Protein AF-A0ABD5LM76-F1 (afdb_monomer_lite)

Structure (mmCIF, N/CA/C/O backbone):
data_AF-A0ABD5LM76-F1
#
_entry.id   AF-A0ABD5LM76-F1
#
loop_
_atom_site.group_PDB
_atom_site.id
_atom_site.type_symbol
_atom_site.label_atom_id
_atom_site.label_alt_id
_atom_site.label_comp_id
_atom_site.label_asym_id
_atom_site.label_entity_id
_atom_site.label_seq_id
_atom_site.pdbx_PDB_ins_code
_atom_site.Cartn_x
_atom_site.Cartn_y
_atom_site.Cartn_z
_atom_site.occupancy
_atom_site.B_iso_or_equiv
_atom_site.auth_seq_id
_atom_site.auth_comp_id
_atom_site.auth_asym_id
_atom_site.auth_atom_id
_atom_site.pdbx_PDB_model_num
ATOM 1 N N . MET A 1 1 ? -2.955 -32.760 -16.239 1.00 55.09 1 MET A N 1
ATOM 2 C CA . MET A 1 1 ? -3.762 -31.868 -15.371 1.00 55.09 1 MET A CA 1
ATOM 3 C C . MET A 1 1 ? -4.968 -32.569 -14.747 1.00 55.09 1 MET A C 1
ATOM 5 O O . MET A 1 1 ? -4.958 -32.713 -13.535 1.00 55.09 1 MET A O 1
ATOM 9 N N . SER A 1 2 ? -5.954 -33.074 -15.508 1.00 62.06 2 SER A N 1
ATOM 10 C CA . SER A 1 2 ? -7.107 -33.803 -14.919 1.00 62.06 2 SER A CA 1
ATOM 11 C C . SER A 1 2 ? -6.694 -35.058 -14.122 1.00 62.06 2 SER A C 1
ATOM 13 O O . SER A 1 2 ? -7.229 -35.310 -13.047 1.00 62.06 2 SER A O 1
ATOM 15 N N . ARG A 1 3 ? -5.668 -35.792 -14.583 1.00 80.00 3 ARG A N 1
ATOM 16 C CA . ARG A 1 3 ? -5.166 -36.998 -13.902 1.00 80.00 3 ARG A CA 1
ATOM 17 C C . ARG A 1 3 ? -4.562 -36.721 -12.520 1.00 80.00 3 ARG A C 1
ATOM 19 O O . ARG A 1 3 ? -4.882 -37.441 -11.585 1.00 80.00 3 ARG A O 1
ATOM 26 N N . ASP A 1 4 ? -3.723 -35.693 -12.384 1.00 84.94 4 ASP A N 1
ATOM 27 C CA . ASP A 1 4 ? -3.109 -35.355 -11.090 1.00 84.94 4 ASP A CA 1
ATOM 28 C C . ASP A 1 4 ? -4.123 -34.739 -10.124 1.00 84.94 4 ASP A C 1
ATOM 30 O O . ASP A 1 4 ? -4.091 -35.051 -8.940 1.00 84.94 4 ASP A O 1
ATOM 34 N N . ALA A 1 5 ? -5.070 -33.939 -10.628 1.00 86.00 5 ALA A N 1
ATOM 35 C CA . ALA A 1 5 ? -6.168 -33.420 -9.816 1.00 86.00 5 ALA A CA 1
ATOM 36 C C . ALA A 1 5 ? -7.029 -34.552 -9.236 1.00 86.00 5 ALA A C 1
ATOM 38 O O . ALA A 1 5 ? -7.273 -34.581 -8.034 1.00 86.00 5 ALA A O 1
ATOM 39 N N . ASN A 1 6 ? -7.424 -35.527 -10.061 1.00 87.94 6 ASN A N 1
ATOM 40 C CA . ASN A 1 6 ? -8.151 -36.705 -9.581 1.00 87.94 6 ASN A CA 1
ATOM 41 C C . ASN A 1 6 ? -7.313 -37.532 -8.598 1.00 87.94 6 ASN A C 1
ATOM 43 O O . ASN A 1 6 ? -7.844 -38.029 -7.612 1.00 87.94 6 ASN A O 1
ATOM 47 N N . PHE A 1 7 ? -6.007 -37.649 -8.847 1.00 89.62 7 PHE A N 1
ATOM 48 C CA . PHE A 1 7 ? -5.096 -38.407 -7.995 1.00 89.62 7 PHE A CA 1
ATOM 49 C C . PHE A 1 7 ? -4.967 -37.811 -6.587 1.00 89.62 7 PHE A C 1
ATOM 51 O O . PHE A 1 7 ? -5.062 -38.549 -5.611 1.00 89.62 7 PHE A O 1
ATOM 58 N N . ILE A 1 8 ? -4.789 -36.490 -6.460 1.00 92.12 8 ILE A N 1
ATOM 59 C CA . ILE A 1 8 ? -4.613 -35.869 -5.138 1.00 92.12 8 ILE A CA 1
ATOM 60 C C . ILE A 1 8 ? -5.928 -35.614 -4.402 1.00 92.12 8 ILE A C 1
ATOM 62 O O . ILE A 1 8 ? -5.895 -35.412 -3.194 1.00 92.12 8 ILE A O 1
ATOM 66 N N . ARG A 1 9 ? -7.079 -35.618 -5.095 1.00 93.44 9 ARG A N 1
ATOM 67 C CA . ARG A 1 9 ? -8.379 -35.226 -4.519 1.00 93.44 9 ARG A CA 1
ATOM 68 C C . ARG A 1 9 ? -8.726 -35.994 -3.239 1.00 93.44 9 ARG A C 1
ATOM 70 O O . ARG A 1 9 ? -9.321 -35.413 -2.346 1.00 93.44 9 ARG A O 1
ATOM 77 N N . HIS A 1 10 ? -8.329 -37.261 -3.129 1.00 90.75 10 HIS A N 1
ATOM 78 C CA . HIS A 1 10 ? -8.589 -38.088 -1.944 1.00 90.75 10 HIS A CA 1
ATOM 79 C C . HIS A 1 10 ? -7.708 -37.761 -0.730 1.00 90.75 10 HIS A C 1
ATOM 81 O O . HIS A 1 10 ? -8.061 -38.127 0.385 1.00 90.75 10 HIS A O 1
ATOM 87 N N . ALA A 1 11 ? -6.565 -37.109 -0.941 1.00 90.44 11 ALA A N 1
ATOM 88 C CA . ALA A 1 11 ? -5.636 -36.705 0.115 1.00 90.44 11 ALA A CA 1
ATOM 89 C C . ALA A 1 11 ? -5.654 -35.184 0.366 1.00 90.44 11 ALA A C 1
ATOM 91 O O . ALA A 1 11 ? -4.979 -34.697 1.268 1.00 90.44 11 ALA A O 1
ATOM 92 N N . PHE A 1 12 ? -6.396 -34.434 -0.448 1.00 95.00 12 PHE A N 1
ATOM 93 C CA . PHE A 1 12 ? -6.521 -32.986 -0.366 1.00 95.00 12 PHE A CA 1
ATOM 94 C C . PHE A 1 12 ? -7.631 -32.599 0.613 1.00 95.00 12 PHE A C 1
ATOM 96 O O . PHE A 1 12 ? -8.768 -33.051 0.467 1.00 95.00 12 PHE A O 1
ATOM 103 N N . ASP A 1 13 ? -7.336 -31.712 1.560 1.00 93.19 13 ASP A N 1
ATOM 104 C CA . ASP A 1 13 ? -8.338 -31.203 2.493 1.00 93.19 13 ASP A CA 1
ATOM 105 C C . ASP A 1 13 ? -8.925 -29.894 1.954 1.00 93.19 13 ASP A C 1
ATOM 107 O O . ASP A 1 13 ? -8.348 -28.813 2.072 1.00 93.19 13 ASP A O 1
ATOM 111 N N . THR A 1 14 ? -10.099 -30.001 1.329 1.00 91.44 14 THR A N 1
ATOM 112 C CA . THR A 1 14 ? -10.798 -28.844 0.749 1.00 91.44 14 THR A CA 1
ATOM 113 C C . THR A 1 14 ? -11.212 -27.818 1.801 1.00 91.44 14 THR A C 1
ATOM 115 O O . THR A 1 14 ? -11.096 -26.617 1.551 1.00 91.44 14 THR A O 1
ATOM 118 N N . SER A 1 15 ? -11.663 -28.270 2.971 1.00 87.38 15 SER A N 1
ATOM 119 C CA . SER A 1 15 ? -12.113 -27.386 4.047 1.00 87.38 15 SER A CA 1
ATOM 120 C C . SER A 1 15 ? -10.939 -26.609 4.624 1.00 87.38 15 SER A C 1
ATOM 122 O O . SER A 1 15 ? -11.007 -25.386 4.736 1.00 87.38 15 SER A O 1
ATOM 124 N N . TYR A 1 16 ? -9.836 -27.298 4.926 1.00 85.88 16 TYR A N 1
ATOM 125 C CA . TYR A 1 16 ? -8.589 -26.666 5.338 1.00 85.88 16 TYR A CA 1
ATOM 126 C C . TYR A 1 16 ? -8.118 -25.652 4.299 1.00 85.88 16 TYR A C 1
ATOM 128 O O . TYR A 1 16 ? -7.893 -24.487 4.625 1.00 85.88 16 TYR A O 1
ATOM 136 N N . TYR A 1 17 ? -8.041 -26.067 3.033 1.00 88.56 17 TYR A N 1
ATOM 137 C CA . TYR A 1 17 ? -7.530 -25.214 1.973 1.00 88.56 17 TYR A CA 1
ATOM 138 C C . TYR A 1 17 ? -8.348 -23.928 1.833 1.00 88.56 17 TYR A C 1
ATOM 140 O O . TYR A 1 17 ? -7.769 -22.850 1.826 1.00 88.56 17 TYR A O 1
ATOM 148 N N . LEU A 1 18 ? -9.680 -24.000 1.797 1.00 86.06 18 LEU A N 1
ATOM 149 C CA . LEU A 1 18 ? -10.540 -22.812 1.707 1.00 86.06 18 LEU A CA 1
ATOM 150 C C . LEU A 1 18 ? -10.556 -21.963 2.990 1.00 86.06 18 LEU A C 1
ATOM 152 O O . LEU A 1 18 ? -10.845 -20.765 2.944 1.00 86.06 18 LEU A O 1
ATOM 156 N N . ASN A 1 19 ? -10.264 -22.554 4.150 1.00 77.19 19 ASN A N 1
ATOM 157 C CA . ASN A 1 19 ? -10.186 -21.827 5.418 1.00 77.19 19 ASN A CA 1
ATOM 158 C C . ASN A 1 19 ? -8.890 -21.034 5.567 1.00 77.19 19 ASN A C 1
ATOM 160 O O . ASN A 1 19 ? -8.923 -19.909 6.075 1.00 77.19 19 ASN A O 1
ATOM 164 N N . THR A 1 20 ? -7.784 -21.602 5.094 1.00 72.81 20 THR A N 1
ATOM 165 C CA . THR A 1 20 ? -6.458 -20.978 5.109 1.00 72.81 20 THR A CA 1
ATOM 166 C C . THR A 1 20 ? -6.275 -20.000 3.942 1.00 72.81 20 THR A C 1
ATOM 168 O O . THR A 1 20 ? -5.527 -19.037 4.061 1.00 72.81 20 THR A O 1
ATOM 171 N N . ASN A 1 21 ? -7.007 -20.187 2.838 1.00 77.06 21 ASN A N 1
ATOM 172 C CA . ASN A 1 21 ? -6.916 -19.390 1.610 1.00 77.06 21 ASN A CA 1
ATOM 173 C C . ASN A 1 21 ? -8.222 -18.626 1.347 1.00 77.06 21 ASN A C 1
ATOM 175 O O . ASN A 1 21 ? -9.003 -18.969 0.456 1.00 77.06 21 ASN A O 1
ATOM 179 N N . ARG A 1 22 ? -8.492 -17.615 2.184 1.00 71.94 22 ARG A N 1
ATOM 180 C CA . ARG A 1 22 ? -9.768 -16.875 2.176 1.00 71.94 22 ARG A CA 1
ATOM 181 C C . ARG A 1 22 ? -10.026 -16.105 0.883 1.00 71.94 22 ARG A C 1
ATOM 183 O O . ARG A 1 22 ? -11.186 -15.926 0.525 1.00 71.94 22 ARG A O 1
ATOM 190 N N . ASP A 1 23 ? -8.971 -15.713 0.179 1.00 69.31 23 ASP A N 1
ATOM 191 C CA . ASP A 1 23 ? -9.027 -15.075 -1.136 1.00 69.31 23 ASP A CA 1
ATOM 192 C C . ASP A 1 23 ? -9.758 -15.931 -2.184 1.00 69.31 23 ASP A C 1
ATOM 194 O O . ASP A 1 23 ? -10.390 -15.389 -3.082 1.00 69.31 23 ASP A O 1
ATOM 198 N N . LEU A 1 24 ? -9.771 -17.258 -2.017 1.00 76.94 24 LEU A N 1
ATOM 199 C CA . LEU A 1 24 ? -10.425 -18.186 -2.943 1.00 76.94 24 LEU A CA 1
ATOM 200 C C . LEU A 1 24 ? -11.911 -18.419 -2.643 1.00 76.94 24 LEU A C 1
ATOM 202 O O . LEU A 1 24 ? -12.599 -19.033 -3.452 1.00 76.94 24 LEU A O 1
ATOM 206 N N . ARG A 1 25 ? -12.430 -17.970 -1.491 1.00 66.94 25 ARG A N 1
ATOM 207 C CA . ARG A 1 25 ? -13.804 -18.296 -1.053 1.00 66.94 25 ARG A CA 1
ATOM 208 C C . ARG A 1 25 ? -14.891 -17.700 -1.946 1.00 66.94 25 ARG A C 1
ATOM 210 O O . ARG A 1 25 ? -15.967 -18.279 -2.042 1.00 66.94 25 ARG A O 1
ATOM 217 N N . ASN A 1 26 ? -14.598 -16.572 -2.590 1.00 59.53 26 ASN A N 1
ATOM 218 C CA . ASN A 1 26 ? -15.542 -15.859 -3.452 1.00 59.53 26 ASN A CA 1
ATOM 219 C C . ASN A 1 26 ? -15.322 -16.158 -4.941 1.00 59.53 26 ASN A C 1
ATOM 221 O O . ASN A 1 26 ? -16.097 -15.711 -5.785 1.00 59.53 26 ASN A O 1
ATOM 225 N N . GLU A 1 27 ? -14.280 -16.918 -5.280 1.00 58.66 27 GLU A N 1
ATOM 226 C CA . GLU A 1 27 ? -14.040 -17.367 -6.642 1.00 58.66 27 GLU A CA 1
ATOM 227 C C . GLU A 1 27 ? -14.721 -18.733 -6.815 1.00 58.66 27 GLU A C 1
ATOM 229 O O . GLU A 1 27 ? -14.486 -19.651 -6.035 1.00 58.66 27 GLU A O 1
ATOM 234 N N . ASN A 1 28 ? -15.585 -18.896 -7.823 1.00 71.06 28 ASN A N 1
ATOM 235 C CA . ASN A 1 28 ? -16.253 -20.174 -8.122 1.00 71.06 28 ASN A CA 1
ATOM 236 C C . ASN A 1 28 ? -15.255 -21.184 -8.736 1.00 71.06 28 ASN A C 1
ATOM 238 O O . ASN A 1 28 ? -15.371 -21.584 -9.897 1.00 71.06 28 ASN A O 1
ATOM 242 N N . ILE A 1 29 ? -14.206 -21.518 -7.983 1.00 80.50 29 ILE A N 1
ATOM 243 C CA . ILE A 1 29 ? -13.035 -22.282 -8.407 1.00 80.50 29 ILE A CA 1
ATOM 244 C C . ILE A 1 29 ? -12.951 -23.577 -7.605 1.00 80.50 29 ILE A C 1
ATOM 246 O O . ILE A 1 29 ? -13.075 -23.592 -6.386 1.00 80.50 29 ILE A O 1
ATOM 250 N N . ASP A 1 30 ? -12.663 -24.677 -8.301 1.00 89.75 30 ASP A N 1
ATOM 251 C CA . ASP A 1 30 ? -12.339 -25.959 -7.678 1.00 89.75 30 ASP A CA 1
ATOM 252 C C . ASP A 1 30 ? -10.980 -25.877 -6.944 1.00 89.75 30 ASP A C 1
ATOM 254 O O . ASP A 1 30 ? -9.945 -25.711 -7.607 1.00 89.75 30 ASP A O 1
ATOM 258 N N . PRO A 1 31 ? -10.937 -26.041 -5.607 1.00 91.62 31 PRO A N 1
ATOM 259 C CA . PRO A 1 31 ? -9.717 -25.879 -4.809 1.00 91.62 31 PRO A CA 1
ATOM 260 C C . PRO A 1 31 ? -8.588 -26.840 -5.187 1.00 91.62 31 PRO A C 1
ATOM 262 O O . PRO A 1 31 ? -7.414 -26.471 -5.143 1.00 91.62 31 PRO A O 1
ATOM 265 N N . VAL A 1 32 ? -8.925 -28.055 -5.629 1.00 93.81 32 VAL A N 1
ATOM 266 C CA . VAL A 1 32 ? -7.935 -29.046 -6.072 1.00 93.81 32 VAL A CA 1
ATOM 267 C C . VAL A 1 32 ? -7.302 -28.595 -7.386 1.00 93.81 32 VAL A C 1
ATOM 269 O O . VAL A 1 32 ? -6.083 -28.671 -7.562 1.00 93.81 32 VAL A O 1
ATOM 272 N N . LEU A 1 33 ? -8.120 -28.092 -8.316 1.00 91.25 33 LEU A N 1
ATOM 273 C CA . LEU A 1 33 ? -7.619 -27.547 -9.577 1.00 91.25 33 LEU A CA 1
ATOM 274 C C . LEU A 1 33 ? -6.811 -26.271 -9.355 1.00 91.25 33 LEU A C 1
ATOM 276 O O . LEU A 1 33 ? -5.775 -26.112 -10.005 1.00 91.25 33 LEU A O 1
ATOM 280 N N . HIS A 1 34 ? -7.247 -25.400 -8.442 1.00 90.31 34 HIS A N 1
ATOM 281 C CA . HIS A 1 34 ? -6.477 -24.231 -8.035 1.00 90.31 34 HIS A CA 1
ATOM 282 C C . HIS A 1 34 ? -5.104 -24.653 -7.526 1.00 90.31 34 HIS A C 1
ATOM 284 O O . HIS A 1 34 ? -4.085 -24.196 -8.047 1.00 90.31 34 HIS A O 1
ATOM 290 N N . TYR A 1 35 ? -5.066 -25.584 -6.568 1.00 91.25 35 TYR A N 1
ATOM 291 C CA . TYR A 1 35 ? -3.819 -26.050 -5.990 1.00 91.25 35 TYR A CA 1
ATOM 292 C C . TYR A 1 35 ? -2.875 -26.610 -7.047 1.00 91.25 35 TYR A C 1
ATOM 294 O O . TYR A 1 35 ? -1.744 -26.146 -7.117 1.00 91.25 35 TYR A O 1
ATOM 302 N N . ILE A 1 36 ? -3.338 -27.529 -7.905 1.00 90.12 36 ILE A N 1
ATOM 303 C CA . ILE A 1 36 ? -2.534 -28.155 -8.970 1.00 90.12 36 ILE A CA 1
ATOM 304 C C . ILE A 1 36 ? -1.976 -27.129 -9.961 1.00 90.12 36 ILE A C 1
ATOM 306 O O . ILE A 1 36 ? -0.831 -27.263 -10.400 1.00 90.12 36 ILE A O 1
ATOM 310 N N . LYS A 1 37 ? -2.774 -26.126 -10.345 1.00 84.50 37 LYS A N 1
ATOM 311 C CA . LYS A 1 37 ? -2.377 -25.145 -11.363 1.00 84.50 37 LYS A CA 1
ATOM 312 C C . LYS A 1 37 ? -1.488 -24.040 -10.801 1.00 84.50 37 LYS A C 1
ATOM 314 O O . LYS A 1 37 ? -0.560 -23.612 -11.485 1.00 84.50 37 LYS A O 1
ATOM 319 N N . ARG A 1 38 ? -1.798 -23.573 -9.593 1.00 80.56 38 ARG A N 1
ATOM 320 C CA . ARG A 1 38 ? -1.242 -22.345 -9.016 1.00 80.56 38 ARG A CA 1
ATOM 321 C C . ARG A 1 38 ? -0.845 -22.506 -7.559 1.00 80.56 38 ARG A C 1
ATOM 323 O O . ARG A 1 38 ? 0.283 -22.189 -7.205 1.00 80.56 38 ARG A O 1
ATOM 330 N N . GLY A 1 39 ? -1.716 -23.073 -6.730 1.00 82.81 39 GLY A N 1
ATOM 331 C CA . GLY A 1 39 ? -1.540 -23.038 -5.281 1.00 82.81 39 GLY A CA 1
ATOM 332 C C . GLY A 1 39 ? -0.229 -23.633 -4.763 1.00 82.81 39 GLY A C 1
ATOM 333 O O . GLY A 1 39 ? 0.350 -23.073 -3.842 1.00 82.81 39 GLY A O 1
ATOM 334 N N . TRP A 1 40 ? 0.291 -24.713 -5.355 1.00 84.75 40 TRP A N 1
ATOM 335 C CA . TRP A 1 40 ? 1.593 -25.256 -4.938 1.00 84.75 40 TRP A CA 1
ATOM 336 C C . TRP A 1 40 ? 2.777 -24.355 -5.323 1.00 84.75 40 TRP A C 1
ATOM 338 O O . TRP A 1 40 ? 3.761 -24.294 -4.595 1.00 84.75 40 TRP A O 1
ATOM 348 N N . LYS A 1 41 ? 2.674 -23.622 -6.440 1.00 75.38 41 LYS A N 1
ATOM 349 C CA . LYS A 1 41 ? 3.671 -22.632 -6.888 1.00 75.38 41 LYS A CA 1
ATOM 350 C C . LYS A 1 41 ? 3.619 -21.366 -6.039 1.00 75.38 41 LYS A C 1
ATOM 352 O O . LYS A 1 41 ? 4.636 -20.737 -5.764 1.00 75.38 41 LYS A O 1
ATOM 357 N N . GLU A 1 42 ? 2.420 -21.034 -5.581 1.00 72.19 42 GLU A N 1
ATOM 358 C CA . GLU A 1 42 ? 2.175 -20.003 -4.580 1.00 72.19 42 GLU A CA 1
ATOM 359 C C . GLU A 1 42 ? 2.585 -20.461 -3.177 1.00 72.19 42 GLU A C 1
ATOM 361 O O . GLU A 1 42 ? 2.507 -19.659 -2.254 1.00 72.19 42 GLU A O 1
ATOM 366 N N . GLY A 1 43 ? 3.025 -21.717 -3.004 1.00 73.75 43 GLY A N 1
ATOM 367 C CA . GLY A 1 43 ? 3.472 -22.319 -1.748 1.00 73.75 43 GLY A CA 1
ATOM 368 C C . GLY A 1 43 ? 2.369 -22.482 -0.698 1.00 73.75 43 GLY A C 1
ATOM 369 O O . GLY A 1 43 ? 2.661 -22.386 0.492 1.00 73.75 43 GLY A O 1
ATOM 370 N N . ARG A 1 44 ? 1.110 -22.642 -1.128 1.00 84.56 44 ARG A N 1
ATOM 371 C CA . ARG A 1 44 ? -0.040 -22.948 -0.261 1.00 84.56 44 ARG A CA 1
ATOM 372 C C . ARG A 1 44 ? 0.005 -24.408 0.166 1.00 84.56 44 ARG A C 1
ATOM 374 O O . ARG A 1 44 ? 0.498 -25.246 -0.582 1.00 84.56 44 ARG A O 1
ATOM 381 N N . ASP A 1 45 ? -0.568 -24.733 1.313 1.00 88.56 45 ASP A N 1
ATOM 382 C CA . ASP A 1 45 ? -0.561 -26.098 1.839 1.00 88.56 45 ASP A CA 1
ATOM 383 C C . ASP A 1 45 ? -1.895 -26.803 1.528 1.00 88.56 45 ASP A C 1
ATOM 385 O O . ASP A 1 45 ? -2.948 -26.246 1.831 1.00 88.56 45 ASP A O 1
ATOM 389 N N . PRO A 1 46 ? -1.889 -27.993 0.895 1.00 93.00 46 PRO A N 1
ATOM 390 C CA . PRO A 1 46 ? -3.096 -28.713 0.474 1.00 93.00 46 PRO A CA 1
ATOM 391 C C . PRO A 1 46 ? -3.823 -29.443 1.617 1.00 93.00 46 PRO A C 1
ATOM 393 O O . PRO A 1 46 ? -4.957 -29.880 1.438 1.00 93.00 46 PRO A O 1
ATOM 396 N N . THR A 1 47 ? -3.162 -29.636 2.760 1.00 90.50 47 THR A N 1
ATOM 397 C CA . THR A 1 47 ? -3.679 -30.338 3.945 1.00 90.50 47 THR A CA 1
ATOM 398 C C . THR A 1 47 ? -2.895 -29.894 5.192 1.00 90.50 47 THR A C 1
ATOM 400 O O . THR A 1 47 ? -1.735 -29.493 5.038 1.00 90.50 47 THR A O 1
ATOM 403 N N . PRO A 1 48 ? -3.471 -29.965 6.412 1.00 84.81 48 PRO A N 1
ATOM 404 C CA . PRO A 1 48 ? -2.765 -29.639 7.653 1.00 84.81 48 PRO A CA 1
ATOM 405 C C . PRO A 1 48 ? -1.473 -30.428 7.877 1.00 84.81 48 PRO A C 1
ATOM 407 O O . PRO A 1 48 ? -0.585 -29.946 8.562 1.00 84.81 48 PRO A O 1
ATOM 410 N N . ASP A 1 49 ? -1.321 -31.613 7.288 1.00 86.38 49 ASP A N 1
ATOM 411 C CA . ASP A 1 49 ? -0.147 -32.464 7.524 1.00 86.38 49 ASP A CA 1
ATOM 412 C C . ASP A 1 49 ? 0.962 -32.289 6.474 1.00 86.38 49 ASP A C 1
ATOM 414 O O . ASP A 1 49 ? 2.003 -32.943 6.553 1.00 86.38 49 ASP A O 1
ATOM 418 N N . PHE A 1 50 ? 0.761 -31.418 5.477 1.00 85.94 50 PHE A N 1
ATOM 419 C CA . PHE A 1 50 ? 1.698 -31.239 4.371 1.00 85.94 50 PHE A CA 1
ATOM 420 C C . PHE A 1 50 ? 2.047 -29.772 4.152 1.00 85.94 50 PHE A C 1
ATOM 422 O O . PHE A 1 50 ? 1.285 -29.026 3.537 1.00 85.94 50 PHE A O 1
ATOM 429 N N . SER A 1 51 ? 3.252 -29.383 4.563 1.00 84.06 51 SER A N 1
ATOM 430 C CA . SER A 1 51 ? 3.841 -28.123 4.120 1.00 84.06 51 SER A CA 1
ATOM 431 C C . SER A 1 51 ? 4.426 -28.254 2.712 1.00 84.06 51 SER A C 1
ATOM 433 O O . SER A 1 51 ? 5.432 -28.937 2.516 1.00 84.06 51 SER A O 1
ATOM 435 N N . THR A 1 52 ? 3.846 -27.557 1.732 1.00 85.81 52 THR A N 1
ATOM 436 C CA . THR A 1 52 ? 4.350 -27.485 0.351 1.00 85.81 52 THR A CA 1
ATOM 437 C C . THR A 1 52 ? 5.785 -26.974 0.325 1.00 85.81 52 THR A C 1
ATOM 439 O O . THR A 1 52 ? 6.667 -27.614 -0.252 1.00 85.81 52 THR A O 1
ATOM 442 N N . ASN A 1 53 ? 6.037 -25.855 1.004 1.00 76.44 53 ASN A N 1
ATOM 443 C CA . ASN A 1 53 ? 7.372 -25.271 1.081 1.00 76.44 53 ASN A CA 1
ATOM 444 C C . ASN A 1 53 ? 8.306 -26.144 1.925 1.00 76.44 53 ASN A C 1
ATOM 446 O O . ASN A 1 53 ? 9.417 -26.434 1.494 1.00 76.44 53 ASN A O 1
ATOM 450 N N . GLY A 1 54 ? 7.848 -26.635 3.082 1.00 73.19 54 GLY A N 1
ATOM 451 C CA . GLY A 1 54 ? 8.652 -27.500 3.947 1.00 73.19 54 GLY A CA 1
ATOM 452 C C . GLY A 1 54 ? 9.068 -28.810 3.271 1.00 73.19 54 GLY A C 1
ATOM 453 O O . GLY A 1 54 ? 10.166 -29.312 3.527 1.00 73.19 54 GLY A O 1
ATOM 454 N N . TYR A 1 55 ? 8.227 -29.346 2.386 1.00 82.31 55 TYR A N 1
ATOM 455 C CA . TYR A 1 55 ? 8.551 -30.513 1.578 1.00 82.31 55 TYR A CA 1
ATOM 456 C C . TYR A 1 55 ? 9.570 -30.178 0.488 1.00 82.31 55 TYR A C 1
ATOM 458 O O . TYR A 1 55 ? 10.569 -30.882 0.377 1.00 82.31 55 TYR A O 1
ATOM 466 N N . LEU A 1 56 ? 9.378 -29.095 -0.272 1.00 79.12 56 LEU A N 1
ATOM 467 C CA . LEU A 1 56 ? 10.343 -28.663 -1.293 1.00 79.12 56 LEU A CA 1
ATOM 468 C C . LEU A 1 56 ? 11.719 -28.323 -0.693 1.00 79.12 56 LEU A C 1
ATOM 470 O O . LEU A 1 56 ? 12.739 -28.654 -1.290 1.00 79.12 56 LEU A O 1
ATOM 474 N N . MET A 1 57 ? 11.760 -27.741 0.510 1.00 66.69 57 MET A N 1
ATOM 475 C CA . MET A 1 57 ? 13.002 -27.443 1.236 1.00 66.69 57 MET A CA 1
ATOM 476 C C . MET A 1 57 ? 13.820 -28.698 1.557 1.00 66.69 57 MET A C 1
ATOM 478 O O . MET A 1 57 ? 15.039 -28.693 1.417 1.00 66.69 57 MET A O 1
ATOM 482 N N . GLN A 1 58 ? 13.162 -29.775 1.993 1.00 74.88 58 GLN A N 1
ATOM 483 C CA . GLN A 1 58 ? 13.834 -31.034 2.338 1.00 74.88 58 GLN A CA 1
ATOM 484 C C . GLN A 1 58 ? 14.194 -31.871 1.107 1.00 74.88 58 GLN A C 1
ATOM 486 O O . GLN A 1 58 ? 14.950 -32.831 1.219 1.00 74.88 58 GLN A O 1
ATOM 491 N N . ASN A 1 59 ? 13.649 -31.518 -0.060 1.00 79.00 59 ASN A N 1
ATOM 492 C CA . ASN A 1 59 ? 13.692 -32.330 -1.270 1.00 79.00 59 ASN A CA 1
ATOM 493 C C . ASN A 1 59 ? 14.072 -31.483 -2.502 1.00 79.00 59 ASN A C 1
ATOM 495 O O . ASN A 1 59 ? 13.228 -31.250 -3.376 1.00 79.00 59 ASN A O 1
ATOM 499 N N . PRO A 1 60 ? 15.330 -30.998 -2.591 1.00 73.81 60 PRO A N 1
ATOM 500 C CA . PRO A 1 60 ? 15.767 -30.116 -3.675 1.00 73.81 60 PRO A CA 1
ATOM 501 C C . PRO A 1 60 ? 15.662 -30.737 -5.073 1.00 73.81 60 PRO A C 1
ATOM 503 O O . PRO A 1 60 ? 15.490 -30.016 -6.051 1.00 73.81 60 PRO A O 1
ATOM 506 N N . ASP A 1 61 ? 15.742 -32.062 -5.180 1.00 80.31 61 ASP A N 1
ATOM 507 C CA . ASP A 1 61 ? 15.538 -32.813 -6.420 1.00 80.31 61 ASP A CA 1
ATOM 508 C C . ASP A 1 61 ? 14.105 -32.658 -6.955 1.00 80.31 61 ASP A C 1
ATOM 510 O O . ASP A 1 61 ? 13.898 -32.435 -8.149 1.00 80.31 61 ASP A O 1
ATOM 514 N N . VAL A 1 62 ? 13.110 -32.672 -6.063 1.00 83.62 62 VAL A N 1
ATOM 515 C CA . VAL A 1 62 ? 11.701 -32.442 -6.414 1.00 83.62 62 VAL A CA 1
ATOM 516 C C . VAL A 1 62 ? 11.507 -31.008 -6.874 1.00 83.62 62 VAL A C 1
ATOM 518 O O . VAL A 1 62 ? 10.859 -30.775 -7.894 1.00 83.62 62 VAL A O 1
ATOM 521 N N . LEU A 1 63 ? 12.119 -30.055 -6.169 1.00 73.38 63 LEU A N 1
ATOM 522 C CA . LEU A 1 63 ? 12.089 -28.653 -6.561 1.00 73.38 63 LEU A CA 1
ATOM 523 C C . LEU A 1 63 ? 12.671 -28.444 -7.968 1.00 73.38 63 LEU A C 1
ATOM 525 O O . LEU A 1 63 ? 12.019 -27.829 -8.807 1.00 73.38 63 LEU A O 1
ATOM 529 N N . GLN A 1 64 ? 13.852 -29.004 -8.246 1.00 68.19 64 GLN A N 1
ATOM 530 C CA . GLN A 1 64 ? 14.507 -28.907 -9.556 1.00 68.19 64 GLN A CA 1
ATOM 531 C C . GLN A 1 64 ? 13.696 -29.579 -10.672 1.00 68.19 64 GLN A C 1
ATOM 533 O O . GLN A 1 64 ? 13.683 -29.096 -11.804 1.00 68.19 64 GLN A O 1
ATOM 538 N N . SER A 1 65 ? 12.990 -30.670 -10.358 1.00 79.69 65 SER A N 1
ATOM 539 C CA . SER A 1 65 ? 12.143 -31.379 -11.323 1.00 79.69 65 SER A CA 1
ATOM 540 C C . SER A 1 65 ? 10.893 -30.595 -11.748 1.00 79.69 65 SER A C 1
ATOM 542 O O . SER A 1 65 ? 10.277 -30.934 -12.758 1.00 79.69 65 SER A O 1
ATOM 544 N N . GLY A 1 66 ? 10.478 -29.584 -10.971 1.00 77.06 66 GLY A N 1
ATOM 545 C CA . GLY A 1 66 ? 9.245 -28.825 -11.205 1.00 77.06 66 GLY A CA 1
ATOM 546 C C . GLY A 1 66 ? 7.953 -29.622 -11.031 1.00 77.06 66 GLY A C 1
ATOM 547 O O . GLY A 1 66 ? 6.877 -29.150 -11.408 1.00 77.06 66 GLY A O 1
ATOM 548 N N . ILE A 1 67 ? 8.030 -30.835 -10.481 1.00 86.44 67 ILE A N 1
ATOM 549 C CA . ILE A 1 67 ? 6.860 -31.659 -10.192 1.00 86.44 67 ILE A CA 1
ATOM 550 C C . ILE A 1 67 ? 6.124 -31.061 -8.988 1.00 86.44 67 ILE A C 1
ATOM 552 O O . ILE A 1 67 ? 6.741 -30.645 -8.009 1.00 86.44 67 ILE A O 1
ATOM 556 N N . ASN A 1 68 ? 4.786 -31.053 -9.035 1.00 90.19 68 ASN A N 1
ATOM 557 C CA . ASN A 1 68 ? 3.974 -30.640 -7.891 1.00 90.19 68 ASN A CA 1
ATOM 558 C C . ASN A 1 68 ? 4.379 -31.456 -6.640 1.00 90.19 68 ASN A C 1
ATOM 560 O O . ASN A 1 68 ? 4.309 -32.688 -6.682 1.00 90.19 68 ASN A O 1
ATOM 564 N N . PRO A 1 69 ? 4.767 -30.807 -5.529 1.00 90.00 69 PRO A N 1
ATOM 565 C CA . PRO A 1 69 ? 5.360 -31.484 -4.378 1.00 90.00 69 PRO A CA 1
ATOM 566 C C . PRO A 1 69 ? 4.403 -32.454 -3.696 1.00 90.00 69 PRO A C 1
ATOM 568 O O . PRO A 1 69 ? 4.821 -33.530 -3.280 1.00 90.00 69 PRO A O 1
ATOM 571 N N . PHE A 1 70 ? 3.113 -32.126 -3.626 1.00 94.19 70 PHE A N 1
ATOM 572 C CA . PHE A 1 70 ? 2.122 -33.016 -3.032 1.00 94.19 70 PHE A CA 1
ATOM 573 C C . PHE A 1 70 ? 1.854 -34.236 -3.917 1.00 94.19 70 PHE A C 1
ATOM 575 O O . PHE A 1 70 ? 1.791 -35.361 -3.427 1.00 94.19 70 PHE A O 1
ATOM 582 N N . VAL A 1 71 ? 1.790 -34.042 -5.239 1.00 93.38 71 VAL A N 1
ATOM 583 C CA . VAL A 1 71 ? 1.722 -35.150 -6.206 1.00 93.38 71 VAL A CA 1
ATOM 584 C C . VAL A 1 71 ? 2.963 -36.035 -6.090 1.00 93.38 71 VAL A C 1
ATOM 586 O O . VAL A 1 71 ? 2.832 -37.258 -6.055 1.00 93.38 71 VAL A O 1
ATOM 589 N N . HIS A 1 72 ? 4.155 -35.434 -6.023 1.00 93.44 72 HIS A N 1
ATOM 590 C CA . HIS A 1 72 ? 5.415 -36.157 -5.873 1.00 93.44 72 HIS A CA 1
ATOM 591 C C . HIS A 1 72 ? 5.429 -36.977 -4.585 1.00 93.44 72 HIS A C 1
ATOM 593 O O . HIS A 1 72 ? 5.732 -38.169 -4.610 1.00 93.44 72 HIS A O 1
ATOM 599 N N . TYR A 1 73 ? 5.062 -36.359 -3.463 1.00 93.00 73 TYR A N 1
ATOM 600 C CA . TYR A 1 73 ? 5.021 -37.036 -2.179 1.00 93.00 73 TYR A CA 1
ATOM 601 C C . TYR A 1 73 ? 4.088 -38.247 -2.198 1.00 93.00 73 TYR A C 1
ATOM 603 O O . TYR A 1 73 ? 4.490 -39.341 -1.806 1.00 93.00 73 TYR A O 1
ATOM 611 N N . LEU A 1 74 ? 2.870 -38.070 -2.711 1.00 92.81 74 LEU A N 1
ATOM 612 C CA . LEU A 1 74 ? 1.874 -39.135 -2.767 1.00 92.81 74 LEU A CA 1
ATOM 613 C C . LEU A 1 74 ? 2.255 -40.267 -3.735 1.00 92.81 74 LEU A C 1
ATOM 615 O O . LEU A 1 74 ? 1.884 -41.410 -3.481 1.00 92.81 74 LEU A O 1
ATOM 619 N N . LYS A 1 75 ? 2.981 -39.980 -4.827 1.00 91.00 75 LYS A N 1
ATOM 620 C CA . LYS A 1 75 ? 3.421 -41.004 -5.798 1.00 91.00 75 LYS A CA 1
ATOM 621 C C . LYS A 1 75 ? 4.706 -41.721 -5.389 1.00 91.00 75 LYS A C 1
ATOM 623 O O . LYS A 1 75 ? 4.807 -42.926 -5.590 1.00 91.00 75 LYS A O 1
ATOM 628 N N . TYR A 1 76 ? 5.678 -40.987 -4.855 1.00 91.50 76 TYR A N 1
ATOM 629 C CA . TYR A 1 76 ? 7.043 -41.477 -4.648 1.00 91.50 76 TYR A CA 1
ATOM 630 C C . TYR A 1 76 ? 7.520 -41.207 -3.227 1.00 91.50 76 TYR A C 1
ATOM 632 O O . TYR A 1 76 ? 7.918 -42.129 -2.518 1.00 91.50 76 TYR A O 1
ATOM 640 N N . GLY A 1 77 ? 7.404 -39.957 -2.769 1.00 86.56 77 GLY A N 1
ATOM 641 C CA . GLY A 1 77 ? 8.042 -39.512 -1.533 1.00 86.56 77 GLY A CA 1
ATOM 642 C C . GLY A 1 77 ? 7.640 -40.290 -0.280 1.00 86.56 77 GLY A C 1
ATOM 643 O O . GLY A 1 77 ? 8.480 -40.508 0.588 1.00 86.56 77 GLY A O 1
ATOM 644 N N . ARG A 1 78 ? 6.391 -40.762 -0.201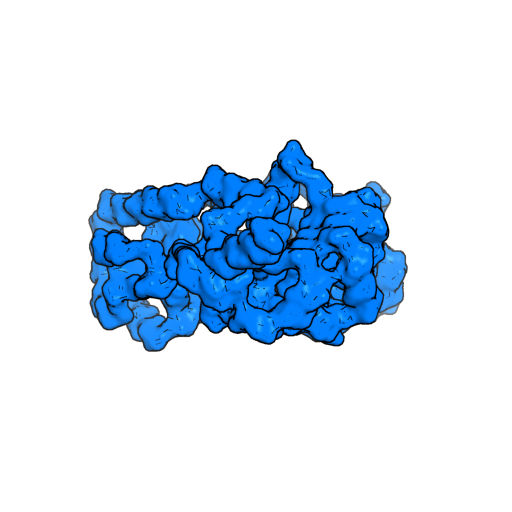 1.00 86.88 78 ARG A N 1
ATOM 645 C CA . ARG A 1 78 ? 5.918 -41.620 0.894 1.00 86.88 78 ARG A CA 1
ATOM 646 C C . ARG A 1 78 ? 6.635 -42.973 0.926 1.00 86.88 78 ARG A C 1
ATOM 648 O O . ARG A 1 78 ? 6.963 -43.453 2.006 1.00 86.88 78 ARG A O 1
ATOM 655 N N . HIS A 1 79 ? 6.881 -43.579 -0.235 1.00 86.31 79 HIS A N 1
ATOM 656 C CA . HIS A 1 79 ? 7.595 -44.855 -0.354 1.00 86.31 79 HIS A CA 1
ATOM 657 C C . HIS A 1 79 ? 9.111 -44.693 -0.197 1.00 86.31 79 HIS A C 1
ATOM 659 O O . HIS A 1 79 ? 9.775 -45.599 0.291 1.00 86.31 79 HIS A O 1
ATOM 665 N N . GLU A 1 80 ? 9.638 -43.522 -0.551 1.00 86.81 80 GLU A N 1
ATOM 666 C CA . GLU A 1 80 ? 11.044 -43.142 -0.367 1.00 86.81 80 GLU A CA 1
ATOM 667 C C . GLU A 1 80 ? 11.381 -42.736 1.080 1.00 86.81 80 GLU A C 1
ATOM 669 O O . GLU A 1 80 ? 12.526 -42.409 1.376 1.00 86.81 80 GLU A O 1
ATOM 674 N N . GLY A 1 81 ? 10.402 -42.735 1.993 1.00 83.44 81 GLY A N 1
ATOM 675 C CA . GLY A 1 81 ? 10.612 -42.379 3.399 1.00 83.44 81 GLY A CA 1
ATOM 676 C C . GLY A 1 81 ? 10.837 -40.884 3.647 1.00 83.44 81 GLY A C 1
ATOM 677 O O . GLY A 1 81 ? 11.357 -40.511 4.697 1.00 83.44 81 GLY A O 1
ATOM 678 N N . ARG A 1 82 ? 10.448 -40.009 2.708 1.00 85.00 82 ARG A N 1
ATOM 679 C CA . ARG A 1 82 ? 10.581 -38.555 2.880 1.00 85.00 82 ARG A CA 1
ATOM 680 C C . ARG A 1 82 ? 9.643 -38.073 3.985 1.00 85.00 82 ARG A C 1
ATOM 682 O O . ARG A 1 82 ? 8.448 -38.372 3.979 1.00 85.00 82 ARG A O 1
ATOM 689 N N . VAL A 1 83 ? 10.189 -37.311 4.927 1.00 78.19 83 VAL A N 1
ATOM 690 C CA . VAL A 1 83 ? 9.461 -36.845 6.111 1.00 78.19 83 VAL A CA 1
ATOM 691 C C . VAL A 1 83 ? 8.570 -35.658 5.751 1.00 78.19 83 VAL A C 1
ATOM 693 O O . VAL A 1 83 ? 8.986 -34.731 5.053 1.00 78.19 83 VAL A O 1
ATOM 696 N N . LEU A 1 84 ? 7.330 -35.683 6.238 1.00 77.00 84 LEU A N 1
ATOM 697 C CA . LEU A 1 84 ? 6.442 -34.530 6.171 1.00 77.00 84 LEU A CA 1
ATOM 698 C C . LEU A 1 84 ? 6.694 -33.595 7.342 1.00 77.00 84 LEU A C 1
ATOM 700 O O . LEU A 1 84 ? 6.915 -34.028 8.471 1.00 77.00 84 LEU A O 1
ATOM 704 N N . ARG A 1 85 ? 6.587 -32.299 7.071 1.00 66.94 85 ARG A N 1
ATOM 705 C CA . ARG A 1 85 ? 6.323 -31.317 8.115 1.00 66.94 85 ARG A CA 1
ATOM 706 C C . ARG A 1 85 ? 4.841 -31.003 8.091 1.00 66.94 85 ARG A C 1
ATOM 708 O O . ARG A 1 85 ? 4.323 -30.663 7.023 1.00 66.94 85 ARG A O 1
ATOM 715 N N . ALA A 1 86 ? 4.211 -31.103 9.260 1.00 59.47 86 ALA A N 1
ATOM 716 C CA . ALA A 1 86 ? 2.870 -30.587 9.456 1.00 59.47 86 ALA A CA 1
ATOM 717 C C . ALA A 1 86 ? 2.849 -29.118 9.025 1.00 59.47 86 ALA A C 1
ATOM 719 O O . ALA A 1 86 ? 3.777 -28.355 9.313 1.00 59.47 86 ALA A O 1
ATOM 720 N N . SER A 1 87 ? 1.812 -28.752 8.285 1.00 54.50 87 SER A N 1
ATOM 721 C CA . SER A 1 87 ? 1.468 -27.361 8.075 1.00 54.50 87 SER A CA 1
ATOM 722 C C . SER A 1 87 ? 1.249 -26.744 9.451 1.00 54.50 87 SER A C 1
ATOM 724 O O . SER A 1 87 ? 0.532 -27.297 10.284 1.00 54.50 87 SER A O 1
ATOM 726 N N . SER A 1 88 ? 1.879 -25.605 9.720 1.00 51.47 88 SER A N 1
ATOM 727 C CA . SER A 1 88 ? 1.705 -24.920 10.998 1.00 51.47 88 SER A CA 1
ATOM 728 C C . SER A 1 88 ? 0.253 -24.489 11.223 1.00 51.47 88 SER A C 1
ATOM 730 O O . SER A 1 88 ? -0.066 -24.089 12.334 1.00 51.47 88 SER A O 1
ATOM 732 N N . GLY A 1 89 ? -0.637 -24.547 10.215 1.00 41.84 89 GLY A N 1
ATOM 733 C CA . GLY A 1 89 ? -2.055 -24.158 10.308 1.00 41.84 89 GLY A CA 1
ATOM 734 C C . GLY A 1 89 ? -2.274 -22.665 10.590 1.00 41.84 89 GLY A C 1
ATOM 735 O O . GLY A 1 89 ? -3.378 -22.144 10.451 1.00 41.84 89 GLY A O 1
ATOM 736 N N . VAL A 1 90 ? -1.200 -21.972 10.943 1.00 36.19 90 VAL A N 1
ATOM 737 C CA . VAL A 1 90 ? -1.057 -20.539 11.059 1.00 36.19 90 VAL A CA 1
ATOM 738 C C . VAL A 1 90 ? -0.417 -20.059 9.754 1.00 36.19 90 VAL A C 1
ATOM 740 O O . VAL A 1 90 ? 0.523 -20.706 9.282 1.00 36.19 90 VAL A O 1
ATOM 743 N N . PRO A 1 91 ? -0.865 -18.944 9.152 1.00 38.75 91 PRO A N 1
ATOM 744 C CA . PRO A 1 91 ? -0.109 -18.271 8.101 1.00 38.75 91 PRO A CA 1
ATOM 745 C C . PRO A 1 91 ? 1.168 -17.624 8.676 1.00 38.75 91 PRO A C 1
ATOM 747 O O . PRO A 1 91 ? 1.445 -16.473 8.398 1.00 38.75 91 PRO A O 1
ATOM 750 N N . ASP A 1 92 ? 1.954 -18.357 9.466 1.00 39.22 92 ASP A N 1
ATOM 751 C CA . ASP A 1 92 ? 3.141 -17.855 10.151 1.00 39.22 92 ASP A CA 1
ATOM 752 C C . ASP A 1 92 ? 4.339 -18.742 9.819 1.00 39.22 92 ASP A C 1
ATOM 754 O O . ASP A 1 92 ? 4.397 -19.926 10.159 1.00 39.22 92 ASP A O 1
ATOM 758 N N . LEU A 1 93 ? 5.309 -18.159 9.122 1.00 34.34 93 LEU A N 1
ATOM 759 C CA . LEU A 1 93 ? 6.406 -17.447 9.781 1.00 34.34 93 LEU A CA 1
ATOM 760 C C . LEU A 1 93 ? 7.059 -16.506 8.747 1.00 34.34 93 LEU A C 1
ATOM 762 O O . LEU A 1 93 ? 7.068 -16.832 7.554 1.00 34.34 93 LEU A O 1
ATOM 766 N N . PRO A 1 94 ? 7.618 -15.360 9.172 1.00 35.41 94 PRO A N 1
ATOM 767 C CA . PRO A 1 94 ? 8.346 -14.441 8.309 1.00 35.41 94 PRO A CA 1
ATOM 768 C C . PRO A 1 94 ? 9.668 -15.101 7.907 1.00 35.41 94 PRO A C 1
ATOM 770 O O . PRO A 1 94 ? 10.713 -14.849 8.489 1.00 35.41 94 PRO A O 1
ATOM 773 N N . PHE A 1 95 ? 9.657 -15.989 6.917 1.00 44.50 95 PHE A N 1
ATOM 774 C CA . PHE A 1 95 ? 10.902 -16.471 6.313 1.00 44.50 95 PHE A CA 1
ATOM 775 C C . PHE A 1 95 ? 11.339 -15.531 5.190 1.00 44.50 95 PHE A C 1
ATOM 777 O O . PHE A 1 95 ? 11.653 -15.936 4.073 1.00 44.50 95 PHE A O 1
ATOM 784 N N . SER A 1 96 ? 11.357 -14.238 5.506 1.00 46.53 96 SER A N 1
ATOM 785 C CA . SER A 1 96 ? 12.202 -13.271 4.832 1.00 46.53 96 SER A CA 1
ATOM 786 C C . SER A 1 96 ? 13.627 -13.480 5.315 1.00 46.53 96 SER A C 1
ATOM 788 O O . SER A 1 96 ? 13.936 -13.221 6.475 1.00 46.53 96 SER A O 1
ATOM 790 N N . GLY A 1 97 ? 14.486 -14.003 4.444 1.00 51.09 97 GLY A N 1
ATOM 791 C CA . GLY A 1 97 ? 15.898 -14.192 4.774 1.00 51.09 97 GLY A CA 1
ATOM 792 C C . GLY A 1 97 ? 16.443 -15.598 4.589 1.00 51.09 97 GLY A C 1
ATOM 793 O O . GLY A 1 97 ? 17.654 -15.750 4.690 1.00 51.09 97 GLY A O 1
ATOM 794 N N . ASP A 1 98 ? 15.615 -16.611 4.301 1.00 59.03 98 ASP A N 1
ATOM 795 C CA . ASP A 1 98 ? 16.115 -17.965 4.031 1.00 59.03 98 ASP A CA 1
ATOM 796 C C . ASP A 1 98 ? 16.537 -18.112 2.548 1.00 59.03 98 ASP A C 1
ATOM 798 O O . ASP A 1 98 ? 15.671 -18.133 1.660 1.00 59.03 98 ASP A O 1
ATOM 802 N N . PRO A 1 99 ? 17.842 -18.281 2.243 1.00 61.81 99 PRO A N 1
ATOM 803 C CA . PRO A 1 99 ? 18.331 -18.442 0.871 1.00 61.81 99 PRO A CA 1
ATOM 804 C C . PRO A 1 99 ? 17.792 -19.693 0.153 1.00 61.81 99 PRO A C 1
ATOM 806 O O . PRO A 1 99 ? 17.940 -19.838 -1.062 1.00 61.81 99 PRO A O 1
ATOM 809 N N . PHE A 1 100 ? 17.207 -20.654 0.870 1.00 59.50 100 PHE A N 1
ATOM 810 C CA . PHE A 1 100 ? 16.572 -21.831 0.275 1.00 59.50 100 PHE A CA 1
ATOM 811 C C . PHE A 1 100 ? 15.141 -21.548 -0.193 1.00 59.50 100 PHE A C 1
ATOM 813 O O . PHE A 1 100 ? 14.768 -21.983 -1.284 1.00 59.50 100 PHE A O 1
ATOM 820 N N . VAL A 1 101 ? 14.358 -20.782 0.577 1.00 60.91 101 VAL A N 1
ATOM 821 C CA . VAL A 1 101 ? 13.014 -20.334 0.160 1.00 60.91 101 VAL A CA 1
ATOM 822 C C . VAL A 1 101 ? 13.121 -19.451 -1.083 1.00 60.91 101 VAL A C 1
ATOM 824 O O . VAL A 1 101 ? 12.358 -19.632 -2.034 1.00 60.91 101 VAL A O 1
ATOM 827 N N . ALA A 1 102 ? 14.138 -18.586 -1.122 1.00 69.44 102 ALA A N 1
ATOM 828 C CA . ALA A 1 102 ? 14.466 -17.790 -2.299 1.00 69.44 102 ALA A CA 1
ATOM 829 C C . ALA A 1 102 ? 14.707 -18.669 -3.540 1.00 69.44 102 ALA A C 1
ATOM 831 O O . ALA A 1 102 ? 14.084 -18.445 -4.571 1.00 69.44 102 ALA A O 1
ATOM 832 N N . ARG A 1 103 ? 15.499 -19.747 -3.431 1.00 71.19 103 ARG A N 1
ATOM 833 C CA . ARG A 1 103 ? 15.758 -20.677 -4.551 1.00 71.19 103 ARG A CA 1
ATOM 834 C C . ARG A 1 103 ? 14.500 -21.355 -5.096 1.00 71.19 103 ARG A C 1
ATOM 836 O O . ARG A 1 103 ? 14.385 -21.550 -6.306 1.00 71.19 103 ARG A O 1
ATOM 843 N N . ALA A 1 104 ? 13.551 -21.710 -4.231 1.00 68.00 104 ALA A N 1
ATOM 844 C CA . ALA A 1 104 ? 12.279 -22.264 -4.685 1.00 68.00 104 ALA A CA 1
ATOM 845 C C . ALA A 1 104 ? 11.440 -21.226 -5.443 1.00 68.00 104 ALA A C 1
ATOM 847 O O . ALA A 1 104 ? 10.875 -21.533 -6.496 1.00 68.00 104 ALA A O 1
ATOM 848 N N . ALA A 1 105 ? 11.408 -19.989 -4.943 1.00 75.56 105 ALA A N 1
ATOM 849 C CA . ALA A 1 105 ? 10.775 -18.876 -5.634 1.00 75.56 105 ALA A CA 1
ATOM 850 C C . ALA A 1 105 ? 11.449 -18.589 -6.987 1.00 75.56 105 ALA A C 1
ATOM 852 O O . ALA A 1 105 ? 10.751 -18.446 -7.986 1.00 75.56 105 ALA A O 1
ATOM 853 N N . HIS A 1 106 ? 12.785 -18.624 -7.067 1.00 81.81 106 HIS A N 1
ATOM 854 C CA . HIS A 1 106 ? 13.533 -18.416 -8.315 1.00 81.81 106 HIS A CA 1
ATOM 855 C C . HIS A 1 106 ? 13.079 -19.363 -9.422 1.00 81.81 106 HIS A C 1
ATOM 857 O O . HIS A 1 106 ? 12.751 -18.913 -10.519 1.00 81.81 106 HIS A O 1
ATOM 863 N N . TYR A 1 107 ? 12.998 -20.663 -9.120 1.00 75.44 107 TYR A N 1
ATOM 864 C CA . TYR A 1 107 ? 12.557 -21.666 -10.088 1.00 75.44 107 TYR A CA 1
ATOM 865 C C . TYR A 1 107 ? 11.142 -21.368 -10.602 1.00 75.44 107 TYR A C 1
ATOM 867 O O . TYR A 1 107 ? 10.897 -21.361 -11.809 1.00 75.44 107 TYR A O 1
ATOM 875 N N . VAL A 1 108 ? 10.205 -21.083 -9.692 1.00 75.56 108 VAL A N 1
ATOM 876 C CA . VAL A 1 108 ? 8.815 -20.761 -10.046 1.00 75.56 108 VAL A CA 1
ATOM 877 C C . VAL A 1 108 ? 8.745 -19.497 -10.904 1.00 75.56 108 VAL A C 1
ATOM 879 O O . VAL A 1 108 ? 8.054 -19.486 -11.924 1.00 75.56 108 VAL A O 1
ATOM 882 N N . GLN A 1 109 ? 9.476 -18.454 -10.523 1.00 85.94 109 GLN A N 1
ATOM 883 C CA . GLN A 1 109 ? 9.558 -17.201 -11.264 1.00 85.94 109 GLN A CA 1
ATOM 884 C C . GLN A 1 109 ? 10.161 -17.397 -12.656 1.00 85.94 109 GLN A C 1
ATOM 886 O O . GLN A 1 109 ? 9.697 -16.776 -13.605 1.00 85.94 109 GLN A O 1
ATOM 891 N N . ASP A 1 110 ? 11.171 -18.252 -12.822 1.00 86.81 110 ASP A N 1
ATOM 892 C CA . ASP A 1 110 ? 11.792 -18.490 -14.131 1.00 86.81 110 ASP A CA 1
ATOM 893 C C . ASP A 1 110 ? 10.848 -19.172 -15.111 1.00 86.81 110 ASP A C 1
ATOM 895 O O . ASP A 1 110 ? 10.812 -18.792 -16.285 1.00 86.81 110 ASP A O 1
ATOM 899 N N . GLN A 1 111 ? 10.051 -20.118 -14.612 1.00 81.19 111 GLN A N 1
ATOM 900 C CA . GLN A 1 111 ? 9.053 -20.836 -15.402 1.00 81.19 111 GLN A CA 1
ATOM 901 C C . GLN A 1 111 ? 7.818 -19.991 -15.732 1.00 81.19 111 GLN A C 1
ATOM 903 O O . GLN A 1 111 ? 7.189 -20.225 -16.761 1.00 81.19 111 GLN A O 1
ATOM 908 N N . ASN A 1 112 ? 7.444 -19.043 -14.866 1.00 83.38 112 ASN A N 1
ATOM 909 C CA . ASN A 1 112 ? 6.211 -18.264 -15.027 1.00 83.38 112 ASN A CA 1
ATOM 910 C C . ASN A 1 112 ? 6.445 -16.802 -15.438 1.00 83.38 112 ASN A C 1
ATOM 912 O O . ASN A 1 112 ? 5.473 -16.055 -15.523 1.00 83.38 112 ASN A O 1
ATOM 916 N N . PHE A 1 113 ? 7.688 -16.371 -15.673 1.00 92.19 113 PHE A N 1
ATOM 917 C CA . PHE A 1 113 ? 7.943 -15.007 -16.134 1.00 92.19 113 PHE A CA 1
ATOM 918 C C . PHE A 1 113 ? 7.178 -14.745 -17.445 1.00 92.19 113 PHE A C 1
ATOM 920 O O . PHE A 1 113 ? 7.288 -15.550 -18.377 1.00 92.19 113 PHE A O 1
ATOM 927 N N . PRO A 1 114 ? 6.399 -13.655 -17.533 1.00 91.69 114 PRO A N 1
ATOM 928 C CA . PRO A 1 114 ? 5.492 -13.429 -18.651 1.00 91.69 114 PRO A CA 1
ATOM 929 C C . PRO A 1 114 ? 6.256 -13.200 -19.960 1.00 91.69 114 PRO A C 1
ATOM 931 O O . PRO A 1 114 ? 7.065 -12.280 -20.074 1.00 91.69 114 PRO A O 1
ATOM 934 N N . LEU A 1 115 ? 5.966 -14.013 -20.980 1.00 93.50 115 LEU A N 1
ATOM 935 C CA . LEU A 1 115 ? 6.590 -13.895 -22.306 1.00 93.50 115 LEU A CA 1
ATOM 936 C C . LEU A 1 115 ? 6.204 -12.586 -23.006 1.00 93.50 115 LEU A C 1
ATOM 938 O O . LEU A 1 115 ? 6.955 -12.067 -23.829 1.00 93.50 115 LEU A O 1
ATOM 942 N N . GLU A 1 116 ? 5.031 -12.050 -22.684 1.00 96.12 116 GLU A N 1
ATOM 943 C CA . GLU A 1 116 ? 4.546 -10.759 -23.151 1.00 96.12 116 GLU A CA 1
ATOM 944 C C . GLU A 1 116 ? 5.438 -9.613 -22.658 1.00 96.12 116 GLU A C 1
ATOM 946 O O . GLU A 1 116 ? 5.695 -8.687 -23.425 1.00 96.12 116 GLU A O 1
ATOM 951 N N . ALA A 1 117 ? 5.989 -9.705 -21.440 1.00 97.38 117 ALA A N 1
ATOM 952 C CA . ALA A 1 117 ? 6.933 -8.710 -20.930 1.00 97.38 117 ALA A CA 1
ATOM 953 C C . ALA A 1 117 ? 8.245 -8.700 -21.725 1.00 97.38 117 ALA A C 1
ATOM 955 O O . ALA A 1 117 ? 8.819 -7.639 -21.949 1.00 97.38 117 ALA A O 1
ATOM 956 N N . GLU A 1 118 ? 8.701 -9.857 -22.224 1.00 97.50 118 GLU A N 1
ATOM 957 C CA . GLU A 1 118 ? 9.912 -9.932 -23.058 1.00 97.50 118 GLU A CA 1
ATOM 958 C C . GLU A 1 118 ? 9.771 -9.178 -24.392 1.00 97.50 118 GLU A C 1
ATOM 960 O O . GLU A 1 118 ? 10.772 -8.761 -24.984 1.00 97.50 118 GLU A O 1
ATOM 965 N N . ARG A 1 119 ? 8.526 -8.996 -24.854 1.00 97.56 119 ARG A N 1
ATOM 966 C CA . ARG A 1 119 ? 8.163 -8.367 -26.133 1.00 97.56 119 ARG A CA 1
ATOM 967 C C . ARG A 1 119 ? 7.626 -6.944 -25.988 1.00 97.56 119 ARG A C 1
ATOM 969 O O . ARG A 1 119 ? 7.460 -6.272 -27.001 1.00 97.56 119 ARG A O 1
ATOM 976 N N . ALA A 1 120 ? 7.318 -6.504 -24.772 1.00 98.50 120 ALA A N 1
ATOM 977 C CA . ALA A 1 120 ? 6.766 -5.182 -24.526 1.00 98.50 120 ALA A CA 1
ATOM 978 C C . ALA A 1 120 ? 7.843 -4.099 -24.685 1.00 98.50 120 ALA A C 1
ATOM 980 O O . ALA A 1 120 ? 8.960 -4.242 -24.190 1.00 98.50 120 ALA A O 1
ATOM 981 N N . GLU A 1 121 ? 7.498 -3.001 -25.364 1.00 98.69 121 GLU A N 1
ATOM 982 C CA . GLU A 1 121 ? 8.412 -1.866 -25.553 1.00 98.69 121 GLU A CA 1
ATOM 983 C C . GLU A 1 121 ? 8.448 -0.924 -24.338 1.00 98.69 121 GLU A C 1
ATOM 985 O O . GLU A 1 121 ? 9.452 -0.249 -24.115 1.00 98.69 121 GLU A O 1
ATOM 990 N N . ASN A 1 122 ? 7.384 -0.906 -23.533 1.00 98.75 122 ASN A N 1
ATOM 991 C CA . ASN A 1 122 ? 7.258 -0.068 -22.345 1.00 98.75 122 ASN A CA 1
ATOM 992 C C . ASN A 1 122 ? 6.956 -0.956 -21.131 1.00 98.75 122 ASN A C 1
ATOM 994 O O . ASN A 1 122 ? 5.973 -1.696 -21.132 1.00 98.75 122 ASN A O 1
ATOM 998 N N . ILE A 1 123 ? 7.792 -0.893 -20.091 1.00 98.88 123 ILE A N 1
ATOM 999 C CA . ILE A 1 123 ? 7.616 -1.656 -18.844 1.00 98.88 123 ILE A CA 1
ATOM 1000 C C . ILE A 1 123 ? 7.450 -0.690 -17.672 1.00 98.88 123 ILE A C 1
ATOM 1002 O O . ILE A 1 123 ? 8.304 0.172 -17.467 1.00 98.88 123 ILE A O 1
ATOM 1006 N N . LEU A 1 124 ? 6.385 -0.857 -16.888 1.00 98.88 124 LEU A N 1
ATOM 1007 C CA . LEU A 1 124 ? 6.229 -0.214 -15.582 1.00 98.88 124 LEU A CA 1
ATOM 1008 C C . LEU A 1 124 ? 6.574 -1.243 -14.505 1.00 98.88 124 LEU A C 1
ATOM 1010 O O . LEU A 1 124 ? 5.886 -2.254 -14.364 1.00 98.88 124 LEU A O 1
ATOM 1014 N N . VAL A 1 125 ? 7.638 -0.990 -13.753 1.00 98.81 125 VAL A N 1
ATOM 1015 C CA . VAL A 1 125 ? 8.079 -1.840 -12.647 1.00 98.81 125 VAL A CA 1
ATOM 1016 C C . VAL A 1 125 ? 7.644 -1.207 -11.333 1.00 98.81 125 VAL A C 1
ATOM 1018 O O . VAL A 1 125 ? 8.008 -0.069 -11.055 1.00 98.81 125 VAL A O 1
ATOM 1021 N N . ILE A 1 126 ? 6.915 -1.951 -10.506 1.00 98.69 126 ILE A N 1
ATOM 1022 C CA . ILE A 1 126 ? 6.630 -1.585 -9.120 1.00 98.69 126 ILE A CA 1
ATOM 1023 C C . ILE A 1 126 ? 7.556 -2.397 -8.225 1.00 98.69 126 ILE A C 1
ATOM 1025 O O . ILE A 1 126 ? 7.435 -3.624 -8.158 1.00 98.69 126 ILE A O 1
ATOM 1029 N N . LEU A 1 127 ? 8.491 -1.722 -7.556 1.00 98.00 127 LEU A N 1
ATOM 1030 C CA . LEU A 1 127 ? 9.357 -2.373 -6.586 1.00 98.00 127 LEU A CA 1
ATOM 1031 C C . LEU A 1 127 ? 8.635 -2.589 -5.266 1.00 98.00 127 LEU A C 1
ATOM 1033 O O . LEU A 1 127 ? 8.065 -1.669 -4.688 1.00 98.00 127 LEU A O 1
ATOM 1037 N N . VAL A 1 128 ? 8.735 -3.814 -4.770 1.00 96.50 128 VAL A N 1
ATOM 1038 C CA . VAL A 1 128 ? 8.250 -4.224 -3.454 1.00 96.50 128 VAL A CA 1
ATOM 1039 C C . VAL A 1 128 ? 9.425 -4.711 -2.604 1.00 96.50 128 VAL A C 1
ATOM 1041 O O . VAL A 1 128 ? 10.473 -5.082 -3.151 1.00 96.50 128 VAL A O 1
ATOM 1044 N N . P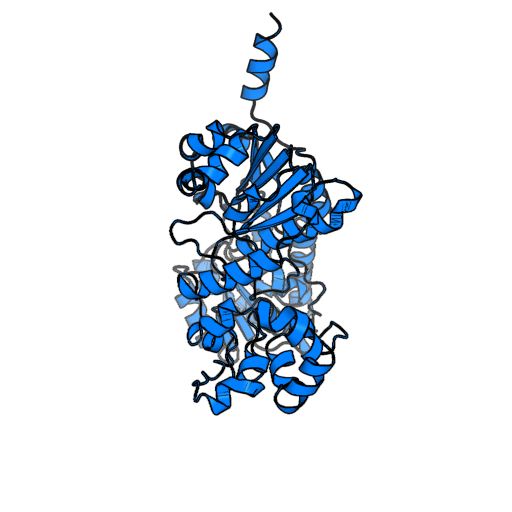RO A 1 129 ? 9.304 -4.73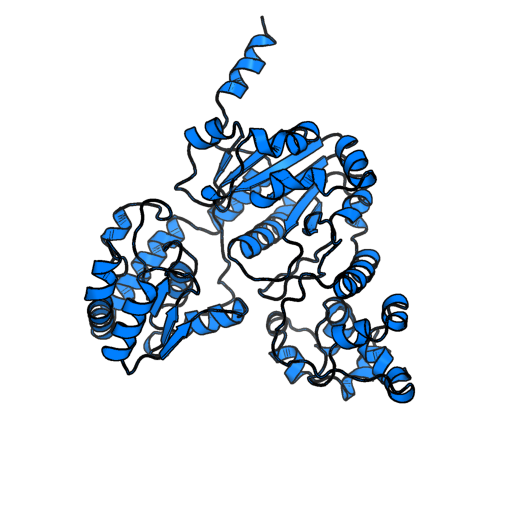3 -1.267 1.00 93.00 129 PRO A N 1
ATOM 1045 C CA . PRO A 1 129 ? 10.296 -5.404 -0.443 1.00 93.00 129 PRO A CA 1
ATOM 1046 C C . PRO A 1 129 ? 10.411 -6.885 -0.820 1.00 93.00 129 PRO A C 1
ATOM 1048 O O . PRO A 1 129 ? 9.490 -7.485 -1.361 1.00 93.00 129 PRO A O 1
ATOM 1051 N N . GLU A 1 130 ? 11.551 -7.482 -0.509 1.00 89.69 130 GLU A N 1
ATOM 1052 C CA . GLU A 1 130 ? 11.892 -8.894 -0.689 1.00 89.69 130 GLU A CA 1
ATOM 1053 C C . GLU A 1 130 ? 11.321 -9.816 0.399 1.00 89.69 130 GLU A C 1
ATOM 1055 O O . GLU A 1 130 ? 11.519 -11.031 0.358 1.00 89.69 130 GLU A O 1
ATOM 1060 N N . HIS A 1 131 ? 10.599 -9.242 1.360 1.00 83.81 131 HIS A N 1
ATOM 1061 C CA . HIS A 1 131 ? 9.924 -9.932 2.451 1.00 83.81 131 HIS A CA 1
ATOM 1062 C C . HIS A 1 131 ? 8.400 -9.874 2.304 1.00 83.81 131 HIS A C 1
ATOM 1064 O O . HIS A 1 131 ? 7.845 -8.983 1.663 1.00 83.81 131 HIS A O 1
ATOM 1070 N N . ASN A 1 132 ? 7.717 -10.839 2.918 1.00 77.06 132 ASN A N 1
ATOM 1071 C CA . ASN A 1 132 ? 6.273 -11.045 2.796 1.00 77.06 132 ASN A CA 1
ATOM 1072 C C . ASN A 1 132 ? 5.567 -10.661 4.105 1.00 77.06 132 ASN A C 1
ATOM 1074 O O . ASN A 1 132 ? 4.848 -11.464 4.694 1.00 77.06 132 ASN A O 1
ATOM 1078 N N . GLU A 1 133 ? 5.850 -9.454 4.593 1.00 81.94 133 GLU A N 1
ATOM 1079 C CA . GLU A 1 133 ? 5.183 -8.860 5.758 1.00 81.94 133 GLU A CA 1
ATOM 1080 C C . GLU A 1 133 ? 4.039 -7.942 5.306 1.00 81.94 133 GLU A C 1
ATOM 1082 O O . GLU A 1 133 ? 3.853 -7.696 4.107 1.00 81.94 133 GLU A O 1
ATOM 1087 N N . MET A 1 134 ? 3.251 -7.462 6.269 1.00 80.44 134 MET A N 1
ATOM 1088 C CA . MET A 1 134 ? 2.134 -6.549 6.041 1.00 80.44 134 MET A CA 1
ATOM 1089 C C . MET A 1 134 ? 2.445 -5.164 6.600 1.00 80.44 134 MET A C 1
ATOM 1091 O O . MET A 1 134 ? 2.751 -5.025 7.780 1.00 80.44 134 MET A O 1
ATOM 1095 N N . SER A 1 135 ? 2.272 -4.138 5.771 1.00 85.31 135 SER A N 1
ATOM 1096 C CA . SER A 1 135 ? 2.223 -2.737 6.190 1.00 85.31 135 SER A CA 1
ATOM 1097 C C . SER A 1 135 ? 1.342 -1.935 5.228 1.00 85.31 135 SER A C 1
ATOM 1099 O O . SER A 1 135 ? 1.054 -2.394 4.118 1.00 85.31 135 SER A O 1
ATOM 1101 N N . GLY A 1 136 ? 0.925 -0.731 5.635 1.00 84.44 136 GLY A N 1
ATOM 1102 C CA . GLY A 1 136 ? 0.174 0.180 4.762 1.00 84.44 136 GLY A CA 1
ATOM 1103 C C . GLY A 1 136 ? 0.942 0.534 3.483 1.00 84.44 136 GLY A C 1
ATOM 1104 O O . GLY A 1 136 ? 0.372 0.484 2.395 1.00 84.44 136 GLY A O 1
ATOM 1105 N N . GLY A 1 137 ? 2.253 0.779 3.596 1.00 88.38 137 GLY A N 1
ATOM 1106 C CA . GLY A 1 137 ? 3.127 1.035 2.446 1.00 88.38 137 GLY A CA 1
ATOM 1107 C C . GLY A 1 137 ? 3.246 -0.167 1.503 1.00 88.38 137 GLY A C 1
ATOM 1108 O O . GLY A 1 137 ? 3.114 -0.019 0.294 1.00 88.38 137 GLY A O 1
ATOM 1109 N N . ILE A 1 138 ? 3.398 -1.390 2.031 1.00 91.00 138 ILE A N 1
ATOM 1110 C CA . ILE A 1 138 ? 3.417 -2.590 1.177 1.00 91.00 138 ILE A CA 1
ATOM 1111 C C . ILE A 1 138 ? 2.079 -2.747 0.451 1.00 91.00 138 ILE A C 1
ATOM 1113 O O . ILE A 1 138 ? 2.065 -3.011 -0.749 1.00 91.00 138 ILE A O 1
ATOM 1117 N N . TYR A 1 139 ? 0.955 -2.555 1.145 1.00 92.00 139 TYR A N 1
ATOM 1118 C CA . TYR A 1 139 ? -0.364 -2.611 0.518 1.00 92.00 139 TYR A CA 1
ATOM 1119 C C . TYR A 1 139 ? -0.509 -1.573 -0.609 1.00 92.00 139 TYR A C 1
ATOM 1121 O O . TYR A 1 139 ? -1.039 -1.894 -1.676 1.00 92.00 139 TYR A O 1
ATOM 1129 N N . SER A 1 140 ? 0.001 -0.350 -0.414 1.00 93.56 140 SER A N 1
ATOM 1130 C CA . SER A 1 140 ? -0.096 0.723 -1.409 1.00 93.56 140 SER A CA 1
ATOM 1131 C C . SER A 1 140 ? 0.629 0.375 -2.714 1.00 93.56 140 SER A C 1
ATOM 1133 O O . SER A 1 140 ? 0.076 0.623 -3.786 1.00 93.56 140 SER A O 1
ATOM 1135 N N . PHE A 1 141 ? 1.781 -0.305 -2.665 1.00 95.81 141 PHE A N 1
ATOM 1136 C CA . PHE A 1 141 ? 2.500 -0.757 -3.867 1.00 95.81 141 PHE A CA 1
ATOM 1137 C C . PHE A 1 141 ? 1.652 -1.700 -4.732 1.00 95.81 141 PHE A C 1
ATOM 1139 O O . PHE A 1 141 ? 1.559 -1.532 -5.950 1.00 95.81 141 PHE A O 1
ATOM 1146 N N . PHE A 1 142 ? 0.973 -2.664 -4.106 1.00 95.50 142 PHE A N 1
ATOM 1147 C CA . PHE A 1 142 ? 0.083 -3.587 -4.815 1.00 95.50 142 PHE A CA 1
ATOM 1148 C C . PHE A 1 142 ? -1.201 -2.894 -5.288 1.00 95.50 142 PHE A C 1
ATOM 1150 O O . PHE A 1 142 ? -1.692 -3.194 -6.376 1.00 95.50 142 PHE A O 1
ATOM 1157 N N . SER A 1 143 ? -1.716 -1.922 -4.527 1.00 95.44 143 SER A N 1
ATOM 1158 C CA . SER A 1 143 ? -2.849 -1.085 -4.948 1.00 95.44 143 SER A CA 1
ATOM 1159 C C . SER A 1 143 ? -2.516 -0.272 -6.209 1.00 95.44 143 SER A C 1
ATOM 1161 O O . SER A 1 143 ? -3.307 -0.253 -7.160 1.00 95.44 143 SER A O 1
ATOM 1163 N N . ILE A 1 144 ? -1.307 0.304 -6.278 1.00 97.38 144 ILE A N 1
ATOM 1164 C CA . ILE A 1 144 ? -0.786 1.006 -7.462 1.00 97.38 144 ILE A CA 1
ATOM 1165 C C . ILE A 1 144 ? -0.675 0.034 -8.640 1.00 97.38 144 ILE A C 1
ATOM 1167 O O . ILE A 1 144 ? -1.197 0.326 -9.715 1.00 97.38 144 ILE A O 1
ATOM 1171 N N . ALA A 1 145 ? -0.059 -1.138 -8.445 1.00 97.38 145 ALA A N 1
ATOM 1172 C CA . ALA A 1 145 ? 0.113 -2.140 -9.499 1.00 97.38 145 ALA A CA 1
ATOM 1173 C C . ALA A 1 145 ? -1.230 -2.619 -10.078 1.00 97.38 145 ALA A C 1
ATOM 1175 O O . ALA A 1 145 ? -1.423 -2.605 -11.297 1.00 97.38 145 ALA A O 1
ATOM 1176 N N . LYS A 1 146 ? -2.192 -2.968 -9.212 1.00 95.69 146 LYS A N 1
ATOM 1177 C CA . LYS A 1 146 ? -3.552 -3.371 -9.603 1.00 95.69 146 LYS A CA 1
ATOM 1178 C C . LYS A 1 146 ? -4.270 -2.254 -10.361 1.00 95.69 146 LYS A C 1
ATOM 1180 O O . LYS A 1 146 ? -4.939 -2.506 -11.365 1.00 95.69 146 LYS A O 1
ATOM 1185 N N . SER A 1 147 ? -4.142 -1.014 -9.896 1.00 96.94 147 SER A N 1
ATOM 1186 C CA . SER A 1 147 ? -4.796 0.145 -10.513 1.00 96.94 147 SER A CA 1
ATOM 1187 C C . SER A 1 147 ? -4.198 0.477 -11.877 1.00 96.94 147 SER A C 1
ATOM 1189 O O . SER A 1 147 ? -4.952 0.656 -12.833 1.00 96.94 147 SER A O 1
ATOM 1191 N N . ALA A 1 148 ? -2.869 0.451 -12.001 1.00 97.31 148 ALA A N 1
ATOM 1192 C CA . ALA A 1 148 ? -2.180 0.588 -13.279 1.00 97.31 148 ALA A CA 1
ATOM 1193 C C . ALA A 1 148 ? -2.606 -0.519 -14.252 1.00 97.31 148 ALA A C 1
ATOM 1195 O O . ALA A 1 148 ? -3.046 -0.239 -15.361 1.00 97.31 148 ALA A O 1
ATOM 1196 N N . TYR A 1 149 ? -2.625 -1.780 -13.813 1.00 96.25 149 TYR A N 1
ATOM 1197 C CA . TYR A 1 149 ? -3.099 -2.884 -14.649 1.00 96.25 149 TYR A CA 1
ATOM 1198 C C . TYR A 1 149 ? -4.545 -2.687 -15.139 1.00 96.25 149 TYR A C 1
ATOM 1200 O O . TYR A 1 149 ? -4.864 -2.975 -16.297 1.00 96.25 149 TYR A O 1
ATOM 1208 N N . ASN A 1 150 ? -5.441 -2.167 -14.298 1.00 95.62 150 ASN A N 1
ATOM 1209 C CA . ASN A 1 150 ? -6.822 -1.868 -14.692 1.00 95.62 150 ASN A CA 1
ATOM 1210 C C . ASN A 1 150 ? -6.924 -0.711 -15.704 1.00 95.62 150 ASN A C 1
ATOM 1212 O O . ASN A 1 150 ? -7.871 -0.668 -16.494 1.00 95.62 150 ASN A O 1
ATOM 1216 N N . LEU A 1 151 ? -5.927 0.173 -15.740 1.00 96.94 151 LEU A N 1
ATOM 1217 C CA . LEU A 1 151 ? -5.805 1.284 -16.683 1.00 96.94 151 LEU A CA 1
ATOM 1218 C C . LEU A 1 151 ? -5.037 0.937 -17.967 1.00 96.94 151 LEU A C 1
ATOM 1220 O O . LEU A 1 151 ? -4.851 1.816 -18.801 1.00 96.94 151 LEU A O 1
ATOM 1224 N N . ARG A 1 152 ? -4.705 -0.336 -18.222 1.00 95.31 152 ARG A N 1
ATOM 1225 C CA . ARG A 1 152 ? -4.018 -0.799 -19.454 1.00 95.31 152 ARG A CA 1
ATOM 1226 C C . ARG A 1 152 ? -4.731 -0.503 -20.783 1.00 95.31 152 ARG A C 1
ATOM 1228 O O . ARG A 1 152 ? -4.208 -0.790 -21.848 1.00 95.31 152 ARG A O 1
ATOM 1235 N N . HIS A 1 153 ? -5.961 0.004 -20.735 1.00 96.19 153 HIS A N 1
ATOM 1236 C CA . HIS A 1 153 ? -6.677 0.507 -21.910 1.00 96.19 153 HIS A CA 1
ATOM 1237 C C . HIS A 1 153 ? -6.337 1.976 -22.228 1.00 96.19 153 HIS A C 1
ATOM 1239 O O . HIS A 1 153 ? -6.732 2.474 -23.277 1.00 96.19 153 HIS A O 1
ATOM 1245 N N . LYS A 1 154 ? -5.631 2.667 -21.323 1.00 96.69 154 LYS A N 1
ATOM 1246 C CA . LYS A 1 154 ? -5.211 4.071 -21.425 1.00 96.69 154 LYS A CA 1
ATOM 1247 C C . LYS A 1 154 ? -3.706 4.258 -21.629 1.00 96.69 154 LYS A C 1
ATOM 1249 O O . LYS A 1 154 ? -3.284 5.347 -21.995 1.00 96.69 154 LYS A O 1
ATOM 1254 N N . HIS A 1 155 ? -2.907 3.224 -21.391 1.00 97.31 155 HIS A N 1
ATOM 1255 C CA . HIS A 1 155 ? -1.456 3.233 -21.572 1.00 97.31 155 HIS A CA 1
ATOM 1256 C C . HIS A 1 155 ? -0.986 1.886 -22.128 1.00 97.31 155 HIS A C 1
ATOM 1258 O O . HIS A 1 155 ? -1.723 0.904 -22.091 1.00 97.31 155 HIS A O 1
ATOM 1264 N N . ASP A 1 156 ? 0.261 1.815 -22.583 1.00 96.81 156 ASP A N 1
ATOM 1265 C CA . ASP A 1 156 ? 0.853 0.629 -23.213 1.00 96.81 156 ASP A CA 1
ATOM 1266 C C . ASP A 1 156 ? 1.935 -0.064 -22.364 1.00 96.81 156 ASP A C 1
ATOM 1268 O O . ASP A 1 156 ? 2.506 -1.068 -22.790 1.00 96.81 156 ASP A O 1
ATOM 1272 N N . TYR A 1 157 ? 2.198 0.426 -21.146 1.00 98.50 157 TYR A N 1
ATOM 1273 C CA . TYR A 1 157 ? 3.090 -0.254 -20.207 1.00 98.50 157 TYR A CA 1
ATOM 1274 C C . TYR A 1 157 ? 2.626 -1.677 -19.872 1.00 98.50 157 TYR A C 1
ATOM 1276 O O . TYR A 1 157 ? 1.498 -1.889 -19.417 1.00 98.50 157 TYR A O 1
ATOM 1284 N N . PHE A 1 158 ? 3.543 -2.637 -19.983 1.00 98.62 158 PHE A N 1
ATOM 1285 C CA . PHE A 1 158 ? 3.424 -3.926 -19.313 1.00 98.62 158 PHE A CA 1
ATOM 1286 C C . PHE A 1 158 ? 3.831 -3.772 -17.844 1.00 98.62 158 PHE A C 1
ATOM 1288 O O . PHE A 1 158 ? 4.908 -3.254 -17.543 1.00 98.62 158 PHE A O 1
ATOM 1295 N N . ILE A 1 159 ? 2.973 -4.217 -16.928 1.00 98.56 159 ILE A N 1
ATOM 1296 C CA . ILE A 1 159 ? 3.163 -4.024 -15.488 1.00 98.56 159 ILE A CA 1
ATOM 1297 C C . ILE A 1 159 ? 3.904 -5.224 -14.892 1.00 98.56 159 ILE A C 1
ATOM 1299 O O . ILE A 1 159 ? 3.461 -6.361 -15.050 1.00 98.56 159 ILE A O 1
ATOM 1303 N N . LEU A 1 160 ? 5.004 -4.980 -14.180 1.00 98.62 160 LEU A N 1
ATOM 1304 C CA . LEU A 1 160 ? 5.734 -5.991 -13.414 1.00 98.62 160 LEU A CA 1
ATOM 1305 C C . LEU A 1 160 ? 5.839 -5.567 -11.950 1.00 98.62 160 LEU A C 1
ATOM 1307 O O . LEU A 1 160 ? 6.284 -4.462 -11.654 1.00 98.62 160 LEU A O 1
ATOM 1311 N N . VAL A 1 161 ? 5.491 -6.467 -11.032 1.00 98.56 161 VAL A N 1
ATOM 1312 C CA . VAL A 1 161 ? 5.791 -6.304 -9.605 1.00 98.56 161 VAL A CA 1
ATOM 1313 C C . VAL A 1 161 ? 7.067 -7.077 -9.309 1.00 98.56 161 VAL A C 1
ATOM 1315 O O . VAL A 1 161 ? 7.149 -8.276 -9.589 1.00 98.56 161 VAL A O 1
ATOM 1318 N N . MET A 1 162 ? 8.084 -6.390 -8.792 1.00 98.38 162 MET A N 1
ATOM 1319 C CA . MET A 1 162 ? 9.402 -6.986 -8.589 1.00 98.38 162 MET A CA 1
ATOM 1320 C C . MET A 1 162 ? 9.953 -6.728 -7.192 1.00 98.38 162 MET A C 1
ATOM 1322 O O . MET A 1 162 ? 9.883 -5.609 -6.697 1.00 98.38 162 MET A O 1
ATOM 1326 N N . THR A 1 163 ? 10.549 -7.735 -6.554 1.00 97.12 163 THR A N 1
ATOM 1327 C CA . THR A 1 163 ? 11.274 -7.510 -5.297 1.00 97.12 163 THR A CA 1
ATOM 1328 C C . THR A 1 163 ? 12.510 -6.666 -5.557 1.00 97.12 163 THR A C 1
ATOM 1330 O O . THR A 1 163 ? 13.223 -6.912 -6.532 1.00 97.12 163 THR A O 1
ATOM 1333 N N . ARG A 1 164 ? 12.799 -5.703 -4.677 1.00 95.31 164 ARG A N 1
ATOM 1334 C CA . ARG A 1 164 ? 14.010 -4.881 -4.772 1.00 95.31 164 ARG A CA 1
ATOM 1335 C C . ARG A 1 164 ? 15.279 -5.747 -4.870 1.00 95.31 164 ARG A C 1
ATOM 1337 O O . ARG A 1 164 ? 15.351 -6.801 -4.221 1.00 95.31 164 ARG A O 1
ATOM 1344 N N . PRO A 1 165 ? 16.290 -5.311 -5.645 1.00 95.50 165 PRO A N 1
ATOM 1345 C CA . PRO A 1 165 ? 17.612 -5.919 -5.602 1.00 95.50 165 PRO A CA 1
ATOM 1346 C C . PRO A 1 165 ? 18.126 -5.930 -4.163 1.00 95.50 165 PRO A C 1
ATOM 1348 O O . PRO A 1 165 ? 18.004 -4.938 -3.442 1.00 95.50 165 PRO A O 1
ATOM 1351 N N . ASN A 1 166 ? 18.664 -7.064 -3.734 1.00 92.56 166 ASN A N 1
ATOM 1352 C CA . ASN A 1 166 ? 19.170 -7.244 -2.383 1.00 92.56 166 ASN A CA 1
ATOM 1353 C C . ASN A 1 166 ? 20.353 -8.226 -2.403 1.00 92.56 166 ASN A C 1
ATOM 1355 O O . ASN A 1 166 ? 20.377 -9.132 -3.240 1.00 92.56 166 ASN A O 1
ATOM 1359 N N . PRO A 1 167 ? 21.327 -8.079 -1.489 1.00 86.75 167 PRO A N 1
ATOM 1360 C CA . PRO A 1 167 ? 22.572 -8.854 -1.514 1.00 86.75 167 PRO A CA 1
ATOM 1361 C C . PRO A 1 167 ? 22.376 -10.354 -1.254 1.00 86.75 167 PRO A C 1
ATOM 1363 O O . PRO A 1 167 ? 23.263 -11.150 -1.544 1.00 86.75 167 PRO A O 1
ATOM 1366 N N . MET A 1 168 ? 21.223 -10.740 -0.705 1.00 86.38 168 MET A N 1
ATOM 1367 C CA . MET A 1 168 ? 20.896 -12.120 -0.345 1.00 86.38 168 MET A CA 1
ATOM 1368 C C . MET A 1 168 ? 20.041 -12.826 -1.415 1.00 86.38 168 MET A C 1
ATOM 1370 O O . MET A 1 168 ? 19.640 -13.970 -1.209 1.00 86.38 168 MET A O 1
ATOM 1374 N N . ASP A 1 169 ? 19.753 -12.150 -2.537 1.00 86.00 169 ASP A N 1
ATOM 1375 C CA . ASP A 1 169 ? 18.897 -12.613 -3.645 1.00 86.00 169 ASP A CA 1
ATOM 1376 C C . ASP A 1 169 ? 17.533 -13.169 -3.185 1.00 86.00 169 ASP A C 1
ATOM 1378 O O . ASP A 1 169 ? 16.967 -14.111 -3.750 1.00 86.00 169 ASP A O 1
ATOM 1382 N N . LEU A 1 170 ? 17.003 -12.585 -2.108 1.00 88.94 170 LEU A N 1
ATOM 1383 C CA . LEU A 1 170 ? 15.726 -12.955 -1.516 1.00 88.94 170 LEU A CA 1
ATOM 1384 C C . LEU A 1 170 ? 14.580 -12.491 -2.408 1.00 88.94 170 LEU A C 1
ATOM 1386 O O . LEU A 1 170 ? 14.638 -11.425 -3.028 1.00 88.94 170 LEU A O 1
ATOM 1390 N N . THR A 1 171 ? 13.522 -13.296 -2.452 1.00 89.69 171 THR A N 1
ATOM 1391 C CA . THR A 1 171 ? 12.293 -12.980 -3.175 1.00 89.69 171 THR A CA 1
ATOM 1392 C C . THR A 1 171 ? 11.146 -13.885 -2.714 1.00 89.69 171 THR A C 1
ATOM 1394 O O . THR A 1 171 ? 11.353 -14.852 -1.976 1.00 89.69 171 THR A O 1
ATOM 1397 N N . TYR A 1 172 ? 9.931 -13.597 -3.175 1.00 86.00 172 TYR A N 1
ATOM 1398 C CA . TYR A 1 172 ? 8.745 -14.429 -2.989 1.00 86.00 172 TYR A CA 1
ATOM 1399 C C . TYR A 1 172 ? 7.860 -14.371 -4.240 1.00 86.00 172 TYR A C 1
ATOM 1401 O O . TYR A 1 172 ? 7.996 -13.469 -5.058 1.00 86.00 172 TYR A O 1
ATOM 1409 N N . ASN A 1 173 ? 6.947 -15.336 -4.393 1.00 81.44 173 ASN A N 1
ATOM 1410 C CA . ASN A 1 173 ? 6.113 -15.443 -5.600 1.00 81.44 173 ASN A CA 1
ATOM 1411 C C . ASN A 1 173 ? 4.818 -14.622 -5.533 1.00 81.44 173 ASN A C 1
ATOM 1413 O O . ASN A 1 173 ? 4.299 -14.217 -6.565 1.00 81.44 173 ASN A O 1
ATOM 1417 N N . ARG A 1 174 ? 4.258 -14.430 -4.333 1.00 83.06 174 ARG A N 1
ATOM 1418 C CA . ARG A 1 174 ? 2.990 -13.720 -4.113 1.00 83.06 174 ARG A CA 1
ATOM 1419 C C . ARG A 1 174 ? 2.882 -13.219 -2.676 1.00 83.06 174 ARG A C 1
ATOM 1421 O O . ARG A 1 174 ? 3.317 -13.917 -1.754 1.00 83.06 174 ARG A O 1
ATOM 1428 N N . GLN A 1 175 ? 2.296 -12.044 -2.483 1.00 81.75 175 GLN A N 1
ATOM 1429 C CA . GLN A 1 175 ? 2.017 -11.497 -1.156 1.00 81.75 175 GLN A CA 1
ATOM 1430 C C . GLN A 1 175 ? 0.843 -12.255 -0.521 1.00 81.75 175 GLN A C 1
ATOM 1432 O O . GLN A 1 175 ? -0.121 -12.589 -1.204 1.00 81.75 175 GLN A O 1
ATOM 1437 N N . ARG A 1 176 ? 0.932 -12.612 0.761 1.00 79.81 176 ARG A N 1
ATOM 1438 C CA . ARG A 1 176 ? -0.054 -13.512 1.397 1.00 79.81 176 ARG A CA 1
ATOM 1439 C C . ARG A 1 176 ? -0.879 -12.857 2.493 1.00 79.81 176 ARG A C 1
ATOM 1441 O O . ARG A 1 176 ? -1.883 -13.424 2.915 1.00 79.81 176 ARG A O 1
ATOM 1448 N N . ASN A 1 177 ? -0.484 -11.673 2.941 1.00 78.88 177 ASN A N 1
ATOM 1449 C CA . ASN A 1 177 ? -1.151 -11.010 4.051 1.00 78.88 177 ASN A CA 1
ATOM 1450 C C . ASN A 1 177 ? -2.375 -10.199 3.631 1.00 78.88 177 ASN A C 1
ATOM 1452 O O . ASN A 1 177 ? -3.090 -9.714 4.498 1.00 78.88 177 ASN A O 1
ATOM 1456 N N . PHE A 1 178 ? -2.658 -10.060 2.338 1.00 82.50 178 PHE A N 1
ATOM 1457 C CA . PHE A 1 178 ? -3.859 -9.398 1.834 1.00 82.50 178 PHE A CA 1
ATOM 1458 C C . PHE A 1 178 ? -4.234 -9.917 0.450 1.00 82.50 178 PHE A C 1
ATOM 1460 O O . PHE A 1 178 ? -3.421 -10.535 -0.238 1.00 82.50 178 PHE A O 1
ATOM 1467 N N . ARG A 1 179 ? -5.476 -9.661 0.032 1.00 81.19 179 ARG A N 1
ATOM 1468 C CA . ARG A 1 179 ? -5.988 -10.093 -1.272 1.00 81.19 179 ARG A CA 1
ATOM 1469 C C . ARG A 1 179 ? -5.279 -9.343 -2.397 1.00 81.19 179 ARG A C 1
ATOM 1471 O O . ARG A 1 179 ? -5.381 -8.124 -2.488 1.00 81.19 179 ARG A O 1
ATOM 1478 N N . ASN A 1 180 ? -4.583 -10.081 -3.252 1.00 83.44 180 ASN A N 1
ATOM 1479 C CA . ASN A 1 180 ? -3.865 -9.560 -4.412 1.00 83.44 180 ASN A CA 1
ATOM 1480 C C . ASN A 1 180 ? -3.802 -10.631 -5.512 1.00 83.44 180 ASN A C 1
ATOM 1482 O O . ASN A 1 180 ? -3.916 -11.831 -5.241 1.00 83.44 180 ASN A O 1
ATOM 1486 N N . SER A 1 181 ? -3.652 -10.186 -6.755 1.00 81.25 181 SER A N 1
ATOM 1487 C CA . SER A 1 181 ? -3.575 -11.057 -7.935 1.00 81.25 181 SER A CA 1
ATOM 1488 C C . SER A 1 181 ? -2.177 -11.129 -8.542 1.00 81.25 181 SER A C 1
ATOM 1490 O O . SER A 1 181 ? -1.933 -11.973 -9.407 1.00 81.25 181 SER A O 1
ATOM 1492 N N . GLU A 1 182 ? -1.288 -10.251 -8.094 1.00 88.12 182 GLU A N 1
ATOM 1493 C CA . GLU A 1 182 ? -0.002 -9.954 -8.698 1.00 88.12 182 GLU A CA 1
ATOM 1494 C C . GLU A 1 182 ? 1.014 -11.057 -8.387 1.00 88.12 182 GLU A C 1
ATOM 1496 O O . GLU A 1 182 ? 1.264 -11.407 -7.231 1.00 88.12 182 GLU A O 1
ATOM 1501 N N . ASP A 1 183 ? 1.626 -11.595 -9.441 1.00 87.75 183 ASP A N 1
ATOM 1502 C CA . ASP A 1 183 ? 2.828 -12.408 -9.301 1.00 87.75 183 ASP A CA 1
ATOM 1503 C C . ASP A 1 183 ? 4.030 -11.487 -9.078 1.00 87.75 183 ASP A C 1
ATOM 1505 O O . ASP A 1 183 ? 4.171 -10.448 -9.729 1.00 87.75 183 ASP A O 1
ATOM 1509 N N . VAL A 1 184 ? 4.898 -11.882 -8.151 1.00 93.31 184 VAL A N 1
ATOM 1510 C CA . VAL A 1 184 ? 6.096 -11.131 -7.786 1.00 93.31 184 VAL A CA 1
ATOM 1511 C C . VAL A 1 184 ? 7.327 -11.828 -8.351 1.00 93.31 184 VAL A C 1
ATOM 1513 O O . VAL A 1 184 ? 7.527 -13.032 -8.169 1.00 93.31 184 VAL A O 1
ATOM 1516 N N . PHE A 1 185 ? 8.162 -11.050 -9.036 1.00 95.81 185 PHE A N 1
ATOM 1517 C CA . PHE A 1 185 ? 9.380 -11.513 -9.698 1.00 95.81 185 PHE A CA 1
ATOM 1518 C C . PHE A 1 185 ? 10.626 -10.914 -9.046 1.00 95.81 185 PHE A C 1
ATOM 1520 O O . PHE A 1 185 ? 10.590 -9.820 -8.493 1.00 95.81 185 PHE A O 1
ATOM 1527 N N . ARG A 1 186 ? 11.772 -11.588 -9.117 1.00 95.19 186 ARG A N 1
ATOM 1528 C CA . ARG A 1 186 ? 13.030 -10.974 -8.669 1.00 95.19 186 ARG A CA 1
ATOM 1529 C C . ARG A 1 186 ? 13.524 -9.963 -9.698 1.00 95.19 186 ARG A C 1
ATOM 1531 O O . ARG A 1 186 ? 13.492 -10.241 -10.899 1.00 95.19 186 ARG A O 1
ATOM 1538 N N . PHE A 1 187 ? 14.038 -8.819 -9.241 1.00 97.88 187 PHE A N 1
ATOM 1539 C CA . PHE A 1 187 ? 14.460 -7.735 -10.137 1.00 97.88 187 PHE A CA 1
ATOM 1540 C C . PHE A 1 187 ? 15.477 -8.173 -11.196 1.00 97.88 187 PHE A C 1
ATOM 1542 O O . PHE A 1 187 ? 15.443 -7.679 -12.318 1.00 97.88 187 PHE A O 1
ATOM 1549 N N . ASN A 1 188 ? 16.332 -9.154 -10.891 1.00 96.12 188 ASN A N 1
ATOM 1550 C CA . ASN A 1 188 ? 17.322 -9.671 -11.838 1.00 96.12 188 ASN A CA 1
ATOM 1551 C C . ASN A 1 188 ? 16.713 -10.143 -13.166 1.00 96.12 188 ASN A C 1
ATOM 1553 O O . ASN A 1 188 ? 17.400 -10.104 -14.181 1.00 96.12 188 ASN A O 1
ATOM 1557 N N . GLN A 1 189 ? 15.435 -10.534 -13.190 1.00 98.00 189 GLN A N 1
ATOM 1558 C CA . GLN A 1 189 ? 14.743 -10.945 -14.411 1.00 98.00 189 GLN A CA 1
ATOM 1559 C C . GLN A 1 189 ? 14.385 -9.775 -15.345 1.00 98.00 189 GLN A C 1
ATOM 1561 O O . GLN A 1 189 ? 13.979 -10.032 -16.475 1.00 98.00 189 GLN A O 1
ATOM 1566 N N . ILE A 1 190 ? 14.576 -8.508 -14.949 1.00 98.56 190 ILE A N 1
ATOM 1567 C CA . ILE A 1 190 ? 14.295 -7.338 -15.804 1.00 98.56 190 ILE A CA 1
ATOM 1568 C C . ILE A 1 190 ? 15.071 -7.373 -17.129 1.00 98.56 190 ILE A C 1
ATOM 1570 O O . ILE A 1 190 ? 14.573 -6.919 -18.155 1.00 98.56 190 ILE A O 1
ATOM 1574 N N . VAL A 1 191 ? 16.257 -7.992 -17.133 1.00 98.44 191 VAL A N 1
ATOM 1575 C CA . VAL A 1 191 ? 17.111 -8.160 -18.323 1.00 98.44 191 VAL A CA 1
ATOM 1576 C C . VAL A 1 191 ? 16.469 -9.050 -19.396 1.00 98.44 191 VAL A C 1
ATOM 1578 O O . VAL A 1 191 ? 16.889 -9.041 -20.554 1.00 98.44 191 VAL A O 1
ATOM 1581 N N . ARG A 1 192 ? 15.422 -9.809 -19.039 1.00 98.44 192 ARG A N 1
ATOM 1582 C CA . ARG A 1 192 ? 14.623 -10.601 -19.984 1.00 98.44 192 ARG A CA 1
ATOM 1583 C C . ARG A 1 192 ? 13.739 -9.730 -20.875 1.00 98.44 192 ARG A C 1
ATOM 1585 O O . ARG A 1 192 ? 13.387 -10.170 -21.967 1.00 98.44 192 ARG A O 1
ATOM 1592 N N . CYS A 1 193 ? 13.421 -8.500 -20.466 1.00 98.50 193 CYS A N 1
ATOM 1593 C CA . CYS A 1 193 ? 12.592 -7.551 -21.215 1.00 98.50 193 CYS A CA 1
ATOM 1594 C C . CYS A 1 193 ? 13.338 -6.932 -22.414 1.00 98.50 193 CYS A C 1
ATOM 1596 O O . CYS A 1 193 ? 13.447 -5.721 -22.550 1.00 98.50 193 CYS A O 1
ATOM 1598 N N . LYS A 1 194 ? 13.883 -7.763 -23.309 1.00 96.31 194 LYS A N 1
ATOM 1599 C CA . LYS A 1 194 ? 14.838 -7.353 -24.357 1.00 96.31 194 LYS A CA 1
ATOM 1600 C C . LYS A 1 194 ? 14.296 -6.281 -25.307 1.00 96.31 194 LYS A C 1
ATOM 1602 O O . LYS A 1 194 ? 15.076 -5.441 -25.758 1.00 96.31 194 LYS A O 1
ATOM 1607 N N . ALA A 1 195 ? 12.994 -6.314 -25.600 1.00 98.44 195 ALA A N 1
ATOM 1608 C CA . ALA A 1 195 ? 12.326 -5.349 -26.474 1.00 98.44 195 ALA A CA 1
ATOM 1609 C C . ALA A 1 195 ? 12.036 -3.996 -25.803 1.00 98.44 195 ALA A C 1
ATOM 1611 O O . ALA A 1 195 ? 11.714 -3.036 -26.502 1.00 98.44 195 ALA A O 1
ATOM 1612 N N . ALA A 1 196 ? 12.153 -3.902 -24.475 1.00 98.69 196 ALA A N 1
ATOM 1613 C CA . ALA A 1 196 ? 11.782 -2.701 -23.746 1.00 98.69 196 ALA A CA 1
ATOM 1614 C C . ALA A 1 196 ? 12.704 -1.533 -24.102 1.00 98.69 196 ALA A C 1
ATOM 1616 O O . ALA A 1 196 ? 13.909 -1.597 -23.877 1.00 98.69 196 ALA A O 1
ATOM 1617 N N . LYS A 1 197 ? 12.143 -0.449 -24.625 1.00 98.75 197 LYS A N 1
ATOM 1618 C CA . LYS A 1 197 ? 12.829 0.827 -24.865 1.00 98.75 197 LYS A CA 1
ATOM 1619 C C . LYS A 1 197 ? 12.699 1.743 -23.656 1.00 98.75 197 LYS A C 1
ATOM 1621 O O . LYS A 1 197 ? 13.663 2.417 -23.293 1.00 98.75 197 LYS A O 1
ATOM 1626 N N . THR A 1 198 ? 11.528 1.710 -23.016 1.00 98.88 198 THR A N 1
ATOM 1627 C CA . THR A 1 198 ? 11.219 2.480 -21.811 1.00 98.88 198 THR A CA 1
ATOM 1628 C C . THR A 1 198 ? 11.064 1.553 -20.616 1.00 98.88 198 THR A C 1
ATOM 1630 O O . THR A 1 198 ? 10.252 0.626 -20.637 1.00 98.88 198 THR A O 1
ATOM 1633 N N . ILE A 1 199 ? 11.791 1.850 -19.544 1.00 98.88 199 ILE A N 1
ATOM 1634 C CA . ILE A 1 199 ? 11.534 1.309 -18.211 1.00 98.88 199 ILE A CA 1
ATOM 1635 C C . ILE A 1 199 ? 11.092 2.471 -17.329 1.00 98.88 199 ILE A C 1
ATOM 1637 O O . ILE A 1 199 ? 11.789 3.480 -17.247 1.00 98.88 199 ILE A O 1
ATOM 1641 N N . TYR A 1 200 ? 9.950 2.330 -16.667 1.00 98.88 200 TYR A N 1
ATOM 1642 C CA . TYR A 1 200 ? 9.501 3.255 -15.638 1.00 98.88 200 TYR A CA 1
ATOM 1643 C C . TYR A 1 200 ? 9.458 2.525 -14.296 1.00 98.88 200 TYR A C 1
ATOM 1645 O O . TYR A 1 200 ? 8.716 1.562 -14.134 1.00 98.88 200 TYR A O 1
ATOM 1653 N N . LEU A 1 201 ? 10.290 2.942 -13.349 1.00 98.88 201 LEU A N 1
ATOM 1654 C CA . LEU A 1 201 ? 10.452 2.307 -12.048 1.00 98.88 201 LEU A CA 1
ATOM 1655 C C . LEU A 1 201 ? 9.737 3.102 -10.959 1.00 98.88 201 LEU A C 1
ATOM 1657 O O . LEU A 1 201 ? 10.049 4.267 -10.745 1.00 98.88 201 LEU A O 1
ATOM 1661 N N . GLN A 1 202 ? 8.832 2.457 -10.236 1.00 98.75 202 GLN A N 1
ATOM 1662 C CA . GLN A 1 202 ? 8.276 2.951 -8.980 1.00 98.75 202 GLN A CA 1
ATOM 1663 C C . GLN A 1 202 ? 9.090 2.336 -7.842 1.00 98.75 202 GLN A C 1
ATOM 1665 O O . GLN A 1 202 ? 9.093 1.112 -7.689 1.00 98.75 202 GLN A O 1
ATOM 1670 N N . ILE A 1 203 ? 9.815 3.159 -7.086 1.00 97.94 203 ILE A N 1
ATOM 1671 C CA . ILE A 1 203 ? 10.741 2.705 -6.042 1.00 97.94 203 ILE A CA 1
ATOM 1672 C C . ILE A 1 203 ? 10.361 3.292 -4.678 1.00 97.94 203 ILE A C 1
ATOM 1674 O O . ILE A 1 203 ? 10.166 4.501 -4.595 1.00 97.94 203 ILE A O 1
ATOM 1678 N N . PRO A 1 204 ? 10.277 2.490 -3.603 1.00 96.25 204 PRO A N 1
ATOM 1679 C CA . PRO A 1 204 ? 10.134 3.023 -2.250 1.00 96.25 204 PRO A CA 1
ATOM 1680 C C . PRO A 1 204 ? 11.307 3.937 -1.877 1.00 96.25 204 PRO A C 1
ATOM 1682 O O . PRO A 1 204 ? 12.456 3.653 -2.222 1.00 96.25 204 PRO A O 1
ATOM 1685 N N . GLU A 1 205 ? 11.038 5.009 -1.144 1.00 95.38 205 GLU A N 1
ATOM 1686 C CA . GLU A 1 205 ? 12.013 6.018 -0.726 1.00 95.38 205 GLU A CA 1
ATOM 1687 C C . GLU A 1 205 ? 13.253 5.425 -0.052 1.00 95.38 205 GLU A C 1
ATOM 1689 O O . GLU A 1 205 ? 14.382 5.738 -0.445 1.00 95.38 205 GLU A O 1
ATOM 1694 N N . TYR A 1 206 ? 13.054 4.470 0.858 1.00 92.88 206 TYR A N 1
ATOM 1695 C CA . TYR A 1 206 ? 14.133 3.822 1.606 1.00 92.88 206 TYR A CA 1
ATOM 1696 C C . TYR A 1 206 ? 15.047 2.964 0.719 1.00 92.88 206 TYR A C 1
ATOM 1698 O O . TYR A 1 206 ? 16.159 2.622 1.111 1.00 92.88 206 TYR A O 1
ATOM 1706 N N . ALA A 1 207 ? 14.582 2.567 -0.469 1.00 94.88 207 ALA A N 1
ATOM 1707 C CA . ALA A 1 207 ? 15.349 1.739 -1.393 1.00 94.88 207 ALA A CA 1
ATOM 1708 C C . ALA A 1 207 ? 16.165 2.574 -2.390 1.00 94.88 207 ALA A C 1
ATOM 1710 O O . ALA A 1 207 ? 17.026 2.017 -3.070 1.00 94.88 207 ALA A O 1
ATOM 1711 N N . SER A 1 208 ? 15.917 3.884 -2.488 1.00 95.88 208 SER A N 1
ATOM 1712 C CA . SER A 1 208 ? 16.495 4.742 -3.531 1.00 95.88 208 SER A CA 1
ATOM 1713 C C . SER A 1 208 ? 18.028 4.843 -3.464 1.00 95.88 208 SER A C 1
ATOM 1715 O O . SER A 1 208 ? 18.685 4.785 -4.503 1.00 95.88 208 SER A O 1
ATOM 1717 N N . VAL A 1 209 ? 18.601 4.888 -2.257 1.00 94.88 209 VAL A N 1
ATOM 1718 C CA . VAL A 1 209 ? 20.053 5.014 -2.011 1.00 94.88 209 VAL A CA 1
ATOM 1719 C C . VAL A 1 209 ? 20.824 3.746 -2.380 1.00 94.88 209 VAL A C 1
ATOM 1721 O O . VAL A 1 209 ? 21.920 3.805 -2.938 1.00 94.88 209 VAL A O 1
ATOM 1724 N N . ASP A 1 210 ? 20.263 2.577 -2.074 1.00 94.44 210 ASP A N 1
ATOM 1725 C CA . ASP A 1 210 ? 20.971 1.302 -2.224 1.00 94.44 210 ASP A CA 1
ATOM 1726 C C . ASP A 1 210 ? 20.571 0.525 -3.478 1.00 94.44 210 ASP A C 1
ATOM 1728 O O . ASP A 1 210 ? 21.183 -0.499 -3.783 1.00 94.44 210 ASP A O 1
ATOM 1732 N N . PHE A 1 211 ? 19.574 0.997 -4.233 1.00 97.50 211 PHE A N 1
ATOM 1733 C CA . PHE A 1 211 ? 19.105 0.320 -5.439 1.00 97.50 211 PHE A CA 1
ATOM 1734 C C . PHE A 1 211 ? 20.246 0.030 -6.410 1.00 97.50 211 PHE A C 1
ATOM 1736 O O . PHE A 1 211 ? 20.460 -1.129 -6.750 1.00 97.50 211 PHE A O 1
ATOM 1743 N N . VAL A 1 212 ? 21.010 1.058 -6.801 1.00 97.25 212 VAL A N 1
ATOM 1744 C CA . VAL A 1 212 ? 22.104 0.919 -7.777 1.00 97.25 212 VAL A CA 1
ATOM 1745 C C . VAL A 1 212 ? 23.240 0.059 -7.233 1.00 97.25 212 VAL A C 1
ATOM 1747 O O . VAL A 1 212 ? 23.765 -0.779 -7.962 1.00 97.25 212 VAL A O 1
ATOM 1750 N N . LYS A 1 213 ? 23.574 0.204 -5.946 1.00 95.81 213 LYS A N 1
ATOM 1751 C CA . LYS A 1 213 ? 24.615 -0.594 -5.277 1.00 95.81 213 LYS A CA 1
ATOM 1752 C C . LYS A 1 213 ? 24.281 -2.086 -5.260 1.00 95.81 213 LYS A C 1
ATOM 1754 O O . LYS A 1 213 ? 25.180 -2.916 -5.334 1.00 95.81 213 LYS A O 1
ATOM 1759 N N . ASN A 1 214 ? 22.994 -2.417 -5.176 1.00 96.50 214 ASN A N 1
ATOM 1760 C CA . ASN A 1 214 ? 22.506 -3.792 -5.149 1.00 96.50 214 ASN A CA 1
ATOM 1761 C C . ASN A 1 214 ? 22.246 -4.379 -6.549 1.00 96.50 214 ASN A C 1
ATOM 1763 O O . ASN A 1 214 ? 21.833 -5.535 -6.649 1.00 96.50 214 ASN A O 1
ATOM 1767 N N . LEU A 1 215 ? 22.471 -3.625 -7.632 1.00 97.12 215 LEU A N 1
ATOM 1768 C CA . LEU A 1 215 ? 22.388 -4.163 -8.990 1.00 97.12 215 LEU A CA 1
ATOM 1769 C C . LEU A 1 215 ? 23.629 -4.989 -9.329 1.00 97.12 215 LEU A C 1
ATOM 1771 O O . LEU A 1 215 ? 24.764 -4.563 -9.121 1.00 97.12 215 LEU A O 1
ATOM 1775 N N . GLY A 1 216 ? 23.415 -6.142 -9.961 1.00 95.38 216 GLY A N 1
ATOM 1776 C CA . GLY A 1 216 ? 24.486 -6.824 -10.673 1.00 95.38 216 GLY A CA 1
ATOM 1777 C C . GLY A 1 216 ? 24.880 -6.074 -11.953 1.00 95.38 216 GLY A C 1
ATOM 1778 O O . GLY A 1 216 ? 24.153 -5.223 -12.479 1.00 95.38 216 GLY A O 1
ATOM 1779 N N . GLN A 1 217 ? 26.051 -6.424 -12.490 1.00 96.94 217 GLN A N 1
ATOM 1780 C CA . GLN A 1 217 ? 26.620 -5.759 -13.666 1.00 96.94 217 GLN A CA 1
ATOM 1781 C C . GLN A 1 217 ? 25.709 -5.845 -14.901 1.00 96.94 217 GLN A C 1
ATOM 1783 O O . GLN A 1 217 ? 25.654 -4.904 -15.697 1.00 96.94 217 GLN A O 1
ATOM 1788 N N . GLU A 1 218 ? 24.990 -6.957 -15.068 1.00 97.62 218 GLU A N 1
ATOM 1789 C CA . GLU A 1 218 ? 24.069 -7.160 -16.189 1.00 97.62 218 GLU A CA 1
ATOM 1790 C C . GLU A 1 218 ? 22.850 -6.237 -16.083 1.00 97.62 218 GLU A C 1
ATOM 1792 O O . GLU A 1 218 ? 22.529 -5.555 -17.054 1.00 97.62 218 GLU A O 1
ATOM 1797 N N . GLN A 1 219 ? 22.221 -6.139 -14.904 1.00 98.12 219 GLN A N 1
ATOM 1798 C CA . GLN A 1 219 ? 21.073 -5.252 -14.684 1.00 98.12 219 GLN A CA 1
ATOM 1799 C C . GLN A 1 219 ? 21.470 -3.787 -14.877 1.00 98.12 219 GLN A C 1
ATOM 1801 O O . GLN A 1 219 ? 20.764 -3.042 -15.555 1.00 98.12 219 GLN A O 1
ATOM 1806 N N . LEU A 1 220 ? 22.622 -3.383 -14.332 1.00 98.38 220 LEU A N 1
ATOM 1807 C CA . LEU A 1 220 ? 23.135 -2.024 -14.482 1.00 98.38 220 LEU A CA 1
ATOM 1808 C C . LEU A 1 220 ? 23.390 -1.673 -15.954 1.00 98.38 220 LEU A C 1
ATOM 1810 O O . LEU A 1 220 ? 22.979 -0.612 -16.423 1.00 98.38 220 LEU A O 1
ATOM 1814 N N . SER A 1 221 ? 24.044 -2.574 -16.692 1.00 98.44 221 SER A N 1
ATOM 1815 C CA . SER A 1 221 ? 24.321 -2.384 -18.122 1.00 98.44 221 SER A CA 1
ATOM 1816 C C . SER A 1 221 ? 23.027 -2.357 -18.940 1.00 98.44 221 SER A C 1
ATOM 1818 O O . SER A 1 221 ? 22.870 -1.523 -19.831 1.00 98.44 221 SER A O 1
ATOM 1820 N N . TYR A 1 222 ? 22.075 -3.230 -18.606 1.00 98.75 222 TYR A N 1
ATOM 1821 C CA . TYR A 1 222 ? 20.761 -3.275 -19.231 1.00 98.75 222 TYR A CA 1
ATOM 1822 C C . TYR A 1 222 ? 20.005 -1.953 -19.049 1.00 98.75 222 TYR A C 1
ATOM 1824 O O . TYR A 1 222 ? 19.605 -1.362 -20.052 1.00 98.75 222 TYR A O 1
ATOM 1832 N N . LEU A 1 223 ? 19.874 -1.448 -17.817 1.00 98.62 223 LEU A N 1
ATOM 1833 C CA . LEU A 1 223 ? 19.158 -0.199 -17.525 1.00 98.62 223 LEU A CA 1
ATOM 1834 C C . LEU A 1 223 ? 19.800 1.006 -18.223 1.00 98.62 223 LEU A C 1
ATOM 1836 O O . LEU A 1 223 ? 19.099 1.748 -18.904 1.00 98.62 223 LEU A O 1
ATOM 1840 N N . LYS A 1 224 ? 21.134 1.137 -18.158 1.00 98.31 224 LYS A N 1
ATOM 1841 C CA . LYS A 1 224 ? 21.881 2.204 -18.853 1.00 98.31 224 LYS A CA 1
ATOM 1842 C C . LYS A 1 224 ? 21.732 2.171 -20.376 1.00 98.31 224 LYS A C 1
ATOM 1844 O O . LYS A 1 224 ? 21.942 3.186 -21.028 1.00 98.31 224 LYS A O 1
ATOM 1849 N N . SER A 1 225 ? 21.416 1.009 -20.949 1.00 98.06 225 SER A N 1
ATOM 1850 C CA . SER A 1 225 ? 21.244 0.848 -22.399 1.00 98.06 225 SER A CA 1
ATOM 1851 C C . SER A 1 225 ? 19.836 1.176 -22.905 1.00 98.06 225 SER A C 1
ATOM 1853 O O . SER A 1 225 ? 19.611 1.129 -24.113 1.00 98.06 225 SER A O 1
ATOM 1855 N N . ARG A 1 226 ? 18.867 1.421 -22.011 1.00 98.38 226 ARG A N 1
ATOM 1856 C CA . ARG A 1 226 ? 17.487 1.738 -22.403 1.00 98.38 226 ARG A CA 1
ATOM 1857 C C . ARG A 1 226 ? 17.404 3.162 -22.948 1.00 98.38 226 ARG A C 1
ATOM 1859 O O . ARG A 1 226 ? 18.120 4.042 -22.485 1.00 98.38 226 ARG A O 1
ATOM 1866 N N . GLU A 1 227 ? 16.506 3.394 -23.904 1.00 98.50 227 GLU A N 1
ATOM 1867 C CA . GLU A 1 227 ? 16.275 4.739 -24.453 1.00 98.50 227 GLU A CA 1
ATOM 1868 C C . GLU A 1 227 ? 15.767 5.694 -23.369 1.00 98.50 227 GLU A C 1
ATOM 1870 O O . GLU A 1 227 ? 16.138 6.867 -23.335 1.00 98.50 227 GLU A O 1
ATOM 1875 N N . LYS A 1 228 ? 14.899 5.180 -22.491 1.00 98.62 228 LYS A N 1
ATOM 1876 C CA . LYS A 1 228 ? 14.313 5.916 -21.373 1.00 98.62 228 LYS A CA 1
ATOM 1877 C C . LYS A 1 228 ? 14.294 5.035 -20.129 1.00 98.62 228 LYS A C 1
ATOM 1879 O O . LYS A 1 228 ? 13.665 3.977 -20.127 1.00 98.62 228 LYS A O 1
ATOM 1884 N N . PHE A 1 229 ? 14.935 5.494 -19.061 1.00 98.75 229 PHE A N 1
ATOM 1885 C CA . PHE A 1 229 ? 14.814 4.912 -17.729 1.00 98.75 229 PHE A CA 1
ATOM 1886 C C . PHE A 1 229 ? 14.274 5.968 -16.766 1.00 98.75 229 PHE A C 1
ATOM 1888 O O . PHE A 1 229 ? 15.017 6.798 -16.251 1.00 98.75 229 PHE A O 1
ATOM 1895 N N . PHE A 1 230 ? 12.961 5.978 -16.572 1.00 98.81 230 PHE A N 1
ATOM 1896 C CA . PHE A 1 230 ? 12.307 6.879 -15.631 1.00 98.81 230 PHE A CA 1
ATOM 1897 C C . PHE A 1 230 ? 12.237 6.238 -14.256 1.00 98.81 230 PHE A C 1
ATOM 1899 O O . PHE A 1 230 ? 11.993 5.037 -14.137 1.00 98.81 230 PHE A O 1
ATOM 1906 N N . VAL A 1 231 ? 12.376 7.054 -13.220 1.00 98.81 231 VAL A N 1
ATOM 1907 C CA . VAL A 1 231 ? 12.214 6.622 -11.836 1.00 98.81 231 VAL A CA 1
ATOM 1908 C C . VAL A 1 231 ? 11.257 7.568 -11.133 1.00 98.81 231 VAL A C 1
ATOM 1910 O O . VAL A 1 231 ? 11.400 8.781 -11.222 1.00 98.81 231 VAL A O 1
ATOM 1913 N N . ASN A 1 232 ? 10.289 7.017 -10.415 1.00 98.75 232 ASN A N 1
ATOM 1914 C CA . ASN A 1 232 ? 9.473 7.750 -9.468 1.00 98.75 232 ASN A CA 1
ATOM 1915 C C . ASN A 1 232 ? 9.688 7.171 -8.073 1.00 98.75 232 ASN A C 1
ATOM 1917 O O . ASN A 1 232 ? 9.450 5.983 -7.840 1.00 98.75 232 ASN A O 1
ATOM 1921 N N . ILE A 1 233 ? 10.143 8.019 -7.158 1.00 98.19 233 ILE A N 1
ATOM 1922 C CA . ILE A 1 233 ? 10.293 7.666 -5.754 1.00 98.19 233 ILE A CA 1
ATOM 1923 C C . ILE A 1 233 ? 8.921 7.780 -5.079 1.00 98.19 233 ILE A C 1
ATOM 1925 O O . ILE A 1 233 ? 8.304 8.846 -5.053 1.00 98.19 233 ILE A O 1
ATOM 1929 N N . LEU A 1 234 ? 8.431 6.663 -4.552 1.00 96.88 234 LEU A N 1
ATOM 1930 C CA . LEU A 1 234 ? 7.212 6.575 -3.761 1.00 96.88 234 LEU A CA 1
ATOM 1931 C C . LEU A 1 234 ? 7.534 7.040 -2.336 1.00 96.88 234 LEU A C 1
ATOM 1933 O O . LEU A 1 234 ? 7.915 6.230 -1.502 1.00 96.88 234 LEU A O 1
ATOM 1937 N N . ASN A 1 235 ? 7.393 8.334 -2.058 1.00 93.56 235 ASN A N 1
ATOM 1938 C CA . ASN A 1 235 ? 7.573 8.895 -0.721 1.00 93.56 235 ASN A CA 1
ATOM 1939 C C . ASN A 1 235 ? 6.306 8.634 0.117 1.00 93.56 235 ASN A C 1
ATOM 1941 O O . ASN A 1 235 ? 5.307 9.353 0.013 1.00 93.56 235 ASN A O 1
ATOM 1945 N N . GLN A 1 236 ? 6.320 7.541 0.882 1.00 87.06 236 GLN A N 1
ATOM 1946 C CA . GLN A 1 236 ? 5.254 7.150 1.804 1.00 87.06 236 GLN A CA 1
ATOM 1947 C C . GLN A 1 236 ? 5.442 7.805 3.177 1.00 87.06 236 GLN A C 1
ATOM 1949 O O . GLN A 1 236 ? 4.457 8.207 3.787 1.00 87.06 236 GLN A O 1
ATOM 1954 N N . LYS A 1 237 ? 6.689 7.961 3.632 1.00 86.12 237 LYS A N 1
ATOM 1955 C CA . LYS A 1 237 ? 7.059 8.593 4.895 1.00 86.12 237 LYS A CA 1
ATOM 1956 C C . LYS A 1 237 ? 8.262 9.518 4.702 1.00 86.12 237 LYS A C 1
ATOM 1958 O O . LYS A 1 237 ? 9.396 9.076 4.534 1.00 86.12 237 LYS A O 1
ATOM 1963 N N . THR A 1 238 ? 8.018 10.822 4.815 1.00 82.50 238 THR A N 1
ATOM 1964 C CA . THR A 1 238 ? 9.034 11.850 4.539 1.00 82.50 238 THR A CA 1
ATOM 1965 C C . THR A 1 238 ? 10.241 11.781 5.475 1.00 82.50 238 THR A C 1
ATOM 1967 O O . THR A 1 238 ? 11.346 12.085 5.039 1.00 82.50 238 THR A O 1
ATOM 1970 N N . ASP A 1 239 ? 10.082 11.326 6.720 1.00 84.12 239 ASP A N 1
ATOM 1971 C CA . ASP A 1 239 ? 11.202 11.216 7.672 1.00 84.12 239 ASP A CA 1
ATOM 1972 C C . ASP A 1 239 ? 12.297 10.245 7.231 1.00 84.12 239 ASP A C 1
ATOM 1974 O O . ASP A 1 239 ? 13.442 10.360 7.663 1.00 84.12 239 ASP A O 1
ATOM 1978 N N . ILE A 1 240 ? 11.935 9.258 6.409 1.00 87.56 240 ILE A N 1
ATOM 1979 C CA . ILE A 1 240 ? 12.862 8.253 5.883 1.00 87.56 240 ILE A CA 1
ATOM 1980 C C . ILE A 1 240 ? 13.194 8.494 4.408 1.00 87.56 240 ILE A C 1
ATOM 1982 O O . ILE A 1 240 ? 13.913 7.690 3.817 1.00 87.56 240 ILE A O 1
ATOM 1986 N N . MET A 1 241 ? 12.672 9.571 3.810 1.00 93.19 241 MET A N 1
ATOM 1987 C CA . MET A 1 241 ? 13.025 9.989 2.459 1.00 93.19 241 MET A CA 1
ATOM 1988 C C . MET A 1 241 ? 14.464 10.527 2.468 1.00 93.19 241 MET A C 1
ATOM 1990 O O . MET A 1 241 ? 14.707 11.559 3.099 1.00 93.19 241 MET A O 1
ATOM 1994 N N . PRO A 1 242 ? 15.408 9.875 1.766 1.00 93.69 242 PRO A N 1
ATOM 1995 C CA . PRO A 1 242 ? 16.800 10.316 1.722 1.00 93.69 242 PRO A CA 1
ATOM 1996 C C . PRO A 1 242 ? 16.932 11.712 1.104 1.00 93.69 242 PRO A C 1
ATOM 1998 O O . PRO A 1 242 ? 16.133 12.096 0.241 1.00 93.69 242 PRO A O 1
ATOM 2001 N N . GLU A 1 243 ? 17.949 12.472 1.510 1.00 94.25 243 GLU A N 1
ATOM 2002 C CA . GLU A 1 243 ? 18.255 13.753 0.872 1.00 94.25 243 GLU A CA 1
ATOM 2003 C C . GLU A 1 243 ? 18.705 13.537 -0.578 1.00 94.25 243 GLU A C 1
ATOM 2005 O O . GLU A 1 243 ? 19.196 12.471 -0.960 1.00 94.25 243 GLU A O 1
ATOM 2010 N N . LYS A 1 244 ? 18.522 14.555 -1.426 1.00 91.88 244 LYS A N 1
ATOM 2011 C CA . LYS A 1 244 ? 18.722 14.411 -2.879 1.00 91.88 244 LYS A CA 1
ATOM 2012 C C . LYS A 1 244 ? 20.135 13.982 -3.269 1.00 91.88 244 LYS A C 1
ATOM 2014 O O . LYS A 1 244 ? 20.292 13.304 -4.279 1.00 91.88 244 LYS A O 1
ATOM 2019 N N . GLU A 1 245 ? 21.130 14.354 -2.469 1.00 94.50 245 GLU A N 1
ATOM 2020 C CA . GLU A 1 245 ? 22.533 13.996 -2.658 1.00 94.50 245 GLU A CA 1
ATOM 2021 C C . GLU A 1 245 ? 22.806 12.502 -2.404 1.00 94.50 245 GLU A C 1
ATOM 2023 O O . GLU A 1 245 ? 23.808 11.968 -2.877 1.00 94.50 245 GLU A O 1
ATOM 2028 N N . GLU A 1 246 ? 21.931 11.803 -1.675 1.00 95.69 246 GLU A N 1
ATOM 2029 C CA . GLU A 1 246 ? 22.144 10.407 -1.274 1.00 95.69 246 GLU A CA 1
ATOM 2030 C C . GLU A 1 246 ? 21.771 9.398 -2.371 1.00 95.69 246 GLU A C 1
ATOM 2032 O O . GLU A 1 246 ? 22.269 8.272 -2.367 1.00 95.69 246 GLU A O 1
ATOM 2037 N N . PHE A 1 247 ? 20.934 9.787 -3.338 1.00 94.44 247 PHE A N 1
ATOM 2038 C CA . PHE A 1 247 ? 20.528 8.941 -4.469 1.00 94.44 247 PHE A CA 1
ATOM 2039 C C . PHE A 1 247 ? 21.101 9.414 -5.816 1.00 94.44 247 PHE A C 1
ATOM 2041 O O . PHE A 1 247 ? 20.530 9.161 -6.881 1.00 94.44 247 PHE A O 1
ATOM 2048 N N . GLU A 1 248 ? 22.272 10.055 -5.799 1.00 94.94 248 GLU A N 1
ATOM 2049 C CA . GLU A 1 248 ? 22.966 10.498 -7.017 1.00 94.94 248 GLU A CA 1
ATOM 2050 C C . GLU A 1 248 ? 23.377 9.336 -7.934 1.00 94.94 248 GLU A C 1
ATOM 2052 O O . GLU A 1 248 ? 23.311 9.470 -9.154 1.00 94.94 248 GLU A O 1
ATOM 2057 N N . ASP A 1 249 ? 23.691 8.157 -7.388 1.00 96.06 249 ASP A N 1
ATOM 2058 C CA . ASP A 1 249 ? 23.950 6.961 -8.204 1.00 96.06 249 ASP A CA 1
ATOM 2059 C C . ASP A 1 249 ? 22.717 6.557 -9.029 1.00 96.06 249 ASP A C 1
ATOM 2061 O O . ASP A 1 249 ? 22.832 6.181 -10.200 1.00 96.06 249 ASP A O 1
ATOM 2065 N N . LEU A 1 250 ? 21.520 6.665 -8.438 1.00 97.44 250 LEU A N 1
ATOM 2066 C CA . LEU A 1 250 ? 20.251 6.427 -9.128 1.00 97.44 250 LEU A CA 1
ATOM 2067 C C . LEU A 1 250 ? 20.015 7.499 -10.192 1.00 97.44 250 LEU A C 1
ATOM 2069 O O . LEU A 1 250 ? 19.623 7.173 -11.315 1.00 97.44 250 LEU A O 1
ATOM 2073 N N . ARG A 1 251 ? 20.315 8.763 -9.875 1.00 95.88 251 ARG A N 1
ATOM 2074 C CA . ARG A 1 251 ? 20.224 9.882 -10.822 1.00 95.88 251 ARG A CA 1
ATOM 2075 C C . ARG A 1 251 ? 21.148 9.687 -12.019 1.00 95.88 251 ARG A C 1
ATOM 2077 O O . ARG A 1 251 ? 20.709 9.875 -13.147 1.00 95.88 251 ARG A O 1
ATOM 2084 N N . ALA A 1 252 ? 22.375 9.226 -11.794 1.00 96.88 252 ALA A N 1
ATOM 2085 C CA . ALA A 1 252 ? 23.394 9.039 -12.823 1.00 96.88 252 ALA A CA 1
ATOM 2086 C C . ALA A 1 252 ? 23.026 7.998 -13.894 1.00 96.88 252 ALA A C 1
ATOM 2088 O O . ALA A 1 252 ? 23.623 7.990 -14.973 1.00 96.88 252 ALA A O 1
ATOM 2089 N N . ILE A 1 253 ? 22.079 7.100 -13.608 1.00 97.50 253 ILE A N 1
ATOM 2090 C CA . ILE A 1 253 ? 21.633 6.074 -14.560 1.00 97.50 253 ILE A CA 1
ATOM 2091 C C . ILE A 1 253 ? 20.236 6.337 -15.127 1.00 97.50 253 ILE A C 1
ATOM 2093 O O . ILE A 1 253 ? 19.848 5.659 -16.075 1.00 97.50 253 ILE A O 1
ATOM 2097 N N . SER A 1 254 ? 19.492 7.285 -14.553 1.00 97.81 254 SER A N 1
ATOM 2098 C CA . SER A 1 254 ? 18.093 7.559 -14.886 1.00 97.81 254 SER A CA 1
ATOM 2099 C C . SER A 1 254 ? 17.968 8.719 -15.870 1.00 97.81 254 SER A C 1
ATOM 2101 O O . SER A 1 254 ? 18.714 9.690 -15.818 1.00 97.81 254 SER A O 1
ATOM 2103 N N . THR A 1 255 ? 16.977 8.650 -16.754 1.00 98.00 255 THR A N 1
ATOM 2104 C CA . THR A 1 255 ? 16.597 9.751 -17.649 1.00 98.00 255 THR A CA 1
ATOM 2105 C C . THR A 1 255 ? 15.948 10.901 -16.881 1.00 98.00 255 THR A C 1
ATOM 2107 O O . THR A 1 255 ? 16.192 12.063 -17.183 1.00 98.00 255 THR A O 1
ATOM 2110 N N . GLU A 1 256 ? 15.100 10.583 -15.904 1.00 97.06 256 GLU A N 1
ATOM 2111 C CA . GLU A 1 256 ? 14.479 11.551 -14.998 1.00 97.06 256 GLU A CA 1
ATOM 2112 C C . GLU A 1 256 ? 14.129 10.836 -13.690 1.00 97.06 256 GLU A C 1
ATOM 2114 O O . GLU A 1 256 ? 13.737 9.664 -13.710 1.00 97.06 256 GLU A O 1
ATOM 2119 N N . ILE A 1 257 ? 14.249 11.559 -12.576 1.00 98.00 257 ILE A N 1
ATOM 2120 C CA . ILE A 1 257 ? 13.698 11.151 -11.286 1.00 98.00 257 ILE A CA 1
ATOM 2121 C C . ILE A 1 257 ? 12.561 12.102 -10.921 1.00 98.00 257 ILE A C 1
ATOM 2123 O O . ILE A 1 257 ? 12.702 13.323 -11.015 1.00 98.00 257 ILE A O 1
ATOM 2127 N N . THR A 1 258 ? 11.452 11.529 -10.476 1.00 98.12 258 THR A N 1
ATOM 2128 C CA . THR A 1 258 ? 10.278 12.224 -9.945 1.00 98.12 258 THR A CA 1
ATOM 2129 C C . THR A 1 258 ? 9.919 11.656 -8.578 1.00 98.12 258 THR A C 1
ATOM 2131 O O . THR A 1 258 ? 10.524 10.680 -8.126 1.00 98.12 258 THR A O 1
ATOM 2134 N N . GLN A 1 259 ? 8.935 12.246 -7.907 1.00 97.81 259 GLN A N 1
ATOM 2135 C CA . GLN A 1 259 ? 8.385 11.688 -6.679 1.00 97.81 259 GLN A CA 1
ATOM 2136 C C . GLN A 1 259 ? 6.859 11.730 -6.663 1.00 97.81 259 GLN A C 1
ATOM 2138 O O . GLN A 1 259 ? 6.220 12.631 -7.215 1.00 97.81 259 GLN A O 1
ATOM 2143 N N . SER A 1 260 ? 6.281 10.776 -5.945 1.00 97.06 260 SER A N 1
ATOM 2144 C CA . SER A 1 260 ? 4.885 10.819 -5.533 1.00 97.06 260 SER A CA 1
ATOM 2145 C C . SER A 1 260 ? 4.795 10.738 -4.018 1.00 97.06 260 SER A C 1
ATOM 2147 O O . SER A 1 260 ? 5.447 9.883 -3.422 1.00 97.06 260 SER A O 1
ATOM 2149 N N . VAL A 1 261 ? 3.978 11.591 -3.411 1.00 93.75 261 VAL A N 1
ATOM 2150 C CA . VAL A 1 261 ? 3.881 11.745 -1.955 1.00 93.75 261 VAL A CA 1
ATOM 2151 C C . VAL A 1 261 ? 2.545 11.201 -1.457 1.00 93.75 261 VAL A C 1
ATOM 2153 O O . VAL A 1 261 ? 1.507 11.542 -2.021 1.00 93.75 261 VAL A O 1
ATOM 2156 N N . ALA A 1 262 ? 2.552 10.382 -0.403 1.00 89.75 262 ALA A N 1
ATOM 2157 C CA . ALA A 1 262 ? 1.331 9.772 0.133 1.00 89.75 262 ALA A CA 1
ATOM 2158 C C . ALA A 1 262 ? 0.460 10.728 0.966 1.00 89.75 262 ALA A C 1
ATOM 2160 O O . ALA A 1 262 ? -0.766 10.628 0.939 1.00 89.75 262 ALA A O 1
ATOM 2161 N N . HIS A 1 263 ? 1.069 11.665 1.695 1.00 83.50 263 HIS A N 1
ATOM 2162 C CA . HIS A 1 263 ? 0.350 12.528 2.635 1.00 83.50 263 HIS A CA 1
ATOM 2163 C C . HIS A 1 263 ? 0.282 13.979 2.159 1.00 83.50 263 HIS A C 1
ATOM 2165 O O . HIS A 1 263 ? 1.276 14.564 1.729 1.00 83.50 263 HIS A O 1
ATOM 2171 N N . HIS A 1 264 ? -0.894 14.588 2.321 1.00 84.25 264 HIS A N 1
ATOM 2172 C CA . HIS A 1 264 ? -1.133 16.001 2.017 1.00 84.25 264 HIS A CA 1
ATOM 2173 C C . HIS A 1 264 ? -0.196 16.935 2.802 1.00 84.25 264 HIS A C 1
ATOM 2175 O O . HIS A 1 264 ? 0.237 17.949 2.262 1.00 84.25 264 HIS A O 1
ATOM 2181 N N . ALA A 1 265 ? 0.169 16.568 4.036 1.00 78.81 265 ALA A N 1
ATOM 2182 C CA . ALA A 1 265 ? 1.080 17.336 4.887 1.00 78.81 265 ALA A CA 1
ATOM 2183 C C . ALA A 1 265 ? 2.474 17.537 4.262 1.00 78.81 265 ALA A C 1
ATOM 2185 O O . ALA A 1 265 ? 3.138 18.543 4.516 1.00 78.81 265 ALA A O 1
ATOM 2186 N N . TYR A 1 266 ? 2.899 16.613 3.395 1.00 79.38 266 TYR A N 1
ATOM 2187 C CA . TYR A 1 266 ? 4.196 16.661 2.720 1.00 79.38 266 TYR A CA 1
ATOM 2188 C C . TYR A 1 266 ? 4.090 17.076 1.244 1.00 79.38 266 TYR A C 1
ATOM 2190 O O . TYR A 1 266 ? 5.059 16.989 0.488 1.00 79.38 266 TYR A O 1
ATOM 2198 N N . PHE A 1 267 ? 2.914 17.523 0.801 1.00 89.25 267 PHE A N 1
ATOM 2199 C CA . PHE A 1 267 ? 2.691 17.957 -0.570 1.00 89.25 267 PHE A CA 1
ATOM 2200 C C . PHE A 1 267 ? 2.670 19.484 -0.664 1.00 89.25 267 PHE A C 1
ATOM 2202 O O . PHE A 1 267 ? 1.724 20.150 -0.253 1.00 89.25 267 PHE A O 1
ATOM 2209 N N . GLY A 1 268 ? 3.733 20.050 -1.234 1.00 90.44 268 GLY A N 1
ATOM 2210 C CA . GLY A 1 268 ? 3.867 21.489 -1.439 1.00 90.44 268 GLY A CA 1
ATOM 2211 C C . GLY A 1 268 ? 5.142 21.849 -2.193 1.00 90.44 268 GLY A C 1
ATOM 2212 O O . GLY A 1 268 ? 6.066 21.039 -2.297 1.00 90.44 268 GLY A O 1
ATOM 2213 N N . GLN A 1 269 ? 5.203 23.077 -2.717 1.00 94.19 269 GLN A N 1
ATOM 2214 C CA . GLN A 1 269 ? 6.319 23.549 -3.550 1.00 94.19 269 GLN A CA 1
ATOM 2215 C C . GLN A 1 269 ? 7.677 23.403 -2.841 1.00 94.19 269 GLN A C 1
ATOM 2217 O O . GLN A 1 269 ? 8.650 22.974 -3.456 1.00 94.19 269 GLN A O 1
ATOM 2222 N N . GLN A 1 270 ? 7.714 23.641 -1.526 1.00 91.44 270 GLN A N 1
ATOM 2223 C CA . GLN A 1 270 ? 8.908 23.465 -0.696 1.00 91.44 270 GLN A CA 1
ATOM 2224 C C . GLN A 1 270 ? 9.508 22.047 -0.773 1.00 91.44 270 GLN A C 1
ATOM 2226 O O . GLN A 1 270 ? 10.724 21.897 -0.724 1.00 91.44 270 GLN A O 1
ATOM 2231 N N . PHE A 1 271 ? 8.684 21.002 -0.926 1.00 90.19 271 PHE A N 1
ATOM 2232 C CA . PHE A 1 271 ? 9.153 19.614 -1.018 1.00 90.19 271 PHE A CA 1
ATOM 2233 C C . PHE A 1 271 ? 9.644 19.272 -2.427 1.00 90.19 271 PHE A C 1
ATOM 2235 O O . PHE A 1 271 ? 10.657 18.586 -2.575 1.00 90.19 271 PHE A O 1
ATOM 2242 N N . ALA A 1 272 ? 8.979 19.792 -3.465 1.00 94.06 272 ALA A N 1
ATOM 2243 C CA . ALA A 1 272 ? 9.479 19.697 -4.838 1.00 94.06 272 ALA A CA 1
ATOM 2244 C C . ALA A 1 272 ? 10.857 20.375 -4.972 1.00 94.06 272 ALA A C 1
ATOM 2246 O O . ALA A 1 272 ? 11.752 19.840 -5.623 1.00 94.06 272 ALA A O 1
ATOM 2247 N N . GLU A 1 273 ? 11.053 21.516 -4.305 1.00 94.38 273 GLU A N 1
ATOM 2248 C CA . GLU A 1 273 ? 12.317 22.260 -4.277 1.00 94.38 273 GLU A CA 1
ATOM 2249 C C . GLU A 1 273 ? 13.399 21.589 -3.429 1.00 94.38 273 GLU A C 1
ATOM 2251 O O . GLU A 1 273 ? 14.532 21.466 -3.900 1.00 94.38 273 GLU A O 1
ATOM 2256 N N . ARG A 1 274 ? 13.061 21.111 -2.221 1.00 92.62 274 ARG A N 1
ATOM 2257 C CA . ARG A 1 274 ? 14.001 20.420 -1.320 1.00 92.62 274 ARG A CA 1
ATOM 2258 C C . ARG A 1 274 ? 14.713 19.283 -2.043 1.00 92.62 274 ARG A C 1
ATOM 2260 O O . ARG A 1 274 ? 15.941 19.281 -2.116 1.00 92.62 274 ARG A O 1
ATOM 2267 N N . TYR A 1 275 ? 13.937 18.382 -2.645 1.00 92.69 275 TYR A N 1
ATOM 2268 C CA . TYR A 1 275 ? 14.469 17.209 -3.340 1.00 92.69 275 TYR A CA 1
ATOM 2269 C C . TYR A 1 275 ? 14.833 17.479 -4.806 1.00 92.69 275 TYR A C 1
ATOM 2271 O O . TYR A 1 275 ? 15.491 16.654 -5.439 1.00 92.69 275 TYR A O 1
ATOM 2279 N N . ASN A 1 276 ? 14.450 18.642 -5.345 1.00 94.31 276 ASN A N 1
ATOM 2280 C CA . ASN A 1 276 ? 14.597 18.996 -6.756 1.00 94.31 276 ASN A CA 1
ATOM 2281 C C . ASN A 1 276 ? 13.957 17.950 -7.692 1.00 94.31 276 ASN A C 1
ATOM 2283 O O . ASN A 1 276 ? 14.578 17.494 -8.653 1.00 94.31 276 ASN A O 1
ATOM 2287 N N . LEU A 1 277 ? 12.719 17.545 -7.386 1.00 95.75 277 LEU A N 1
ATOM 2288 C CA . LEU A 1 277 ? 11.971 16.521 -8.123 1.00 95.75 277 LEU A CA 1
ATOM 2289 C C . LEU A 1 277 ? 10.571 17.038 -8.480 1.00 95.75 277 LEU A C 1
ATOM 2291 O O . LEU A 1 277 ? 9.922 17.640 -7.621 1.00 95.75 277 LEU A O 1
ATOM 2295 N N . PRO A 1 278 ? 10.064 16.781 -9.702 1.00 97.56 278 PRO A N 1
ATOM 2296 C CA . PRO A 1 278 ? 8.639 16.891 -9.985 1.00 97.56 278 PRO A CA 1
ATOM 2297 C C . PRO A 1 278 ? 7.829 16.039 -9.003 1.00 97.56 278 PRO A C 1
ATOM 2299 O O . PRO A 1 278 ? 8.183 14.885 -8.757 1.00 97.56 278 PRO A O 1
ATOM 2302 N N . THR A 1 279 ? 6.753 16.606 -8.459 1.00 97.25 279 THR A N 1
ATOM 2303 C CA . THR A 1 279 ? 5.989 16.000 -7.364 1.00 97.25 279 THR A CA 1
ATOM 2304 C C . THR A 1 279 ? 4.520 15.857 -7.726 1.00 97.25 279 THR A C 1
ATOM 2306 O O . THR A 1 279 ? 3.876 16.801 -8.188 1.00 97.25 279 THR A O 1
ATOM 2309 N N . LEU A 1 280 ? 3.988 14.668 -7.467 1.00 97.44 280 LEU A N 1
ATOM 2310 C CA . LEU A 1 280 ? 2.575 14.327 -7.567 1.00 97.44 280 LEU A CA 1
ATOM 2311 C C . LEU A 1 280 ? 2.071 13.933 -6.179 1.00 97.44 280 LEU A C 1
ATOM 2313 O O . LEU A 1 280 ? 2.723 13.159 -5.481 1.00 97.44 280 LEU A O 1
ATOM 2317 N N . LEU A 1 281 ? 0.904 14.417 -5.771 1.00 95.25 281 LEU A N 1
ATOM 2318 C CA . LEU A 1 281 ? 0.239 13.844 -4.607 1.00 95.25 281 LEU A CA 1
ATOM 2319 C C . LEU A 1 281 ? -0.406 12.513 -5.028 1.00 95.25 281 LEU A C 1
ATOM 2321 O O . LEU A 1 281 ? -1.137 12.455 -6.017 1.00 95.25 281 LEU A O 1
ATOM 2325 N N . LEU A 1 282 ? -0.128 11.435 -4.299 1.00 95.06 282 LEU A N 1
ATOM 2326 C CA . LEU A 1 282 ? -0.680 10.101 -4.536 1.00 95.06 282 LEU A CA 1
ATOM 2327 C C . LEU A 1 282 ? -1.072 9.456 -3.200 1.00 95.06 282 LEU A C 1
ATOM 2329 O O . LEU A 1 282 ? -0.326 8.627 -2.673 1.00 95.06 282 LEU A O 1
ATOM 2333 N N . PRO A 1 283 ? -2.238 9.823 -2.646 1.00 90.19 283 PRO A N 1
ATOM 2334 C CA . PRO A 1 283 ? -2.703 9.269 -1.391 1.00 90.19 283 PRO A CA 1
ATOM 2335 C C . PRO A 1 283 ? -2.969 7.772 -1.508 1.00 90.19 283 PRO A C 1
ATOM 2337 O O . PRO A 1 283 ? -3.411 7.288 -2.553 1.00 90.19 283 PRO A O 1
ATOM 2340 N N . ALA A 1 284 ? -2.708 7.029 -0.434 1.00 86.94 284 ALA A N 1
ATOM 2341 C CA . ALA A 1 284 ? -3.020 5.609 -0.397 1.00 86.94 284 ALA A CA 1
ATOM 2342 C C . ALA A 1 284 ? -4.541 5.392 -0.457 1.00 86.94 284 ALA A C 1
ATOM 2344 O O . ALA A 1 284 ? -5.313 6.108 0.180 1.00 86.94 284 ALA A O 1
ATOM 2345 N N . TYR A 1 285 ? -4.969 4.375 -1.206 1.00 90.50 285 TYR A N 1
ATOM 2346 C CA . TYR A 1 285 ? -6.366 3.959 -1.279 1.00 90.50 285 TYR A CA 1
ATOM 2347 C C . TYR A 1 285 ? -6.497 2.469 -0.972 1.00 90.50 285 TYR A C 1
ATOM 2349 O O . TYR A 1 285 ? -5.828 1.627 -1.588 1.00 90.50 285 TYR A O 1
ATOM 2357 N N . THR A 1 286 ? -7.407 2.160 -0.050 1.00 90.50 286 THR A N 1
ATOM 2358 C CA . THR A 1 286 ? -7.709 0.801 0.396 1.00 90.50 286 THR A CA 1
ATOM 2359 C C . THR A 1 286 ? -9.120 0.423 -0.031 1.00 90.50 286 THR A C 1
ATOM 2361 O O . THR A 1 286 ? -10.103 0.978 0.447 1.00 90.50 286 THR A O 1
ATOM 2364 N N . ASP A 1 287 ? -9.219 -0.543 -0.941 1.00 87.75 287 ASP A N 1
ATOM 2365 C CA . ASP A 1 287 ? -10.493 -1.086 -1.411 1.00 87.75 287 ASP A CA 1
ATOM 2366 C C . ASP A 1 287 ? -11.141 -1.984 -0.345 1.00 87.75 287 ASP A C 1
ATOM 2368 O O . ASP A 1 287 ? -10.723 -3.124 -0.131 1.00 87.75 287 ASP A O 1
ATOM 2372 N N . LEU A 1 288 ? -12.177 -1.459 0.313 1.00 90.44 288 LEU A N 1
ATOM 2373 C CA . LEU A 1 288 ? -12.931 -2.168 1.347 1.00 90.44 288 LEU A CA 1
ATOM 2374 C C . LEU A 1 288 ? -14.194 -2.863 0.821 1.00 90.44 288 LEU A C 1
ATOM 2376 O O . LEU A 1 288 ? -14.921 -3.454 1.610 1.00 90.44 288 LEU A O 1
ATOM 2380 N N . SER A 1 289 ? -14.451 -2.852 -0.493 1.00 86.00 289 SER A N 1
ATOM 2381 C CA . SER A 1 289 ? -15.696 -3.379 -1.087 1.00 86.00 289 SER A CA 1
ATOM 2382 C C . SER A 1 289 ? -15.956 -4.868 -0.828 1.00 86.00 289 SER A C 1
ATOM 2384 O O . SER A 1 289 ? -17.070 -5.347 -1.004 1.00 86.00 289 SER A O 1
ATOM 2386 N N . ASN A 1 290 ? -14.929 -5.605 -0.405 1.00 83.75 290 ASN A N 1
ATOM 2387 C CA . ASN A 1 290 ? -15.005 -7.022 -0.065 1.00 83.75 290 ASN A CA 1
ATOM 2388 C C . ASN A 1 290 ? -15.401 -7.302 1.394 1.00 83.75 290 ASN A C 1
ATOM 2390 O O . ASN A 1 290 ? -15.478 -8.475 1.774 1.00 83.75 290 ASN A O 1
ATOM 2394 N N . TYR A 1 291 ? -15.577 -6.263 2.210 1.00 87.38 291 TYR A N 1
ATOM 2395 C CA . TYR A 1 291 ? -15.885 -6.369 3.632 1.00 87.38 291 TYR A CA 1
ATOM 2396 C C . TYR A 1 291 ? -17.204 -5.649 3.886 1.00 87.38 291 TYR A C 1
ATOM 2398 O O . TYR A 1 291 ? -17.290 -4.428 3.754 1.00 87.38 291 TYR A O 1
ATOM 2406 N N . GLU A 1 292 ? -18.240 -6.431 4.179 1.00 87.81 292 GLU A N 1
ATOM 2407 C CA . GLU A 1 292 ? -19.571 -5.902 4.449 1.00 87.81 292 GLU A CA 1
ATOM 2408 C C . GLU A 1 292 ? -19.635 -5.364 5.887 1.00 87.81 292 GLU A C 1
ATOM 2410 O O . GLU A 1 292 ? -19.290 -6.100 6.820 1.00 87.81 292 GLU A O 1
ATOM 2415 N N . PRO A 1 293 ? -20.080 -4.109 6.084 1.00 92.56 293 PRO A N 1
ATOM 2416 C CA . PRO A 1 293 ? -20.288 -3.560 7.415 1.00 92.56 293 PRO A CA 1
ATOM 2417 C C . PRO A 1 293 ? -21.436 -4.286 8.124 1.00 92.56 293 PRO A C 1
ATOM 2419 O O . PRO A 1 293 ? -22.354 -4.801 7.485 1.00 92.56 293 PRO A O 1
ATOM 2422 N N . ILE A 1 294 ? -21.411 -4.267 9.456 1.00 91.19 294 ILE A N 1
ATOM 2423 C CA . ILE A 1 294 ? -22.514 -4.760 10.291 1.00 91.19 294 ILE A CA 1
ATOM 2424 C C . ILE A 1 294 ? -23.084 -3.636 11.151 1.00 91.19 294 ILE A C 1
ATOM 2426 O O . ILE A 1 294 ? -22.381 -2.681 11.505 1.00 91.19 294 ILE A O 1
ATOM 2430 N N . GLU A 1 295 ? -24.352 -3.783 11.523 1.00 89.50 295 GLU A N 1
ATOM 2431 C CA . GLU A 1 295 ? -25.020 -2.868 12.440 1.00 89.50 295 GLU A CA 1
ATOM 2432 C C . GLU A 1 295 ? -24.423 -2.961 13.848 1.00 89.50 295 GLU A C 1
ATOM 2434 O O . GLU A 1 295 ? -23.839 -3.964 14.255 1.00 89.50 295 GLU A O 1
ATOM 2439 N N . TYR A 1 296 ? -24.559 -1.890 14.621 1.00 92.25 296 TYR A N 1
ATOM 2440 C CA . TYR A 1 296 ? -23.972 -1.794 15.962 1.00 92.25 296 TYR A CA 1
ATOM 2441 C C . TYR A 1 296 ? -24.516 -2.808 16.953 1.00 92.25 296 TYR A C 1
ATOM 2443 O O . TYR A 1 296 ? -23.802 -3.234 17.859 1.00 92.25 296 TYR A O 1
ATOM 2451 N N . GLU A 1 297 ? -25.778 -3.179 16.792 1.00 92.69 297 GLU A N 1
ATOM 2452 C CA . GLU A 1 297 ? -26.455 -4.170 17.613 1.00 92.69 297 GLU A CA 1
ATOM 2453 C C . GLU A 1 297 ? -25.768 -5.540 17.495 1.00 92.69 297 GLU A C 1
ATOM 2455 O O . GLU A 1 297 ? -25.720 -6.281 18.476 1.00 92.69 297 GLU A O 1
ATOM 2460 N N . ASP A 1 298 ? -25.150 -5.815 16.342 1.00 94.38 298 ASP A N 1
ATOM 2461 C CA . ASP A 1 298 ? -24.377 -7.026 16.066 1.00 94.38 298 ASP A CA 1
ATOM 2462 C C . ASP A 1 298 ? -22.878 -6.869 16.391 1.00 94.38 298 ASP A C 1
ATOM 2464 O O . ASP A 1 298 ? -22.117 -7.838 16.316 1.00 94.38 298 ASP A O 1
ATOM 2468 N N . LYS A 1 299 ? -22.425 -5.664 16.774 1.00 96.12 299 LYS A N 1
ATOM 2469 C CA . LYS A 1 299 ? -21.031 -5.413 17.163 1.00 96.12 299 LYS A CA 1
ATOM 2470 C C . LYS A 1 299 ? -20.741 -5.868 18.582 1.00 96.12 299 LYS A C 1
ATOM 2472 O O . LYS A 1 299 ? -21.493 -5.626 19.530 1.00 96.12 299 LYS A O 1
ATOM 2477 N N . GLU A 1 300 ? -19.548 -6.416 18.744 1.00 97.69 300 GLU A N 1
ATOM 2478 C CA . GLU A 1 300 ? -19.012 -6.873 20.015 1.00 97.69 300 GLU A CA 1
ATOM 2479 C C . GLU A 1 300 ? -18.469 -5.705 20.836 1.00 97.69 300 GLU A C 1
ATOM 2481 O O . GLU A 1 300 ? -17.936 -4.731 20.297 1.00 97.69 300 GLU A O 1
ATOM 2486 N N . LYS A 1 301 ? -18.510 -5.846 22.166 1.00 98.12 301 LYS A N 1
ATOM 2487 C CA . LYS A 1 301 ? -17.742 -4.996 23.085 1.00 98.12 301 LYS A CA 1
ATOM 2488 C C . LYS A 1 301 ? -16.249 -5.311 22.972 1.00 98.12 301 LYS A C 1
ATOM 2490 O O . LYS A 1 301 ? -15.626 -5.917 23.839 1.00 98.12 301 LYS A O 1
ATOM 2495 N N . LEU A 1 302 ? -15.694 -4.918 21.838 1.00 98.62 302 LEU A N 1
ATOM 2496 C CA . LEU A 1 302 ? -14.331 -5.141 21.404 1.00 98.62 302 LEU A CA 1
ATOM 2497 C C . LEU A 1 302 ? -13.719 -3.785 21.050 1.00 98.62 302 LEU A C 1
ATOM 2499 O O . LEU A 1 302 ? -14.296 -3.027 20.264 1.00 98.62 302 LEU A O 1
ATOM 2503 N N . ILE A 1 303 ? -12.547 -3.517 21.626 1.00 98.75 303 ILE A N 1
ATOM 2504 C CA . 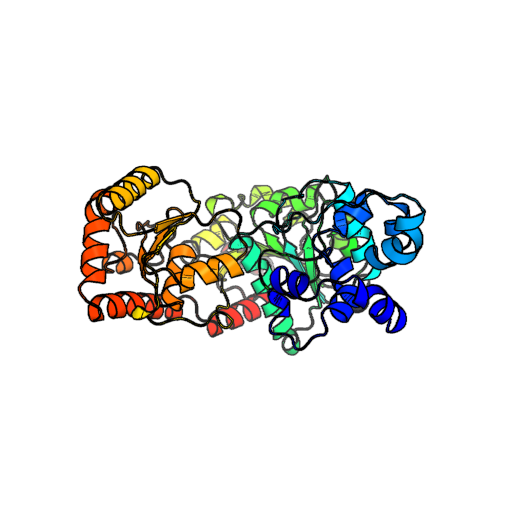ILE A 1 303 ? -11.661 -2.419 21.242 1.00 98.75 303 ILE A CA 1
ATOM 2505 C C . ILE A 1 303 ? -10.430 -3.031 20.589 1.00 98.75 303 ILE A C 1
ATOM 2507 O O . ILE A 1 303 ? -9.656 -3.741 21.239 1.00 98.75 303 ILE A O 1
ATOM 2511 N N . ILE A 1 304 ? -10.242 -2.763 19.303 1.00 98.62 304 ILE A N 1
ATOM 2512 C CA . ILE A 1 304 ? -9.008 -3.140 18.608 1.00 98.62 304 ILE A CA 1
ATOM 2513 C C . ILE A 1 304 ? -8.021 -1.980 18.656 1.00 98.62 304 ILE A C 1
ATOM 2515 O O . ILE A 1 304 ? -8.431 -0.823 18.686 1.00 98.62 304 ILE A O 1
ATOM 2519 N N . TYR A 1 305 ? -6.723 -2.255 18.661 1.00 98.44 305 TYR A N 1
ATOM 2520 C CA . TYR A 1 305 ? -5.741 -1.175 18.681 1.00 98.44 305 TYR A CA 1
ATOM 2521 C C . TYR A 1 305 ? -4.469 -1.490 17.910 1.00 98.44 305 TYR A C 1
ATOM 2523 O O . TYR A 1 305 ? -4.096 -2.655 17.739 1.00 98.44 305 TYR A O 1
ATOM 2531 N N . SER A 1 306 ? -3.824 -0.431 17.425 1.00 96.00 306 SER A N 1
ATOM 2532 C CA . SER A 1 306 ? -2.637 -0.534 16.587 1.00 96.00 306 SER A CA 1
ATOM 2533 C C . SER A 1 306 ? -1.416 -1.072 17.360 1.00 96.00 306 SER A C 1
ATOM 2535 O O . SER A 1 306 ? -1.299 -0.890 18.584 1.00 96.00 306 SER A O 1
ATOM 2537 N N . PRO A 1 307 ? -0.496 -1.780 16.679 1.00 92.88 307 PRO A N 1
ATOM 2538 C CA . PRO A 1 307 ? 0.682 -2.370 17.307 1.00 92.88 307 PRO A CA 1
ATOM 2539 C C . PRO A 1 307 ? 1.773 -1.342 17.618 1.00 92.88 307 PRO A C 1
ATOM 2541 O O . PRO A 1 307 ? 2.750 -1.710 18.269 1.00 92.88 307 PRO A O 1
ATOM 2544 N N . ASP A 1 308 ? 1.611 -0.095 17.171 1.00 93.75 308 ASP A N 1
ATOM 2545 C CA . ASP A 1 308 ? 2.583 0.983 17.329 1.00 93.75 308 ASP A CA 1
ATOM 2546 C C . ASP A 1 308 ? 2.920 1.239 18.797 1.00 93.75 308 ASP A C 1
ATOM 2548 O O . ASP A 1 308 ? 2.087 1.074 19.701 1.00 93.75 308 ASP A O 1
ATOM 2552 N N . ASP A 1 309 ? 4.165 1.640 19.020 1.00 90.75 309 ASP A N 1
ATOM 2553 C CA . ASP A 1 309 ? 4.656 2.017 20.332 1.00 90.75 309 ASP A CA 1
ATOM 2554 C C . ASP A 1 309 ? 4.408 3.509 20.544 1.00 90.75 309 ASP A C 1
ATOM 2556 O O . ASP A 1 309 ? 5.007 4.358 19.886 1.00 90.75 309 ASP A O 1
ATOM 2560 N N . ALA A 1 310 ? 3.544 3.827 21.504 1.00 94.69 310 ALA A N 1
ATOM 2561 C CA . ALA A 1 310 ? 3.352 5.184 21.990 1.00 94.69 310 ALA A CA 1
ATOM 2562 C C . ALA A 1 310 ? 3.633 5.245 23.495 1.00 94.69 310 ALA A C 1
ATOM 2564 O O . ALA A 1 310 ? 3.163 4.366 24.225 1.00 94.69 310 ALA A O 1
ATOM 2565 N N . PRO A 1 311 ? 4.300 6.300 24.003 1.00 96.12 311 PRO A N 1
ATOM 2566 C CA . PRO A 1 311 ? 4.588 6.437 25.434 1.00 96.12 311 PRO A CA 1
ATOM 2567 C C . PRO A 1 311 ? 3.347 6.350 26.336 1.00 96.12 311 PRO A C 1
ATOM 2569 O O . PRO A 1 311 ? 3.437 5.926 27.483 1.00 96.12 311 PRO A O 1
ATOM 2572 N N . TYR A 1 312 ? 2.180 6.728 25.809 1.00 97.06 312 TYR A N 1
ATOM 2573 C CA . TYR A 1 312 ? 0.903 6.746 26.522 1.00 97.06 312 TYR A CA 1
ATOM 2574 C C . TYR A 1 312 ? 0.051 5.478 26.330 1.00 97.06 312 TYR A C 1
ATOM 2576 O O . TYR A 1 312 ? -0.993 5.348 26.971 1.00 97.06 312 TYR A O 1
ATOM 2584 N N . LYS A 1 313 ? 0.477 4.529 25.482 1.00 98.12 313 LYS A N 1
ATOM 2585 C CA . LYS A 1 313 ? -0.294 3.321 25.137 1.00 98.12 313 LYS A CA 1
ATOM 2586 C C . LYS A 1 313 ? -0.657 2.494 26.367 1.00 98.12 313 LYS A C 1
ATOM 2588 O O . LYS A 1 313 ? -1.831 2.206 26.577 1.00 98.12 313 LYS A O 1
ATOM 2593 N N . SER A 1 314 ? 0.322 2.163 27.209 1.00 98.12 314 SER A N 1
ATOM 2594 C CA . SER A 1 314 ? 0.084 1.343 28.405 1.00 98.12 314 SER A CA 1
ATOM 2595 C C . SER A 1 314 ? -0.903 2.002 29.370 1.00 98.12 314 SER A C 1
ATOM 2597 O O . SER A 1 314 ? -1.837 1.347 29.815 1.00 98.12 314 SER A O 1
ATOM 2599 N N . ALA A 1 315 ? -0.766 3.310 29.614 1.00 98.38 315 ALA A N 1
ATOM 2600 C CA . ALA A 1 315 ? -1.658 4.050 30.508 1.00 98.38 315 ALA A CA 1
ATOM 2601 C C . ALA A 1 315 ? -3.113 4.069 30.003 1.00 98.38 315 ALA A C 1
ATOM 2603 O O . ALA A 1 315 ? -4.045 3.869 30.782 1.00 98.38 315 ALA A O 1
ATOM 2604 N N . VAL A 1 316 ? -3.315 4.258 28.692 1.00 98.56 316 VAL A N 1
ATOM 2605 C CA . VAL A 1 316 ? -4.643 4.174 28.064 1.00 98.56 316 VAL A CA 1
ATOM 2606 C C . VAL A 1 316 ? -5.237 2.774 28.228 1.00 98.56 316 VAL A C 1
ATOM 2608 O O . VAL A 1 316 ? -6.380 2.644 28.663 1.00 98.56 316 VAL A O 1
ATOM 2611 N N . LEU A 1 317 ? -4.477 1.724 27.901 1.00 98.50 317 LEU A N 1
ATOM 2612 C CA . LEU A 1 317 ? -4.964 0.342 27.957 1.00 98.50 317 LEU A CA 1
ATOM 2613 C C . LEU A 1 317 ? -5.287 -0.099 29.392 1.00 98.50 317 LEU A C 1
ATOM 2615 O O . LEU A 1 317 ? -6.336 -0.701 29.618 1.00 98.50 317 LEU A O 1
ATOM 2619 N N . GLU A 1 318 ? -4.438 0.243 30.364 1.00 98.25 318 GLU A N 1
ATOM 2620 C CA . GLU A 1 318 ? -4.673 -0.033 31.786 1.00 98.25 318 GLU A CA 1
ATOM 2621 C C . GLU A 1 318 ? -5.951 0.644 32.282 1.00 98.25 318 GLU A C 1
ATOM 2623 O O . GLU A 1 318 ? -6.778 0.003 32.934 1.00 98.25 318 GLU A O 1
ATOM 2628 N N . LYS A 1 319 ? -6.160 1.917 31.928 1.00 97.94 319 LYS A N 1
ATOM 2629 C CA . LYS A 1 319 ? -7.381 2.634 32.298 1.00 97.94 319 LYS A CA 1
ATOM 2630 C C . LYS A 1 319 ? -8.617 2.007 31.665 1.00 97.94 319 LYS A C 1
ATOM 2632 O O . LYS A 1 319 ? -9.597 1.794 32.371 1.00 97.94 319 LYS A O 1
ATOM 2637 N N . LEU A 1 320 ? -8.585 1.679 30.371 1.00 98.56 320 LEU A N 1
ATOM 2638 C CA . LEU A 1 320 ? -9.704 1.011 29.698 1.00 98.56 320 LEU A CA 1
ATOM 2639 C C . LEU A 1 320 ? -10.037 -0.323 30.370 1.00 98.56 320 LEU A C 1
ATOM 2641 O O . LEU A 1 320 ? -11.203 -0.597 30.629 1.00 98.56 320 LEU A O 1
ATOM 2645 N N . GLN A 1 321 ? -9.028 -1.119 30.725 1.00 98.12 321 GLN A N 1
ATOM 2646 C CA . GLN A 1 321 ? -9.237 -2.399 31.399 1.00 98.12 321 GLN A CA 1
ATOM 2647 C C . GLN A 1 321 ? -9.834 -2.243 32.809 1.00 98.12 321 GLN A C 1
ATOM 2649 O O . GLN A 1 321 ? -10.634 -3.076 33.232 1.00 98.12 321 GLN A O 1
ATOM 2654 N N . GLN A 1 322 ? -9.471 -1.181 33.535 1.00 98.00 322 GLN A N 1
ATOM 2655 C CA . GLN A 1 322 ? -10.028 -0.872 34.857 1.00 98.00 322 GLN A CA 1
ATOM 2656 C C . GLN A 1 322 ? -11.459 -0.324 34.780 1.00 98.00 322 GLN A C 1
ATOM 2658 O O . GLN A 1 322 ? -12.306 -0.663 35.605 1.00 98.00 322 GLN A O 1
ATOM 2663 N N . GLU A 1 323 ? -11.728 0.544 33.809 1.00 98.44 323 GLU A N 1
ATOM 2664 C CA . GLU A 1 323 ? -12.950 1.346 33.744 1.00 98.44 323 GLU A CA 1
ATOM 2665 C C . GLU A 1 323 ? -14.046 0.782 32.835 1.00 98.44 323 GLU A C 1
ATOM 2667 O O . GLU A 1 323 ? -15.213 1.161 32.985 1.00 98.44 323 GLU A O 1
ATOM 2672 N N . LEU A 1 324 ? -13.675 -0.094 31.903 1.00 98.19 324 LEU A N 1
ATOM 2673 C CA . LEU A 1 324 ? -14.544 -0.783 30.952 1.00 98.19 324 LEU A CA 1
ATOM 2674 C C . LEU A 1 324 ? -14.205 -2.290 30.939 1.00 98.19 324 LEU A C 1
ATOM 2676 O O . LEU A 1 324 ? -13.795 -2.829 29.912 1.00 98.19 324 LEU A O 1
ATOM 2680 N N . PRO A 1 325 ? -14.339 -2.999 32.078 1.00 97.12 325 PRO A N 1
ATOM 2681 C CA . PRO A 1 325 ? -13.903 -4.395 32.209 1.00 97.12 325 PRO A CA 1
ATOM 2682 C C . PRO A 1 325 ? -14.724 -5.386 31.368 1.00 97.12 325 PRO A C 1
ATOM 2684 O O . PRO A 1 325 ? -14.340 -6.544 31.221 1.00 97.12 325 PRO A O 1
ATOM 2687 N N . ASP A 1 326 ? -15.869 -4.957 30.840 1.00 97.12 326 ASP A N 1
ATOM 2688 C CA . ASP A 1 326 ? -16.719 -5.713 29.924 1.00 97.12 326 ASP A CA 1
ATOM 2689 C C . ASP A 1 326 ? -16.257 -5.632 28.459 1.00 97.12 326 ASP A C 1
ATOM 2691 O O . ASP A 1 326 ? -16.780 -6.360 27.613 1.00 97.12 326 ASP A O 1
ATOM 2695 N N . TYR A 1 327 ? -15.274 -4.780 28.158 1.00 98.44 327 TYR A N 1
ATOM 2696 C CA . TYR A 1 327 ? -14.646 -4.686 26.848 1.00 98.44 327 TYR A CA 1
ATOM 2697 C C . TYR A 1 327 ? -13.437 -5.614 26.716 1.00 98.44 327 TYR A C 1
ATOM 2699 O O . TYR A 1 327 ? -12.537 -5.642 27.552 1.00 98.44 327 TYR A O 1
ATOM 2707 N N . THR A 1 328 ? -13.371 -6.332 25.596 1.00 98.56 328 THR A N 1
ATOM 2708 C CA . THR A 1 328 ? -12.161 -7.063 25.201 1.00 98.56 328 THR A CA 1
ATOM 2709 C C . THR A 1 328 ? -11.216 -6.126 24.457 1.00 98.56 328 THR A C 1
ATOM 2711 O O . THR A 1 328 ? -11.619 -5.490 23.485 1.00 98.56 328 THR A O 1
ATOM 2714 N N . LEU A 1 329 ? -9.951 -6.066 24.877 1.00 98.56 329 LEU A N 1
ATOM 2715 C CA . LEU A 1 329 ? -8.901 -5.308 24.192 1.00 98.56 329 LEU A CA 1
ATOM 2716 C C . LEU A 1 329 ? -8.085 -6.248 23.292 1.00 98.56 329 LEU A C 1
ATOM 2718 O O . LEU A 1 329 ? -7.621 -7.297 23.745 1.00 98.56 329 LEU A O 1
ATOM 2722 N N . ARG A 1 330 ? -7.895 -5.886 22.017 1.00 98.00 330 ARG A N 1
ATOM 2723 C CA . ARG A 1 330 ? -7.157 -6.708 21.045 1.00 98.00 330 ARG A CA 1
ATOM 2724 C C . ARG A 1 330 ? -6.140 -5.899 20.244 1.00 98.00 330 ARG A C 1
ATOM 2726 O O . ARG A 1 330 ? -6.510 -5.120 19.371 1.00 98.00 330 ARG A O 1
ATOM 2733 N N . GLU A 1 331 ? -4.856 -6.172 20.465 1.00 96.75 331 GLU A N 1
ATOM 2734 C CA . GLU A 1 331 ? -3.796 -5.644 19.600 1.00 96.75 331 GLU A CA 1
ATOM 2735 C C . GLU A 1 331 ? -3.867 -6.276 18.204 1.00 96.75 331 GLU A C 1
ATOM 2737 O O . GLU A 1 331 ? -4.016 -7.497 18.060 1.00 96.75 331 GLU A O 1
ATOM 2742 N N . ILE A 1 332 ? -3.718 -5.450 17.171 1.00 91.75 332 ILE A N 1
ATOM 2743 C CA . ILE A 1 332 ? -3.568 -5.892 15.788 1.00 91.75 332 ILE A CA 1
ATOM 2744 C C . ILE A 1 332 ? -2.087 -6.143 15.501 1.00 91.75 332 ILE A C 1
ATOM 2746 O O . ILE A 1 332 ? -1.350 -5.246 15.111 1.00 91.75 332 ILE A O 1
ATOM 2750 N N . ARG A 1 333 ? -1.638 -7.385 15.693 1.00 86.44 333 ARG A N 1
ATOM 2751 C CA . ARG A 1 333 ? -0.251 -7.793 15.436 1.00 86.44 333 ARG A CA 1
ATOM 2752 C C . ARG A 1 333 ? -0.203 -9.179 14.812 1.00 86.44 333 ARG A C 1
ATOM 2754 O O . ARG A 1 333 ? -0.918 -10.071 15.261 1.00 86.44 333 ARG A O 1
ATOM 2761 N N . GLY A 1 334 ? 0.655 -9.354 13.804 1.00 78.12 334 GLY A N 1
ATOM 2762 C CA . GLY A 1 334 ? 0.909 -10.661 13.188 1.00 78.12 334 GLY A CA 1
ATOM 2763 C C . GLY A 1 334 ? -0.339 -11.288 12.566 1.00 78.12 334 GLY A C 1
ATOM 2764 O O . GLY A 1 334 ? -0.560 -12.486 12.692 1.00 78.12 334 GLY A O 1
ATOM 2765 N N . ILE A 1 335 ? -1.207 -10.475 11.957 1.00 78.06 335 ILE A N 1
ATOM 2766 C CA . ILE A 1 335 ? -2.419 -10.962 11.298 1.00 78.06 335 ILE A CA 1
ATOM 2767 C C . ILE A 1 335 ? -2.526 -10.429 9.873 1.00 78.06 335 ILE A C 1
ATOM 2769 O O . ILE A 1 335 ? -2.100 -9.320 9.566 1.00 78.06 335 ILE A O 1
ATOM 2773 N N . THR A 1 336 ? -3.157 -11.222 9.007 1.00 81.44 336 THR A N 1
ATOM 2774 C CA . THR A 1 336 ? -3.518 -10.793 7.647 1.00 81.44 336 THR A CA 1
ATOM 2775 C C . THR A 1 336 ? -4.546 -9.655 7.669 1.00 81.44 336 THR A C 1
ATOM 2777 O O . THR A 1 336 ? -5.347 -9.550 8.601 1.00 81.44 336 THR A O 1
ATOM 2780 N N . PHE A 1 337 ? -4.605 -8.875 6.596 1.00 84.88 337 PHE A N 1
ATOM 2781 C CA . PHE A 1 337 ? -5.583 -7.813 6.387 1.00 84.88 337 PHE A CA 1
ATOM 2782 C C . PHE A 1 337 ? -7.031 -8.319 6.465 1.00 84.88 337 PHE A C 1
ATOM 2784 O O . PHE A 1 337 ? -7.855 -7.690 7.111 1.00 84.88 337 PHE A O 1
ATOM 2791 N N . ASP A 1 338 ? -7.340 -9.510 5.938 1.00 83.25 338 ASP A N 1
ATOM 2792 C CA . ASP A 1 338 ? -8.677 -10.117 6.073 1.00 83.25 338 ASP A CA 1
ATOM 2793 C C . ASP A 1 338 ? -9.057 -10.393 7.538 1.00 83.25 338 ASP A C 1
ATOM 2795 O O . ASP A 1 338 ? -10.229 -10.335 7.905 1.00 83.25 338 ASP A O 1
ATOM 2799 N N . ARG A 1 339 ? -8.077 -10.726 8.386 1.00 86.81 339 ARG A N 1
ATOM 2800 C CA . ARG A 1 339 ? -8.294 -10.929 9.827 1.00 86.81 339 ARG A CA 1
ATOM 2801 C C . ARG A 1 339 ? -8.403 -9.608 10.575 1.00 86.81 339 ARG A C 1
ATOM 2803 O O . ARG A 1 339 ? -9.188 -9.524 11.512 1.00 86.81 339 ARG A O 1
ATOM 2810 N N . PHE A 1 340 ? -7.651 -8.595 10.157 1.00 91.19 340 PHE A N 1
ATOM 2811 C CA . PHE A 1 340 ? -7.835 -7.235 10.646 1.00 91.19 340 PHE A CA 1
ATOM 2812 C C . PHE A 1 340 ? -9.236 -6.715 10.308 1.00 91.19 340 PHE A C 1
ATOM 2814 O O . PHE A 1 340 ? -9.934 -6.267 11.207 1.00 91.19 340 PHE A O 1
ATOM 2821 N N . MET A 1 341 ? -9.686 -6.853 9.060 1.00 93.56 341 MET A N 1
ATOM 2822 C CA . MET A 1 341 ? -11.008 -6.394 8.637 1.00 93.56 341 MET A CA 1
ATOM 2823 C C . MET A 1 341 ? -12.148 -7.145 9.334 1.00 93.56 341 MET A C 1
ATOM 2825 O O . MET A 1 341 ? -13.139 -6.522 9.694 1.00 93.56 341 MET A O 1
ATOM 2829 N N . ASP A 1 342 ? -11.999 -8.444 9.612 1.00 91.12 342 ASP A N 1
ATOM 2830 C CA . ASP A 1 342 ? -12.934 -9.200 10.466 1.00 91.12 342 ASP A CA 1
ATOM 2831 C C . ASP A 1 342 ? -13.076 -8.570 11.864 1.00 91.12 342 ASP A C 1
ATOM 2833 O O . ASP A 1 342 ? -14.187 -8.352 12.346 1.00 91.12 342 ASP A O 1
ATOM 2837 N N . LEU A 1 343 ? -11.951 -8.222 12.493 1.00 94.75 343 LEU A N 1
ATOM 2838 C CA . LEU A 1 343 ? -11.936 -7.557 13.796 1.00 94.75 343 LEU A CA 1
ATOM 2839 C C . LEU A 1 343 ? -12.499 -6.133 13.718 1.00 94.75 343 LEU A C 1
ATOM 2841 O O . LEU A 1 343 ? -13.303 -5.764 14.568 1.00 94.75 343 LEU A O 1
ATOM 2845 N N . ALA A 1 344 ? -12.127 -5.360 12.696 1.00 96.94 344 ALA A N 1
ATOM 2846 C CA . ALA A 1 344 ? -12.628 -4.006 12.456 1.00 96.94 344 ALA A CA 1
ATOM 2847 C C . ALA A 1 344 ? -14.148 -3.982 12.224 1.00 96.94 344 ALA A C 1
ATOM 2849 O O . ALA A 1 344 ? -14.830 -3.047 12.639 1.00 96.94 344 ALA A O 1
ATOM 2850 N N . THR A 1 345 ? -14.686 -5.035 11.606 1.00 95.88 345 THR A N 1
ATOM 2851 C CA . THR A 1 345 ? -16.127 -5.191 11.380 1.00 95.88 345 THR A CA 1
ATOM 2852 C C . THR A 1 345 ? -16.871 -5.458 12.681 1.00 95.88 345 THR A C 1
ATOM 2854 O O . THR A 1 345 ? -17.897 -4.833 12.949 1.00 95.88 345 THR A O 1
ATOM 2857 N N . ARG A 1 346 ? -16.328 -6.330 13.536 1.00 96.62 346 ARG A N 1
ATOM 2858 C CA . ARG A 1 346 ? -16.967 -6.716 14.802 1.00 96.62 346 ARG A CA 1
ATOM 2859 C C . ARG A 1 346 ? -16.732 -5.728 15.941 1.00 96.62 346 ARG A C 1
ATOM 2861 O O . ARG A 1 346 ? -17.531 -5.700 16.872 1.00 96.62 346 ARG A O 1
ATOM 2868 N N . CYS A 1 347 ? -15.669 -4.924 15.899 1.00 98.19 347 CYS A N 1
ATOM 2869 C CA . CYS A 1 347 ? -15.372 -3.973 16.966 1.00 98.19 347 CYS A CA 1
ATOM 2870 C C . CYS A 1 347 ? -16.345 -2.793 16.976 1.00 98.19 347 CYS A C 1
ATOM 2872 O O . CYS A 1 347 ? -16.767 -2.298 15.925 1.00 98.19 347 CYS A O 1
ATOM 2874 N N . ARG A 1 348 ? -16.640 -2.294 18.179 1.00 98.19 348 ARG A N 1
ATOM 2875 C CA . ARG A 1 348 ? -17.306 -0.997 18.366 1.00 98.19 348 ARG A CA 1
ATOM 2876 C C . ARG A 1 348 ? -16.323 0.154 18.291 1.00 98.19 348 ARG A C 1
ATOM 2878 O O . ARG A 1 348 ? -16.672 1.203 17.752 1.00 98.19 348 ARG A O 1
ATOM 2885 N N . PHE A 1 349 ? -15.112 -0.055 18.800 1.00 98.62 349 PHE A N 1
ATOM 2886 C CA . PHE A 1 349 ? -14.095 0.980 18.844 1.00 98.62 349 PHE A CA 1
ATOM 2887 C C . PHE A 1 349 ? -12.748 0.480 18.341 1.00 98.62 349 PHE A C 1
ATOM 2889 O O . PHE A 1 349 ? -12.388 -0.687 18.514 1.00 98.62 349 PHE A O 1
ATOM 2896 N N . SER A 1 350 ? -11.984 1.390 17.754 1.00 98.62 350 SER A N 1
ATOM 2897 C CA . SER A 1 350 ? -10.573 1.181 17.463 1.00 98.62 350 SER A CA 1
ATOM 2898 C C . SER A 1 350 ? -9.726 2.300 18.052 1.00 98.62 350 SER A C 1
ATOM 2900 O O . SER A 1 350 ? -10.226 3.391 18.317 1.00 98.62 350 SER A O 1
ATOM 2902 N N . ILE A 1 351 ? -8.445 2.036 18.288 1.00 98.69 351 ILE A N 1
ATOM 2903 C CA . ILE A 1 351 ? -7.489 3.033 18.769 1.00 98.69 351 ILE A CA 1
ATOM 2904 C C . ILE A 1 351 ? -6.211 2.938 17.944 1.00 98.69 351 ILE A C 1
ATOM 2906 O O . ILE A 1 351 ? -5.626 1.862 17.822 1.00 98.69 351 ILE A O 1
ATOM 2910 N N . THR A 1 352 ? -5.746 4.063 17.418 1.00 97.88 352 THR A N 1
ATOM 2911 C CA . THR A 1 352 ? -4.395 4.168 16.860 1.00 97.88 352 THR A CA 1
ATOM 2912 C C . THR A 1 352 ? -3.455 4.830 17.855 1.00 97.88 352 THR A C 1
ATOM 2914 O O . THR A 1 352 ? -3.787 5.834 18.487 1.00 97.88 352 THR A O 1
ATOM 2917 N N . PHE A 1 353 ? -2.278 4.229 17.988 1.00 97.12 353 PHE A N 1
ATOM 2918 C CA . PHE A 1 353 ? -1.138 4.737 18.741 1.00 97.12 353 PHE A CA 1
ATOM 2919 C C . PHE A 1 353 ? 0.0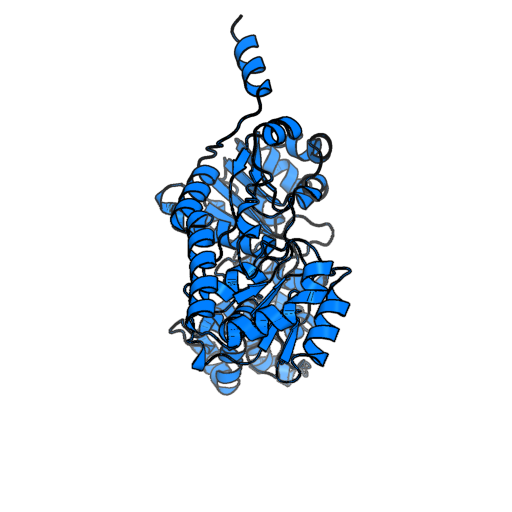18 5.167 17.820 1.00 97.12 353 PHE A C 1
ATOM 2921 O O . PHE A 1 353 ? 1.062 5.574 18.317 1.00 97.12 353 PHE A O 1
ATOM 2928 N N . GLY A 1 354 ? -0.148 5.050 16.499 1.00 90.50 354 GLY A N 1
ATOM 2929 C CA . GLY A 1 354 ? 0.865 5.405 15.508 1.00 90.50 354 GLY A CA 1
ATOM 2930 C C . GLY A 1 354 ? 0.718 6.848 15.034 1.00 90.50 354 GLY A C 1
ATOM 2931 O O . GLY A 1 354 ? 0.645 7.786 15.825 1.00 90.50 354 GLY A O 1
ATOM 2932 N N . GLU A 1 355 ? 0.634 7.015 13.717 1.00 89.19 355 GLU A N 1
ATOM 2933 C CA . GLU A 1 355 ? 0.470 8.309 13.037 1.00 89.19 355 GLU A CA 1
ATOM 2934 C C . GLU A 1 355 ? -0.863 8.996 13.381 1.00 89.19 355 GLU A C 1
ATOM 2936 O O . GLU A 1 355 ? -1.028 10.205 13.207 1.00 89.19 355 GLU A O 1
ATOM 2941 N N . GLY A 1 356 ? -1.838 8.234 13.880 1.00 92.38 356 GLY A N 1
ATOM 2942 C CA . GLY A 1 356 ? -3.144 8.731 14.290 1.00 92.38 356 GLY A CA 1
ATOM 2943 C C . GLY A 1 356 ? -4.131 8.867 13.128 1.00 92.38 356 GLY A C 1
ATOM 2944 O O . GLY A 1 356 ? -5.285 8.477 13.260 1.00 92.38 356 GLY A O 1
ATOM 2945 N N . PHE A 1 357 ? -3.701 9.360 11.967 1.00 90.88 357 PHE A N 1
ATOM 2946 C CA . PHE A 1 357 ? -4.547 9.458 10.771 1.00 90.88 357 PHE A CA 1
ATOM 2947 C C . PHE A 1 357 ? -4.305 8.299 9.794 1.00 90.88 357 PHE A C 1
ATOM 2949 O O . PHE A 1 357 ? -4.028 8.490 8.611 1.00 90.88 357 PHE A O 1
ATOM 2956 N N . ASP A 1 358 ? -4.401 7.078 10.316 1.00 90.44 358 ASP A N 1
ATOM 2957 C CA . ASP A 1 358 ? -4.004 5.847 9.636 1.00 90.44 358 ASP A CA 1
ATOM 2958 C C . ASP A 1 358 ? -5.174 4.868 9.435 1.00 90.44 358 ASP A C 1
ATOM 2960 O O . ASP A 1 358 ? -6.353 5.180 9.632 1.00 90.44 358 ASP A O 1
ATOM 2964 N N . GLY A 1 359 ? -4.844 3.644 9.028 1.00 91.81 359 GLY A N 1
ATOM 2965 C CA . GLY A 1 359 ? -5.825 2.600 8.793 1.00 91.81 359 GLY A CA 1
ATOM 2966 C C . GLY A 1 359 ? -6.624 2.145 10.021 1.00 91.81 359 GLY A C 1
ATOM 2967 O O . GLY A 1 359 ? -7.793 1.776 9.900 1.00 91.81 359 GLY A O 1
ATOM 2968 N N . TYR A 1 360 ? -6.053 2.227 11.219 1.00 95.00 360 TYR A N 1
ATOM 2969 C CA . TYR A 1 360 ? -6.756 1.857 12.447 1.00 95.00 360 TYR A CA 1
ATOM 2970 C C . TYR A 1 360 ? -7.801 2.907 12.838 1.00 95.00 360 TYR A C 1
ATOM 2972 O O . TYR A 1 360 ? -8.775 2.557 13.507 1.00 95.00 360 TYR A O 1
ATOM 2980 N N . LEU A 1 361 ? -7.653 4.154 12.376 1.00 95.50 361 LEU A N 1
ATOM 2981 C CA . LEU A 1 361 ? -8.712 5.164 12.413 1.00 95.50 361 LEU A CA 1
ATOM 2982 C C . LEU A 1 361 ? -9.711 4.980 11.254 1.00 95.50 361 LEU A C 1
ATOM 2984 O O . LEU A 1 361 ? -10.922 5.000 11.472 1.00 95.50 361 LEU A O 1
ATOM 2988 N N . ALA A 1 362 ? -9.205 4.773 10.034 1.00 92.94 362 ALA A N 1
ATOM 2989 C CA . ALA A 1 362 ? -9.977 4.854 8.792 1.00 92.94 362 ALA A CA 1
ATOM 2990 C C . ALA A 1 362 ? -10.791 3.599 8.438 1.00 92.94 362 ALA A C 1
ATOM 2992 O O . ALA A 1 362 ? -11.912 3.697 7.954 1.00 92.94 362 ALA A O 1
ATOM 2993 N N . GLN A 1 363 ? -10.254 2.390 8.611 1.00 94.88 363 GLN A N 1
ATOM 2994 C CA . GLN A 1 363 ? -10.980 1.188 8.186 1.00 94.88 363 GLN A CA 1
ATOM 2995 C C . GLN A 1 363 ? -12.190 0.870 9.074 1.00 94.88 363 GLN A C 1
ATOM 2997 O O . GLN A 1 363 ? -13.249 0.576 8.517 1.00 94.88 363 GLN A O 1
ATOM 3002 N N . PRO A 1 364 ? -12.103 0.955 10.418 1.00 95.88 364 PRO A N 1
ATOM 3003 C CA . PRO A 1 364 ? -13.236 0.638 11.284 1.00 95.88 364 PRO A CA 1
ATOM 3004 C C . PRO A 1 364 ? -14.449 1.542 11.061 1.00 95.88 364 PRO A C 1
ATOM 3006 O O . PRO A 1 364 ? -15.572 1.048 11.140 1.00 95.88 364 PRO A O 1
ATOM 3009 N N . ILE A 1 365 ? -14.265 2.823 10.707 1.00 95.00 365 ILE A N 1
ATOM 3010 C CA . ILE A 1 365 ? -15.402 3.720 10.439 1.00 95.00 365 ILE A CA 1
ATOM 3011 C C . ILE A 1 365 ? -16.242 3.245 9.247 1.00 95.00 365 ILE A C 1
ATOM 3013 O O . ILE A 1 365 ? -17.463 3.188 9.353 1.00 95.00 365 ILE A O 1
ATOM 3017 N N . HIS A 1 366 ? -15.622 2.771 8.164 1.00 94.75 366 HIS A N 1
ATOM 3018 C CA . HIS A 1 366 ? -16.355 2.217 7.020 1.00 94.75 366 HIS A CA 1
ATOM 3019 C C . HIS A 1 366 ? -17.025 0.874 7.330 1.00 94.75 366 HIS A C 1
ATOM 3021 O O . HIS A 1 366 ? -17.870 0.424 6.564 1.00 94.75 366 HIS A O 1
ATOM 3027 N N . GLN A 1 367 ? -16.673 0.247 8.454 1.00 95.56 367 GLN A N 1
ATOM 3028 C CA . GLN A 1 367 ? -17.340 -0.947 8.963 1.00 95.56 367 GLN A CA 1
ATOM 3029 C C . GLN A 1 367 ? -18.388 -0.634 10.041 1.00 95.56 367 GLN A C 1
ATOM 3031 O O . GLN A 1 367 ? -18.879 -1.546 10.702 1.00 95.56 367 GLN A O 1
ATOM 3036 N N . GLY A 1 368 ? -18.715 0.645 10.256 1.00 93.75 368 GLY A N 1
ATOM 3037 C CA . GLY A 1 368 ? -19.681 1.116 11.252 1.00 93.75 368 GLY A CA 1
ATOM 3038 C C . GLY A 1 368 ? -19.112 1.300 12.662 1.00 93.75 368 GLY A C 1
ATOM 3039 O O . GLY A 1 368 ? -19.889 1.459 13.595 1.00 93.75 368 GLY A O 1
ATOM 3040 N N . GLY A 1 369 ? -17.792 1.216 12.847 1.00 95.81 369 GLY A N 1
ATOM 3041 C CA . GLY A 1 369 ? -17.083 1.444 14.113 1.00 95.81 369 GLY A CA 1
ATOM 3042 C C . GLY A 1 369 ? -16.763 2.923 14.387 1.00 95.81 369 GLY A C 1
ATOM 3043 O O . GLY A 1 369 ? -16.959 3.780 13.531 1.00 95.81 369 GLY A O 1
ATOM 3044 N N . VAL A 1 370 ? -16.189 3.246 15.549 1.00 97.56 370 VAL A N 1
ATOM 3045 C CA . VAL A 1 370 ? -15.599 4.576 15.817 1.00 97.56 370 VAL A CA 1
ATOM 3046 C C . VAL A 1 370 ? -14.134 4.415 16.212 1.00 97.56 370 VAL A C 1
ATOM 3048 O O . VAL A 1 370 ? -13.824 3.719 17.175 1.00 97.56 370 VAL A O 1
ATOM 3051 N N . GLY A 1 371 ? -13.226 5.053 15.475 1.00 97.69 371 GLY A N 1
ATOM 3052 C CA . GLY A 1 371 ? -11.797 5.025 15.786 1.00 97.69 371 GLY A CA 1
ATOM 3053 C C . GLY A 1 371 ? -11.346 6.243 16.580 1.00 97.69 371 GLY A C 1
ATOM 3054 O O . GLY A 1 371 ? -11.780 7.353 16.286 1.00 97.69 371 GLY A O 1
ATOM 3055 N N . PHE A 1 372 ? -10.468 6.047 17.558 1.00 98.50 372 PHE A N 1
ATOM 3056 C CA . PHE A 1 372 ? -9.876 7.103 18.373 1.00 98.50 372 PHE A CA 1
ATOM 3057 C C . PHE A 1 372 ? -8.414 7.344 18.016 1.00 98.50 372 PHE A C 1
ATOM 3059 O O . PHE A 1 372 ? -7.663 6.396 17.776 1.00 98.50 372 PHE A O 1
ATOM 3066 N N . ALA A 1 373 ? -8.005 8.611 18.052 1.00 98.25 373 ALA A N 1
ATOM 3067 C CA . ALA A 1 373 ? -6.633 9.022 17.782 1.00 98.25 373 ALA A CA 1
ATOM 3068 C C . ALA A 1 373 ? -6.236 10.271 18.580 1.00 98.25 373 ALA A C 1
ATOM 3070 O O . ALA A 1 373 ? -7.089 11.088 18.940 1.00 98.25 373 ALA A O 1
ATOM 3071 N N . VAL A 1 374 ? -4.931 10.446 18.799 1.00 98.12 374 VAL A N 1
ATOM 3072 C CA . VAL A 1 374 ? -4.350 11.718 19.250 1.00 98.12 374 VAL A CA 1
ATOM 3073 C C . VAL A 1 374 ? -3.936 12.527 18.025 1.00 98.12 374 VAL A C 1
ATOM 3075 O O . VAL A 1 374 ? -3.190 12.043 17.174 1.00 98.12 374 VAL A O 1
ATOM 3078 N N . TYR A 1 375 ? -4.428 13.759 17.937 1.00 96.94 375 TYR A N 1
ATOM 3079 C CA . TYR A 1 375 ? -4.080 14.695 16.879 1.00 96.94 375 TYR A CA 1
ATOM 3080 C C . TYR A 1 375 ? -2.594 15.062 16.922 1.00 96.94 375 TYR A C 1
ATOM 3082 O O . TYR A 1 375 ? -2.010 15.257 17.989 1.00 96.94 375 TYR A O 1
ATOM 3090 N N . ASN A 1 376 ? -2.003 15.237 15.745 1.00 93.00 376 ASN A N 1
ATOM 3091 C CA . ASN A 1 376 ? -0.675 15.808 15.570 1.00 93.00 376 ASN A CA 1
ATOM 3092 C C . ASN A 1 376 ? -0.621 16.602 14.255 1.00 93.00 376 ASN A C 1
ATOM 3094 O O . ASN A 1 376 ? -1.346 16.292 13.314 1.00 93.00 376 ASN A O 1
ATOM 3098 N N . ASP A 1 377 ? 0.237 17.623 14.188 1.00 89.00 377 ASP A N 1
ATOM 3099 C CA . ASP A 1 377 ? 0.370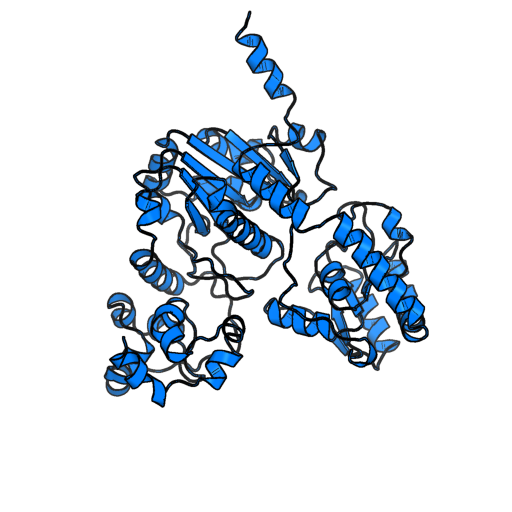 18.486 13.000 1.00 89.00 377 ASP A CA 1
ATOM 3100 C C . ASP A 1 377 ? 1.124 17.814 11.835 1.00 89.00 377 ASP A C 1
ATOM 3102 O O . ASP A 1 377 ? 1.253 18.403 10.765 1.00 89.00 377 ASP A O 1
ATOM 3106 N N . GLU A 1 378 ? 1.635 16.602 12.041 1.00 85.31 378 GLU A N 1
ATOM 3107 C CA . GLU A 1 378 ? 2.490 15.906 11.084 1.00 85.31 378 GLU A CA 1
ATOM 3108 C C . GLU A 1 378 ? 1.690 15.045 10.097 1.00 85.31 378 GLU A C 1
ATOM 3110 O O . GLU A 1 378 ? 1.893 15.134 8.888 1.00 85.31 378 GLU A O 1
ATOM 3115 N N . PHE A 1 379 ? 0.754 14.243 10.601 1.00 85.44 379 PHE A N 1
ATOM 3116 C CA . PHE A 1 379 ? 0.015 13.256 9.811 1.00 85.44 379 PHE A CA 1
ATOM 3117 C C . PHE A 1 379 ? -1.436 13.663 9.546 1.00 85.44 379 PHE A C 1
ATOM 3119 O O . PHE A 1 379 ? -2.041 13.201 8.572 1.00 85.44 379 PHE A O 1
ATOM 3126 N N . PHE A 1 380 ? -2.017 14.529 10.384 1.00 89.94 380 PHE A N 1
ATOM 3127 C CA . PHE A 1 380 ? -3.399 14.960 10.202 1.00 89.94 380 PHE A CA 1
ATOM 3128 C C . PHE A 1 380 ? -3.509 16.011 9.091 1.00 89.94 380 PHE A C 1
ATOM 3130 O O . PHE A 1 380 ? -2.706 16.939 9.019 1.00 89.94 380 PHE A O 1
ATOM 3137 N N . PRO A 1 381 ? -4.549 15.931 8.243 1.00 85.62 381 PRO A N 1
ATOM 3138 C CA . PRO A 1 381 ? -4.695 16.828 7.099 1.00 85.62 381 PRO A CA 1
ATOM 3139 C C . PRO A 1 381 ? -5.129 18.247 7.496 1.00 85.62 381 PRO A C 1
ATOM 3141 O O . PRO A 1 381 ? -4.939 19.181 6.721 1.00 85.62 381 PRO A O 1
ATOM 3144 N N . THR A 1 382 ? -5.760 18.423 8.664 1.00 87.69 382 THR A N 1
ATOM 3145 C CA . THR A 1 382 ? -6.257 19.728 9.127 1.00 87.69 382 THR A CA 1
ATOM 3146 C C . THR A 1 382 ? -6.559 19.747 10.630 1.00 87.69 382 THR A C 1
ATOM 3148 O O . THR A 1 382 ? -7.037 18.763 11.198 1.00 87.69 382 THR A O 1
ATOM 3151 N N . LYS A 1 383 ? -6.372 20.914 11.266 1.00 91.94 383 LYS A N 1
ATOM 3152 C CA . LYS A 1 383 ? -6.752 21.184 12.669 1.00 91.94 383 LYS A CA 1
ATOM 3153 C C . LYS A 1 383 ? -8.256 21.087 12.921 1.00 91.94 383 LYS A C 1
ATOM 3155 O O . LYS A 1 383 ? -8.675 20.935 14.065 1.00 91.94 383 LYS A O 1
ATOM 3160 N N . GLU A 1 384 ? -9.073 21.115 11.870 1.00 91.19 384 GLU A N 1
ATOM 3161 C CA . GLU A 1 384 ? -10.520 20.898 11.962 1.00 91.19 384 GLU A CA 1
ATOM 3162 C C . GLU A 1 384 ? -10.898 19.488 12.438 1.00 91.19 384 GLU A C 1
ATOM 3164 O O . GLU A 1 384 ? -12.070 19.243 12.703 1.00 91.19 384 GLU A O 1
ATOM 3169 N N . LEU A 1 385 ? -9.959 18.548 12.584 1.00 93.50 385 LEU A N 1
ATOM 3170 C CA . LEU A 1 385 ? -10.259 17.270 13.234 1.00 93.50 385 LEU A CA 1
ATOM 3171 C C . LEU A 1 385 ? -10.392 17.391 14.759 1.00 93.50 385 LEU A C 1
ATOM 3173 O O . LEU A 1 385 ? -11.034 16.548 15.373 1.00 93.50 385 LEU A O 1
ATOM 3177 N N . LEU A 1 386 ? -9.888 18.458 15.386 1.00 95.31 386 LEU A N 1
ATOM 3178 C CA . LEU A 1 386 ? -9.982 18.651 16.842 1.00 95.31 386 LEU A CA 1
ATOM 3179 C C . LEU A 1 386 ? -11.417 18.894 17.353 1.00 95.31 386 LEU A C 1
ATOM 3181 O O . LEU A 1 386 ? -11.671 18.793 18.547 1.00 95.31 386 LEU A O 1
ATOM 3185 N N . GLN A 1 387 ? -12.366 19.200 16.463 1.00 94.62 387 GLN A N 1
ATOM 3186 C CA . GLN A 1 387 ? -13.806 19.320 16.771 1.00 94.62 387 GLN A CA 1
ATOM 3187 C C . GLN A 1 387 ? -14.565 17.982 16.661 1.00 94.62 387 GLN A C 1
ATOM 3189 O O . GLN A 1 387 ? -15.799 17.976 16.712 1.00 94.62 387 GLN A O 1
ATOM 3194 N N . PHE A 1 388 ? -13.869 16.868 16.418 1.00 95.81 388 PHE A N 1
ATOM 3195 C CA . PHE A 1 388 ? -14.462 15.535 16.360 1.00 95.81 388 PHE A CA 1
ATOM 3196 C C . PHE A 1 388 ? -14.354 14.847 17.720 1.00 95.81 388 PHE A C 1
ATOM 3198 O O . PHE A 1 388 ? -13.289 14.815 18.334 1.00 95.81 388 PHE A O 1
ATOM 3205 N N . ASP A 1 389 ? -15.452 14.238 18.167 1.00 94.44 389 ASP A N 1
ATOM 3206 C CA . ASP A 1 389 ? -15.564 13.632 19.500 1.00 94.44 389 ASP A CA 1
ATOM 3207 C C . ASP A 1 389 ? -14.608 12.454 19.718 1.00 94.44 389 ASP A C 1
ATOM 3209 O O . ASP A 1 389 ? -14.315 12.074 20.847 1.00 94.44 389 ASP A O 1
ATOM 3213 N N . ASN A 1 390 ? -14.099 11.863 18.644 1.00 97.00 390 ASN A N 1
ATOM 3214 C CA . ASN A 1 390 ? -13.175 10.738 18.667 1.00 97.00 390 ASN A CA 1
ATOM 3215 C C . ASN A 1 390 ? -11.697 11.146 18.502 1.00 97.00 390 ASN A C 1
ATOM 3217 O O . ASN A 1 390 ? -10.827 10.278 18.508 1.00 97.00 390 ASN A O 1
ATOM 3221 N N . ILE A 1 391 ? -11.392 12.442 18.399 1.00 98.25 391 ILE A N 1
ATOM 3222 C CA . ILE A 1 391 ? -10.020 12.947 18.271 1.00 98.25 391 ILE A CA 1
ATOM 3223 C C . ILE A 1 391 ? -9.625 13.685 19.553 1.00 98.25 391 ILE A C 1
ATOM 3225 O O . ILE A 1 391 ? -10.378 14.511 20.074 1.00 98.25 391 ILE A O 1
ATOM 3229 N N . PHE A 1 392 ? -8.459 13.353 20.100 1.00 98.38 392 PHE A N 1
ATOM 3230 C CA . PHE A 1 392 ? -7.905 13.978 21.301 1.00 98.38 392 PHE A CA 1
ATOM 3231 C C . PHE A 1 392 ? -6.825 14.989 20.927 1.00 98.38 392 PHE A C 1
ATOM 3233 O O . PHE A 1 392 ? -6.038 14.760 20.014 1.00 98.38 392 PHE A O 1
ATOM 3240 N N . THR A 1 393 ? -6.756 16.095 21.659 1.00 97.56 393 THR A N 1
ATOM 3241 C CA . THR A 1 393 ? -5.755 17.156 21.465 1.00 97.56 393 THR A CA 1
ATOM 3242 C C . THR A 1 393 ? -4.369 16.756 21.973 1.00 97.56 393 THR A C 1
ATOM 3244 O O . THR A 1 393 ? -3.367 17.301 21.518 1.00 97.56 393 THR A O 1
ATOM 3247 N N . SER A 1 394 ? -4.302 15.828 22.933 1.00 97.88 394 SER A N 1
ATOM 3248 C CA . SER A 1 394 ? -3.056 15.354 23.539 1.00 97.88 394 SER A CA 1
ATOM 3249 C C . SER A 1 394 ? -3.202 13.948 24.122 1.00 97.88 394 SER A C 1
ATOM 3251 O O . SER A 1 394 ? -4.311 13.466 24.373 1.00 97.88 394 SER A O 1
ATOM 3253 N N . SER A 1 395 ? -2.065 13.305 24.394 1.00 97.75 395 SER A N 1
ATOM 3254 C CA . SER A 1 395 ? -2.015 12.019 25.094 1.00 97.75 395 SER A CA 1
ATOM 3255 C C . SER A 1 395 ? -2.625 12.085 26.494 1.00 97.75 395 SER A C 1
ATOM 3257 O O . SER A 1 395 ? -3.302 11.146 26.901 1.00 97.75 395 SER A O 1
ATOM 3259 N N . ASP A 1 396 ? -2.436 13.192 27.216 1.00 98.25 396 ASP A N 1
ATOM 3260 C CA . ASP A 1 396 ? -2.978 13.366 28.567 1.00 98.25 396 ASP A CA 1
ATOM 3261 C C . ASP A 1 396 ? -4.502 13.474 28.542 1.00 98.25 396 ASP A C 1
ATOM 3263 O O . ASP A 1 396 ? -5.186 12.897 29.387 1.00 98.25 396 ASP A O 1
ATOM 3267 N N . GLU A 1 397 ? -5.059 14.173 27.550 1.00 98.25 397 GLU A N 1
ATOM 3268 C CA . GLU A 1 397 ? -6.508 14.224 27.361 1.00 98.25 397 GLU A CA 1
ATOM 3269 C C . GLU A 1 397 ? -7.070 12.828 27.067 1.00 98.25 397 GLU A C 1
ATOM 3271 O O . GLU A 1 397 ? -8.087 12.436 27.640 1.00 98.25 397 GLU A O 1
ATOM 3276 N N . MET A 1 398 ? -6.386 12.053 26.223 1.00 98.38 398 MET A N 1
ATOM 3277 C CA . MET A 1 398 ? -6.791 10.688 25.902 1.00 98.38 398 MET A CA 1
ATOM 3278 C C . MET A 1 398 ? -6.735 9.771 27.120 1.00 98.38 398 MET A C 1
ATOM 3280 O O . MET A 1 398 ? -7.724 9.099 27.414 1.00 98.38 398 MET A O 1
ATOM 3284 N N . ILE A 1 399 ? -5.618 9.778 27.856 1.00 98.38 399 ILE A N 1
ATOM 3285 C CA . ILE A 1 399 ? -5.476 9.014 29.098 1.00 98.38 399 ILE A CA 1
ATOM 3286 C C . ILE A 1 399 ? -6.608 9.383 30.050 1.00 98.38 399 ILE A C 1
ATOM 3288 O O . ILE A 1 399 ? -7.217 8.493 30.614 1.00 98.38 399 ILE A O 1
ATOM 3292 N N . ASN A 1 400 ? -6.943 10.658 30.228 1.00 97.69 400 ASN A N 1
ATOM 3293 C CA . ASN A 1 400 ? -7.943 11.036 31.224 1.00 97.69 400 ASN A CA 1
ATOM 3294 C C . ASN A 1 400 ? -9.392 10.801 30.766 1.00 97.69 400 ASN A C 1
ATOM 3296 O O . ASN A 1 400 ? -10.215 10.393 31.584 1.00 97.69 400 ASN A O 1
ATOM 3300 N N . GLY A 1 401 ? -9.699 11.018 29.483 1.00 97.81 401 GLY A N 1
ATOM 3301 C CA . GLY A 1 401 ? -11.075 11.138 28.988 1.00 97.81 401 GLY A CA 1
ATOM 3302 C C . GLY A 1 401 ? -11.602 9.990 28.124 1.00 97.81 401 GLY A C 1
ATOM 3303 O O . GLY A 1 401 ? -12.801 9.958 27.846 1.00 97.81 401 GLY A O 1
ATOM 3304 N N . ILE A 1 402 ? -10.770 9.038 27.680 1.00 98.44 402 ILE A N 1
ATOM 3305 C CA . ILE A 1 402 ? -11.219 8.023 26.707 1.00 98.44 402 ILE A CA 1
ATOM 3306 C C . ILE A 1 402 ? -12.368 7.145 27.210 1.00 98.44 402 ILE A C 1
ATOM 3308 O O . ILE A 1 402 ? -13.336 6.926 26.480 1.00 98.44 402 ILE A O 1
ATOM 3312 N N . SER A 1 403 ? -12.317 6.705 28.467 1.00 98.44 403 SER A N 1
ATOM 3313 C CA . SER A 1 403 ? -13.370 5.876 29.060 1.00 98.44 403 SER A CA 1
ATOM 3314 C C . SER A 1 403 ? -14.711 6.613 29.119 1.00 98.44 403 SER A C 1
ATOM 3316 O O . SER A 1 403 ? -15.756 6.021 28.863 1.00 98.44 403 SER A O 1
ATOM 3318 N N . GLU A 1 404 ? -14.698 7.916 29.414 1.00 98.12 404 GLU A N 1
ATOM 3319 C CA . GLU A 1 404 ? -15.906 8.746 29.452 1.00 98.12 404 GLU A CA 1
ATOM 3320 C C . GLU A 1 404 ? -16.499 8.946 28.056 1.00 98.12 404 GLU A C 1
ATOM 3322 O O . GLU A 1 404 ? -17.706 8.775 27.876 1.00 98.12 404 GLU A O 1
ATOM 3327 N N . ARG A 1 405 ? -15.657 9.220 27.050 1.00 98.12 405 ARG A N 1
ATOM 3328 C CA . ARG A 1 405 ? -16.098 9.350 25.652 1.00 98.12 405 ARG A CA 1
ATOM 3329 C C . ARG A 1 405 ? -16.706 8.050 25.122 1.00 98.12 405 ARG A C 1
ATOM 3331 O O . ARG A 1 405 ? -17.756 8.091 24.486 1.00 98.12 405 ARG A O 1
ATOM 3338 N N . ILE A 1 406 ? -16.114 6.896 25.441 1.00 98.44 406 ILE A N 1
ATOM 3339 C CA . ILE A 1 406 ? -16.688 5.587 25.094 1.00 98.44 406 ILE A CA 1
ATOM 3340 C C . ILE A 1 406 ? -18.061 5.398 25.751 1.00 98.44 406 ILE A C 1
ATOM 3342 O O . ILE A 1 406 ? -19.012 5.029 25.066 1.00 98.44 406 ILE A O 1
ATOM 3346 N N . ARG A 1 407 ? -18.210 5.698 27.050 1.00 98.25 407 ARG A N 1
ATOM 3347 C CA . ARG A 1 407 ? -19.512 5.590 27.738 1.00 98.25 407 ARG A CA 1
ATOM 3348 C C . ARG A 1 407 ? -20.572 6.524 27.145 1.00 98.25 407 ARG A C 1
ATOM 3350 O O . ARG A 1 407 ? -21.737 6.140 27.093 1.00 98.25 407 ARG A O 1
ATOM 3357 N N . ALA A 1 408 ? -20.188 7.722 26.704 1.00 97.94 408 ALA A N 1
ATOM 3358 C CA . ALA A 1 408 ? -21.094 8.662 26.042 1.00 97.94 408 ALA A CA 1
ATOM 3359 C C . ALA A 1 408 ? -21.563 8.149 24.670 1.00 97.94 408 ALA A C 1
ATOM 3361 O O . ALA A 1 408 ? -22.742 8.238 24.345 1.00 97.94 408 ALA A O 1
ATOM 3362 N N . LEU A 1 409 ? -20.658 7.562 23.883 1.00 97.12 409 LEU A N 1
ATOM 3363 C CA . LEU A 1 409 ? -20.994 6.943 22.597 1.00 97.12 409 LEU A CA 1
ATOM 3364 C C . LEU A 1 409 ? -21.857 5.682 22.769 1.00 97.12 409 LEU A C 1
ATOM 3366 O O . LEU A 1 409 ? -22.738 5.421 21.959 1.00 97.12 409 LEU A O 1
ATOM 3370 N N . GLU A 1 410 ? -21.639 4.914 23.835 1.00 95.62 410 GLU A N 1
ATOM 3371 C CA . GLU A 1 410 ? -22.450 3.738 24.171 1.00 95.62 410 GLU A CA 1
ATOM 3372 C C . GLU A 1 410 ? -23.881 4.082 24.594 1.00 95.62 410 GLU A C 1
ATOM 3374 O O . GLU A 1 410 ? -24.804 3.308 24.334 1.00 95.62 410 GLU A O 1
ATOM 3379 N N . SER A 1 411 ? -24.067 5.210 25.285 1.00 96.50 411 SER A N 1
ATOM 3380 C CA . SER A 1 411 ? -25.364 5.597 25.846 1.00 96.50 411 SER A CA 1
ATOM 3381 C C . SER A 1 411 ? -26.288 6.277 24.835 1.00 96.50 411 SER A C 1
ATOM 3383 O O . SER A 1 411 ? -27.500 6.307 25.058 1.00 96.50 411 SER A O 1
ATOM 3385 N N . ASP A 1 412 ? -25.747 6.776 23.719 1.00 97.00 412 ASP A N 1
ATOM 3386 C CA . ASP A 1 412 ? -26.500 7.461 22.671 1.00 97.00 412 ASP A CA 1
ATOM 3387 C C . ASP A 1 412 ? -26.147 6.922 21.274 1.00 97.00 412 ASP A C 1
ATOM 3389 O O . ASP A 1 412 ? -25.127 7.253 20.662 1.00 97.00 412 ASP A O 1
ATOM 3393 N N . ARG A 1 413 ? -27.067 6.116 20.727 1.00 94.81 413 ARG A N 1
ATOM 3394 C CA . ARG A 1 413 ? -26.944 5.519 19.391 1.00 94.81 413 ARG A CA 1
ATOM 3395 C C . ARG A 1 413 ? -26.857 6.569 18.281 1.00 94.81 413 ARG A C 1
ATOM 3397 O O . ARG A 1 413 ? -26.131 6.356 17.311 1.00 94.81 413 ARG A O 1
ATOM 3404 N N . GLN A 1 414 ? -27.581 7.682 18.406 1.00 96.44 414 GLN A N 1
ATOM 3405 C CA . GLN A 1 414 ? -27.558 8.747 17.402 1.00 96.44 414 GLN A CA 1
ATOM 3406 C C . GLN A 1 414 ? -26.225 9.484 17.440 1.00 96.44 414 GLN A C 1
ATOM 3408 O O . GLN A 1 414 ? -25.673 9.800 16.386 1.00 96.44 414 GLN A O 1
ATOM 3413 N N . PHE A 1 415 ? -25.682 9.713 18.637 1.00 97.06 415 PHE A N 1
ATOM 3414 C CA . PHE A 1 415 ? -24.357 10.299 18.794 1.00 97.06 415 PHE A CA 1
ATOM 3415 C C . PHE A 1 415 ? -23.277 9.411 18.168 1.00 97.06 415 PHE A C 1
ATOM 3417 O O . PHE A 1 415 ? -22.514 9.892 17.333 1.00 97.06 415 PHE A O 1
ATOM 3424 N N . TYR A 1 416 ? -23.296 8.103 18.449 1.00 97.12 416 TYR A N 1
ATOM 3425 C CA . TYR A 1 416 ? -22.390 7.131 17.830 1.00 97.12 416 TYR A CA 1
ATOM 3426 C C . TYR A 1 416 ? -22.429 7.181 16.296 1.00 97.12 416 TYR A C 1
ATOM 3428 O O . TYR A 1 416 ? -21.393 7.316 15.639 1.00 97.12 416 TYR A O 1
ATOM 3436 N N . GLN A 1 417 ? -23.631 7.097 15.714 1.00 95.56 417 GLN A N 1
ATOM 3437 C CA . GLN A 1 417 ? -23.817 7.133 14.261 1.00 95.56 417 GLN A CA 1
ATOM 3438 C C . GLN A 1 417 ? -23.345 8.461 13.668 1.00 95.56 417 GLN A C 1
ATOM 3440 O O . GLN A 1 417 ? -22.672 8.473 12.642 1.00 95.56 417 GLN A O 1
ATOM 3445 N N . LYS A 1 418 ? -23.639 9.583 14.331 1.00 96.50 418 LYS A N 1
ATOM 3446 C CA . LYS A 1 418 ? -23.202 10.908 13.890 1.00 96.50 418 LYS A CA 1
ATOM 3447 C C . LYS A 1 418 ? -21.677 11.029 13.880 1.00 96.50 418 LYS A C 1
ATOM 3449 O O . LYS A 1 418 ? -21.130 11.535 12.902 1.00 96.50 418 LYS A O 1
ATOM 3454 N N . THR A 1 419 ? -20.993 10.564 14.926 1.00 96.06 419 THR A N 1
ATOM 3455 C CA . THR A 1 419 ? -19.523 10.564 14.991 1.00 96.06 419 THR A CA 1
ATOM 3456 C C . THR A 1 419 ? -18.925 9.709 13.873 1.00 96.06 419 THR A C 1
ATOM 3458 O O . THR A 1 419 ? -18.023 10.167 13.173 1.00 96.06 419 THR A O 1
ATOM 3461 N N . ASN A 1 420 ? -19.467 8.508 13.646 1.00 96.25 420 ASN A N 1
ATOM 3462 C CA . ASN A 1 420 ? -19.043 7.629 12.557 1.00 96.25 420 ASN A CA 1
ATOM 3463 C C . ASN A 1 420 ? -19.238 8.271 11.167 1.00 96.25 420 ASN A C 1
ATOM 3465 O O . ASN A 1 420 ? -18.280 8.370 10.402 1.00 96.25 420 ASN A O 1
ATOM 3469 N N . MET A 1 421 ? -20.440 8.766 10.855 1.00 95.62 421 MET A N 1
ATOM 3470 C CA . MET A 1 421 ? -20.740 9.348 9.540 1.00 95.62 421 MET A CA 1
ATOM 3471 C C . MET A 1 421 ? -19.891 10.581 9.244 1.00 95.62 421 MET A C 1
ATOM 3473 O O . MET A 1 421 ? -19.386 10.719 8.135 1.00 95.62 421 MET A O 1
ATOM 3477 N N . ARG A 1 422 ? -19.669 11.451 10.236 1.00 95.62 422 ARG A N 1
ATOM 3478 C CA . ARG A 1 422 ? -18.830 12.644 10.059 1.00 95.62 422 ARG A CA 1
ATOM 3479 C C . ARG A 1 422 ? -17.393 12.269 9.680 1.00 95.62 422 ARG A C 1
ATOM 3481 O O . ARG A 1 422 ? -16.765 12.962 8.884 1.00 95.62 422 ARG A O 1
ATOM 3488 N N . MET A 1 423 ? -16.874 11.177 10.246 1.00 95.00 423 MET A N 1
ATOM 3489 C CA . MET A 1 423 ? -15.562 10.642 9.880 1.00 95.00 423 MET A CA 1
ATOM 3490 C C . MET A 1 423 ? -15.565 10.063 8.459 1.00 95.00 423 MET A C 1
ATOM 3492 O O . MET A 1 423 ? -14.635 10.343 7.708 1.00 95.00 423 MET A O 1
ATOM 3496 N N . ILE A 1 424 ? -16.604 9.313 8.069 1.00 94.56 424 ILE A N 1
ATOM 3497 C CA . ILE A 1 424 ? -16.745 8.781 6.700 1.00 94.56 424 ILE A CA 1
ATOM 3498 C C . ILE A 1 424 ? -16.778 9.924 5.679 1.00 94.56 424 ILE A C 1
ATOM 3500 O O . ILE A 1 424 ? -16.025 9.887 4.714 1.00 94.56 424 ILE A O 1
ATOM 3504 N N . GLU A 1 425 ? -17.584 10.963 5.914 1.00 94.25 425 GLU A N 1
ATOM 3505 C CA . GLU A 1 425 ? -17.699 12.122 5.017 1.00 94.25 425 GLU A CA 1
ATOM 3506 C C . GLU A 1 425 ? -16.347 12.807 4.785 1.00 94.25 425 GLU A C 1
ATOM 3508 O O . GLU A 1 425 ? -16.001 13.128 3.648 1.00 94.25 425 GLU A O 1
ATOM 3513 N N . LEU A 1 426 ? -15.559 12.996 5.847 1.00 91.56 426 LEU A N 1
ATOM 3514 C CA . LEU A 1 426 ? -14.213 13.555 5.749 1.00 91.56 426 LEU A CA 1
ATOM 3515 C C . LEU A 1 426 ? -13.268 12.634 4.959 1.00 91.56 426 LEU A C 1
ATOM 3517 O O . LEU A 1 426 ? -12.543 13.100 4.079 1.00 91.56 426 LEU A O 1
ATOM 3521 N N . TYR A 1 427 ? -13.259 11.334 5.266 1.00 91.12 427 TYR A N 1
ATOM 3522 C CA . TYR A 1 427 ? -12.383 10.378 4.585 1.00 91.12 427 TYR A CA 1
ATOM 3523 C C . TYR A 1 427 ? -12.740 10.225 3.104 1.00 91.12 427 TYR A C 1
ATOM 3525 O O . TYR A 1 427 ? -11.836 10.225 2.274 1.00 91.12 427 TYR A O 1
ATOM 3533 N N . ASP A 1 428 ? -14.022 10.180 2.747 1.00 90.44 428 ASP A N 1
ATOM 3534 C CA . ASP A 1 428 ? -14.469 10.081 1.354 1.00 90.44 428 ASP A CA 1
ATOM 3535 C C . ASP A 1 428 ? -14.140 11.346 0.545 1.00 90.44 428 ASP A C 1
ATOM 3537 O O . ASP A 1 428 ? -13.853 11.256 -0.652 1.00 90.44 428 ASP A O 1
ATOM 3541 N N . GLN A 1 429 ? -14.128 12.520 1.188 1.00 89.19 429 GLN A N 1
ATOM 3542 C CA . GLN A 1 429 ? -13.667 13.766 0.566 1.00 89.19 429 GLN A CA 1
ATOM 3543 C C . GLN A 1 429 ? -12.161 13.746 0.281 1.00 89.19 429 GLN A C 1
ATOM 3545 O O . GLN A 1 429 ? -11.734 14.201 -0.781 1.00 89.19 429 GLN A O 1
ATOM 3550 N N . LEU A 1 430 ? -11.359 13.220 1.209 1.00 85.56 430 LEU A N 1
ATOM 3551 C CA . LEU A 1 430 ? -9.898 13.209 1.105 1.00 85.56 430 LEU A CA 1
ATOM 3552 C C . LEU A 1 430 ? -9.349 12.040 0.269 1.00 85.56 430 LEU A C 1
ATOM 3554 O O . LEU A 1 430 ? -8.321 12.191 -0.389 1.00 85.56 430 LEU A O 1
ATOM 3558 N N . TYR A 1 431 ? -10.017 10.883 0.288 1.00 87.88 431 TYR A N 1
ATOM 3559 C CA . TYR A 1 431 ? -9.504 9.607 -0.229 1.00 87.88 431 TYR A CA 1
ATOM 3560 C C . TYR A 1 431 ? -10.525 8.876 -1.107 1.00 87.88 431 TYR A C 1
ATOM 3562 O O . TYR A 1 431 ? -10.769 7.675 -0.966 1.00 87.88 431 TYR A O 1
ATOM 3570 N N . SER A 1 432 ? -11.122 9.588 -2.062 1.00 90.88 432 SER A N 1
ATOM 3571 C CA . SER A 1 432 ? -12.060 8.959 -2.991 1.00 90.88 432 SER A CA 1
ATOM 3572 C C . SER A 1 432 ? -11.358 8.026 -3.988 1.00 90.88 432 SER A C 1
ATOM 3574 O O . SER A 1 432 ? -10.289 8.322 -4.532 1.00 90.88 432 SER A O 1
ATOM 3576 N N . ARG A 1 433 ? -12.025 6.918 -4.335 1.00 92.19 433 ARG A N 1
ATOM 3577 C CA . ARG A 1 433 ? -11.562 6.001 -5.391 1.00 92.19 433 ARG A CA 1
ATOM 3578 C C . ARG A 1 433 ? -11.367 6.713 -6.731 1.00 92.19 433 ARG A C 1
ATOM 3580 O O . ARG A 1 433 ? -10.450 6.385 -7.477 1.00 92.19 433 ARG A O 1
ATOM 3587 N N . ALA A 1 434 ? -12.259 7.644 -7.066 1.00 94.06 434 ALA A N 1
ATOM 3588 C CA . ALA A 1 434 ? -12.208 8.371 -8.331 1.00 94.06 434 ALA A CA 1
ATOM 3589 C C . ALA A 1 434 ? -10.943 9.234 -8.426 1.00 94.06 434 ALA A C 1
ATOM 3591 O O . ALA A 1 434 ? -10.250 9.188 -9.443 1.00 94.06 434 ALA A O 1
ATOM 3592 N N . ASP A 1 435 ? -10.615 9.959 -7.353 1.00 94.44 435 ASP A N 1
ATOM 3593 C CA . ASP A 1 435 ? -9.393 10.757 -7.289 1.00 94.44 435 ASP A CA 1
ATOM 3594 C C . ASP A 1 435 ? -8.140 9.878 -7.317 1.00 94.44 435 ASP A C 1
ATOM 3596 O O . ASP A 1 435 ? -7.218 10.148 -8.083 1.00 94.44 435 ASP A O 1
ATOM 3600 N N . TYR A 1 436 ? -8.139 8.766 -6.578 1.00 96.19 436 TYR A N 1
ATOM 3601 C CA . TYR A 1 436 ? -7.028 7.818 -6.603 1.00 96.19 436 TYR A CA 1
ATOM 3602 C C . TYR A 1 436 ? -6.741 7.294 -8.019 1.00 96.19 436 TYR A C 1
ATOM 3604 O O . TYR A 1 436 ? -5.608 7.364 -8.490 1.00 96.19 436 TYR A O 1
ATOM 3612 N N . ILE A 1 437 ? -7.768 6.841 -8.748 1.00 96.69 437 ILE A N 1
ATOM 3613 C CA . ILE A 1 437 ? -7.608 6.360 -10.130 1.00 96.69 437 ILE A CA 1
ATOM 3614 C C . ILE A 1 437 ? -7.097 7.471 -11.058 1.00 96.69 437 ILE A C 1
ATOM 3616 O O . ILE A 1 437 ? -6.218 7.213 -11.882 1.00 96.69 437 ILE A O 1
ATOM 3620 N N . ARG A 1 438 ? -7.593 8.705 -10.902 1.00 97.31 438 ARG A N 1
ATOM 3621 C CA . ARG A 1 438 ? -7.101 9.876 -11.645 1.00 97.31 438 ARG A CA 1
ATOM 3622 C C . ARG A 1 438 ? -5.614 10.125 -11.379 1.00 97.31 438 ARG A C 1
ATOM 3624 O O . ARG A 1 438 ? -4.862 10.362 -12.317 1.00 97.31 438 ARG A O 1
ATOM 3631 N N . ARG A 1 439 ? -5.171 10.033 -10.124 1.00 97.44 439 ARG A N 1
ATOM 3632 C CA . ARG A 1 439 ? -3.762 10.217 -9.742 1.00 97.44 439 ARG A CA 1
ATOM 3633 C C . ARG A 1 439 ? -2.860 9.096 -10.256 1.00 97.44 439 ARG A C 1
ATOM 3635 O O . ARG A 1 439 ? -1.741 9.376 -10.669 1.00 97.44 439 ARG A O 1
ATOM 3642 N N . ILE A 1 440 ? -3.339 7.852 -10.311 1.00 98.12 440 ILE A N 1
ATOM 3643 C CA . ILE A 1 440 ? -2.602 6.751 -10.956 1.00 98.12 440 ILE A CA 1
ATOM 3644 C C . ILE A 1 440 ? -2.434 7.014 -12.458 1.00 98.12 440 ILE A C 1
ATOM 3646 O O . ILE A 1 440 ? -1.355 6.792 -13.001 1.00 98.12 440 ILE A O 1
ATOM 3650 N N . GLU A 1 441 ? -3.468 7.519 -13.132 1.00 97.94 441 GLU A N 1
ATOM 3651 C CA . GLU A 1 441 ? -3.377 7.917 -14.542 1.00 97.94 441 GLU A CA 1
ATOM 3652 C C . GLU A 1 441 ? -2.349 9.040 -14.745 1.00 97.94 441 GLU A C 1
ATOM 3654 O O . GLU A 1 441 ? -1.495 8.928 -15.623 1.00 97.94 441 GLU A O 1
ATOM 3659 N N . MET A 1 442 ? -2.359 10.062 -13.883 1.00 98.31 442 MET A N 1
ATOM 3660 C CA . MET A 1 442 ? -1.347 11.126 -13.886 1.00 98.31 442 MET A CA 1
ATOM 3661 C C . MET A 1 442 ? 0.067 10.575 -13.668 1.00 98.31 442 MET A C 1
ATOM 3663 O O . MET A 1 442 ? 0.976 10.922 -14.418 1.00 98.31 442 MET A O 1
ATOM 3667 N N . LEU A 1 443 ? 0.256 9.671 -12.700 1.00 98.31 443 LEU A N 1
ATOM 3668 C CA . LEU A 1 443 ? 1.544 9.023 -12.445 1.00 98.31 443 LEU A CA 1
ATOM 3669 C C . LEU A 1 443 ? 2.056 8.300 -13.696 1.00 98.31 443 LEU A C 1
ATOM 3671 O O . LEU A 1 443 ? 3.189 8.520 -14.111 1.00 98.31 443 LEU A O 1
ATOM 3675 N N . ILE A 1 444 ? 1.218 7.469 -14.322 1.00 97.62 444 ILE A N 1
ATOM 3676 C CA . ILE A 1 444 ? 1.576 6.686 -15.516 1.00 97.62 444 ILE A CA 1
ATOM 3677 C C . ILE A 1 444 ? 1.942 7.596 -16.693 1.00 97.62 444 ILE A C 1
ATOM 3679 O O . ILE A 1 444 ? 2.915 7.328 -17.403 1.00 97.62 444 ILE A O 1
ATOM 3683 N N . ASN A 1 445 ? 1.195 8.687 -16.867 1.00 97.00 445 ASN A N 1
ATOM 3684 C CA . ASN A 1 445 ? 1.450 9.687 -17.901 1.00 97.00 445 ASN A CA 1
ATOM 3685 C C . ASN A 1 445 ? 2.616 10.626 -17.559 1.00 97.00 445 ASN A C 1
ATOM 3687 O O . ASN A 1 445 ? 3.045 11.393 -18.420 1.00 97.00 445 ASN A O 1
ATOM 3691 N N . ARG A 1 446 ? 3.175 10.526 -16.343 1.00 96.44 446 ARG A N 1
ATOM 3692 C CA . ARG A 1 446 ? 4.223 11.412 -15.813 1.00 96.44 446 ARG A CA 1
ATOM 3693 C C . ARG A 1 446 ? 3.776 12.883 -15.757 1.00 96.44 446 ARG A C 1
ATOM 3695 O O . ARG A 1 446 ? 4.572 13.802 -15.965 1.00 96.44 446 ARG A O 1
ATOM 3702 N N . ASP A 1 447 ? 2.503 13.090 -15.429 1.00 96.69 447 ASP A N 1
ATOM 3703 C CA . ASP A 1 447 ? 1.867 14.389 -15.225 1.00 96.69 447 ASP A CA 1
ATOM 3704 C C . ASP A 1 447 ? 1.971 14.804 -13.747 1.00 96.69 447 ASP A C 1
ATOM 3706 O O . ASP A 1 447 ? 1.140 14.450 -12.912 1.00 96.69 447 ASP A O 1
ATOM 3710 N N . PHE A 1 448 ? 3.020 15.559 -13.415 1.00 96.44 448 PHE A N 1
ATOM 3711 C CA . PHE A 1 448 ? 3.294 16.024 -12.050 1.00 96.44 448 PHE A CA 1
ATOM 3712 C C . PHE A 1 448 ? 2.715 17.417 -11.794 1.00 96.44 448 PHE A C 1
ATOM 3714 O O . PHE A 1 448 ? 2.868 18.321 -12.617 1.00 96.44 448 PHE A O 1
ATOM 3721 N N . GLU A 1 449 ? 2.084 17.583 -10.631 1.00 95.81 449 GLU A N 1
ATOM 3722 C CA . GLU A 1 449 ? 1.384 18.809 -10.226 1.00 95.81 449 GLU A CA 1
ATOM 3723 C C . GLU A 1 449 ? 2.354 19.940 -9.866 1.00 95.81 449 GLU A C 1
ATOM 3725 O O . GLU A 1 449 ? 2.092 21.105 -10.163 1.00 95.81 449 GLU A O 1
ATOM 3730 N N . LEU A 1 450 ? 3.485 19.599 -9.244 1.00 96.31 450 LEU A N 1
ATOM 3731 C CA . LEU A 1 450 ? 4.511 20.550 -8.827 1.00 96.31 450 LEU A CA 1
ATOM 3732 C C . LEU A 1 450 ? 5.823 20.259 -9.549 1.00 96.31 450 LEU A C 1
ATOM 3734 O O . LEU A 1 450 ? 6.183 19.101 -9.773 1.00 96.31 450 LEU A O 1
ATOM 3738 N N . ARG A 1 451 ? 6.567 21.313 -9.887 1.00 95.00 451 ARG A N 1
ATOM 3739 C CA . ARG A 1 451 ? 7.900 21.212 -10.491 1.00 95.00 451 ARG A CA 1
ATOM 3740 C C . ARG A 1 451 ? 8.869 22.168 -9.790 1.00 95.00 451 ARG A C 1
ATOM 3742 O O . ARG A 1 451 ? 8.470 23.284 -9.448 1.00 95.00 451 ARG A O 1
ATOM 3749 N N . PRO A 1 452 ? 10.133 21.766 -9.580 1.00 91.44 452 PRO A N 1
ATOM 3750 C CA . PRO A 1 452 ? 11.132 22.647 -8.989 1.00 91.44 452 PRO A CA 1
ATOM 3751 C C . PRO A 1 452 ? 11.427 23.827 -9.925 1.00 91.44 452 PRO A C 1
ATOM 3753 O O . PRO A 1 452 ? 11.516 23.667 -11.144 1.00 91.44 452 PRO A O 1
ATOM 3756 N N . LEU A 1 453 ? 11.590 25.025 -9.359 1.00 82.44 453 LEU A N 1
ATOM 3757 C CA . LEU A 1 453 ? 11.784 26.265 -10.126 1.00 82.44 453 LEU A CA 1
ATOM 3758 C C . LEU A 1 453 ? 13.099 26.290 -10.928 1.00 82.44 453 LEU A C 1
ATOM 3760 O O . LEU A 1 453 ? 13.162 26.898 -11.996 1.00 82.44 453 LEU A O 1
ATOM 3764 N N . SER A 1 454 ? 14.124 25.579 -10.458 1.00 64.69 454 SER A N 1
ATOM 3765 C CA . SER A 1 454 ? 15.409 25.361 -11.148 1.00 64.69 454 SER A CA 1
ATOM 3766 C C . SER A 1 454 ? 15.256 24.733 -12.542 1.00 64.69 454 SER A C 1
ATOM 3768 O O . SER A 1 454 ? 16.077 24.990 -13.424 1.00 64.69 454 SER A O 1
ATOM 3770 N N . ALA A 1 455 ? 14.182 23.973 -12.789 1.00 54.97 455 ALA A N 1
ATOM 3771 C CA . ALA A 1 455 ? 13.903 23.373 -14.094 1.00 54.97 455 ALA A CA 1
ATOM 3772 C C . ALA A 1 455 ? 13.574 24.415 -15.185 1.00 54.97 455 ALA A C 1
ATOM 3774 O O . ALA A 1 455 ? 13.693 24.126 -16.375 1.00 54.97 455 ALA A O 1
ATOM 3775 N N . PHE A 1 456 ? 13.189 25.640 -14.808 1.00 49.91 456 PHE A N 1
ATOM 3776 C CA . PHE A 1 456 ? 12.899 26.719 -15.759 1.00 49.91 456 PHE A CA 1
ATOM 3777 C C . PHE A 1 456 ? 14.150 27.503 -16.182 1.00 49.91 456 PHE A C 1
ATOM 3779 O O . PHE A 1 456 ? 14.159 28.107 -17.255 1.00 49.91 456 PHE A O 1
ATOM 3786 N N . THR A 1 457 ? 15.222 27.478 -15.383 1.00 44.34 457 THR A N 1
ATOM 3787 C CA . THR A 1 457 ? 16.454 28.231 -15.669 1.00 44.34 457 THR A CA 1
ATOM 3788 C C . THR A 1 457 ? 17.360 27.571 -16.714 1.00 44.34 457 THR A C 1
ATOM 3790 O O . THR A 1 457 ? 17.987 28.290 -17.487 1.00 44.34 457 THR A O 1
ATOM 3793 N N . GLU A 1 458 ? 17.374 26.238 -16.835 1.00 41.19 458 GLU A N 1
ATOM 3794 C CA . GLU A 1 458 ? 18.150 25.538 -17.882 1.00 41.19 458 GLU A CA 1
ATOM 3795 C C . GLU A 1 458 ? 17.504 25.614 -19.277 1.00 41.19 458 GLU A C 1
ATOM 3797 O O . GLU A 1 458 ? 18.196 25.640 -20.292 1.00 41.19 458 GLU A O 1
ATOM 3802 N N . ALA A 1 459 ? 16.175 25.728 -19.361 1.00 38.75 459 ALA A N 1
ATOM 3803 C CA . ALA A 1 459 ? 15.487 25.908 -20.642 1.00 38.75 459 ALA A CA 1
ATOM 3804 C C . ALA A 1 459 ? 15.672 27.325 -21.226 1.00 38.75 459 ALA A C 1
ATOM 3806 O O . ALA A 1 459 ? 15.593 27.512 -22.442 1.00 38.75 459 ALA A O 1
ATOM 3807 N N . ALA A 1 460 ? 15.931 28.323 -20.373 1.00 37.78 460 ALA A N 1
ATOM 3808 C CA . ALA A 1 460 ? 16.164 29.707 -20.781 1.00 37.78 460 ALA A CA 1
ATOM 3809 C C . ALA A 1 460 ? 17.617 29.968 -21.224 1.00 37.78 460 ALA A C 1
ATOM 3811 O O . ALA A 1 460 ? 17.841 30.810 -22.091 1.00 37.78 460 ALA A O 1
ATOM 3812 N N . SER A 1 461 ? 18.598 29.225 -20.701 1.00 35.81 461 SER A N 1
ATOM 3813 C CA . SER A 1 461 ? 20.016 29.362 -21.074 1.00 35.81 461 SER A CA 1
ATOM 3814 C C . SER A 1 461 ? 20.391 28.680 -22.398 1.00 35.81 461 SER A C 1
ATOM 3816 O O . SER A 1 461 ? 21.463 28.947 -22.931 1.00 35.81 461 SER A O 1
ATOM 3818 N N . ILE A 1 462 ? 19.502 27.863 -22.977 1.00 43.44 462 ILE A N 1
ATOM 3819 C CA . ILE A 1 462 ? 19.662 27.269 -24.322 1.00 43.44 462 ILE A CA 1
ATOM 3820 C C . ILE A 1 462 ? 19.047 28.172 -25.422 1.00 43.44 462 ILE A C 1
ATOM 3822 O O . ILE A 1 462 ? 19.175 27.893 -26.614 1.00 43.44 462 ILE A O 1
ATOM 3826 N N . ARG A 1 463 ? 18.401 29.292 -25.058 1.00 38.94 463 ARG A N 1
ATOM 3827 C CA . ARG A 1 463 ? 17.805 30.264 -26.001 1.00 38.94 463 ARG A CA 1
ATOM 3828 C C . ARG A 1 463 ? 18.332 31.699 -25.840 1.00 38.94 463 ARG A C 1
ATOM 3830 O O . ARG A 1 463 ? 17.544 32.641 -25.939 1.00 38.94 463 ARG A O 1
ATOM 3837 N N . LEU A 1 464 ? 19.638 31.871 -25.640 1.00 34.31 464 LEU A N 1
ATOM 3838 C CA . LEU A 1 464 ? 20.315 33.165 -25.803 1.00 34.31 464 LEU A CA 1
ATOM 3839 C C . LEU A 1 464 ? 21.538 33.047 -26.707 1.00 34.31 464 LEU A C 1
ATOM 3841 O O . LEU A 1 464 ? 22.355 32.132 -26.466 1.00 34.31 464 LEU A O 1
#

pLDDT: mean 88.87, std 13.22, range [34.31, 98.88]

Radius of gyration: 24.55 Å; chains: 1; bounding box: 54×78×61 Å

Sequence (464 aa):
MSRDANFIRHAFDTSYYLNTNRDLRNENIDPVLHYIKRGWKEGRDPTPDFSTNGYLMQNPDVLQSGINPFVHYLKYGRHEGRVLRASSGVPDLPFSGDPFVARAAHYVQDQNFPLEAERAENILVILVPEHNEMSGGIYSFFSIAKSAYNLRHKHDYFILVMTRPNPMDLTYNRQRNFRNSEDVFRFNQIVRCKAAKTIYLQIPEYASVDFVKNLGQEQLSYLKSREKFFVNILNQKTDIMPEKEEFEDLRAISTEITQSVAHHAYFGQQFAERYNLPTLLLPAYTDLSNYEPIEYEDKEKLIIYSPDDAPYKSAVLEKLQQELPDYTLREIRGITFDRFMDLATRCRFSITFGEGFDGYLAQPIHQGGVGFAVYNDEFFPTKELLQFDNIFTSSDEMINGISERIRALESDRQFYQKTNMRMIELYDQLYSRADYIRRIEMLINRDFELRPLSAFTEAASIRL

Secondary structure (DSSP, 8-state):
-HHHHHHHTTT--HHHHHHH-GGGTTS---HHHHIIIIITTTT--SBTTB-HHHHHHH-HHHHHHT--HHHHIIIIITTTTPPPPPP-SSS----TT-HHHHHHHHHHHHHHS-HHHHH-SEEEEEEE-SS----HHHHHHHHHHHHHHHTTTT--PEEEEEEPP-TT----SS--SS-----EEEGGGGGG-TT-SEEEEEEEGGGTTTTTTT--HHHHHHHHTSSEEEEEEEES-GGG---GGGGHHHHHH-SEEEEEES-GGG-SHHHHHHHT--EEE-------TTS----GGG-EEEEEE-----TTHHHHHHHHHHH-TTSEEEE--S--HHHHHHHHHHEEEEE--SSSSSHHHHHHHHTT-EEEEE--TTT-S-GGGGGSTTEESSHHHHHHHHHHHHHHHHH-HHHHHHHHHHHHHHHHHHS-HHHHHHHHHHHHHT--SB--THHHHHHHHT--

Foldseek 3Di:
DVVLLVVCVVVFDPVLQCVLQVLCVPPPDDSSVCCQVPVLLLQHARDQFARSLVQCLQPVVCLVVVPRSSSCCSPPVVVVVNDGHGRPSAPDDWPQQDLSQLVSNQSSCVVPVDPVLLQQQAAEEQEAALTQDDDLVNVQSQVLQVLVVVCCVVDRHDYAYEYAQDPSSGHHQDRRQENGDHGYYHLLCNLSNVNHQEYEYEAEQLRLLCRLVSDDPSSLVSLLPHNAYEYEYEAADPVNRDFLVRNVSVVVRHPFYAYEYAAPLCDDQVNCARNQHQYAHAHGADDCVVQAADDPVQAALEEEEEPDDAPLVVLLVVCCCVLVVRHDYHYDPPHGPVVVSVRLRRHQEYEYRPLFPDCSQQSSLVNLHHYAGEDDSRHDNDPVCCPQLRYHPDSVCSSVCVSVSVVVLVVDVVSSNVSSVVSVVVCCVVHPPVVNSVSSSCVSVVPGPYGHPVVVVVVVVVPD

Organism: Agrobacterium radiobacter (NCBI:txid362)